Protein 3K6H (pdb70)

Organism: Agrobacterium fabrum (strain C58 / ATCC 33970) (NCBI:txid176299)

CATH classification: 3.40.109.10

Sequence (380 aa):
TSDIKLLDYLRVRRSTPALQLSEPGPSKGEIEEILRLAVRVPDHGKLAPWRFVVYRGEERVRLSEAALRIALEKNPDLDLQQQEAERTRFTRAPVVIAVISTAKPHFKIPEWEQVSAGAVCLNVIFAANASGFAANWLTEWLAFDPAFLAEIGVSAEEKVAGYIHIGSTTFPPVERPRPELADVVTWVGDSDIKLLDYLRVRRSTPALQLSEPGPSKGEIEEILRLAVRVPDHGKLAPWRFVVYRGEERVRLSEAALRIALEKNPDLDLQQQEAERTRFTRAPVVIAVISTAKPHFKIPEWEQVSAGAVCLNVIFAANASGFAANWLTEWLAFDPAFLAEIGVSAEEKVAGYIHIGSTTFPPVERPRPELADVVTWVGDV

Structure (mmCIF, N/CA/C/O backbone):
data_3K6H
#
_entry.id   3K6H
#
_cell.length_a   127.470
_cell.length_b   127.470
_cell.length_c   150.983
_cell.angle_alpha   90.00
_cell.angle_beta   90.00
_cell.angle_gamma   90.00
#
_symmetry.space_group_name_H-M   'I 4 2 2'
#
loop_
_entity.id
_entity.type
_entity.pdbx_description
1 polymer 'Nitroreductase family protein'
2 non-polymer 'SULFATE ION'
3 non-polymer 'FLAVIN MONONUCLEOTIDE'
#
loop_
_atom_site.group_PDB
_atom_site.id
_atom_site.type_symbol
_atom_site.label_atom_id
_atom_site.label_alt_id
_atom_site.label_comp_id
_atom_site.label_asym_id
_atom_site.label_entity_id
_atom_site.label_seq_id
_atom_site.pdbx_PDB_ins_code
_atom_site.Cartn_x
_atom_site.Cartn_y
_atom_site.Cartn_z
_atom_site.occupancy
_atom_site.B_iso_or_equiv
_atom_site.auth_seq_id
_atom_site.auth_comp_id
_atom_site.auth_asym_id
_atom_site.auth_atom_id
_atom_site.pdbx_PDB_model_num
ATOM 1 N N . THR A 1 6 ? 51.517 40.694 77.798 1.00 183.23 4 THR A N 1
ATOM 2 C CA . THR A 1 6 ? 52.081 41.920 78.353 1.00 185.49 4 THR A CA 1
ATOM 3 C C . THR A 1 6 ? 53.160 42.551 77.459 1.00 186.52 4 THR A C 1
ATOM 4 O O . THR A 1 6 ? 53.177 43.769 77.283 1.00 185.55 4 THR A O 1
ATOM 8 N N . SER A 1 7 ? 54.038 41.728 76.881 1.00 189.00 5 SER A N 1
ATOM 9 C CA . SER A 1 7 ? 55.225 42.224 76.160 1.00 187.90 5 SER A CA 1
ATOM 10 C C . SER A 1 7 ? 54.952 43.016 74.875 1.00 182.23 5 SER A C 1
ATOM 11 O O . SER A 1 7 ? 54.012 42.729 74.131 1.00 180.39 5 SER A O 1
ATOM 14 N N . ASP A 1 8 ? 55.813 43.996 74.614 1.00 175.93 6 ASP A N 1
ATOM 15 C CA . ASP A 1 8 ? 55.596 44.943 73.527 1.00 168.64 6 ASP A CA 1
ATOM 16 C C . ASP A 1 8 ? 56.628 44.828 72.421 1.00 153.08 6 ASP A C 1
ATOM 17 O O . ASP A 1 8 ? 57.814 44.630 72.677 1.00 155.14 6 ASP A O 1
ATOM 22 N N . ILE A 1 9 ? 56.147 44.961 71.188 1.00 134.31 7 ILE A N 1
ATOM 23 C CA . ILE A 1 9 ? 56.962 44.907 69.980 1.00 107.96 7 ILE A CA 1
ATOM 24 C C . ILE A 1 9 ? 56.235 45.789 68.979 1.00 101.22 7 ILE A C 1
ATOM 25 O O . ILE A 1 9 ? 55.043 45.598 68.756 1.00 108.52 7 ILE A O 1
ATOM 30 N N . LYS A 1 10 ? 56.912 46.773 68.399 1.00 94.88 8 LYS A N 1
ATOM 31 C CA . LYS A 1 10 ? 56.252 47.625 67.413 1.00 95.57 8 LYS A CA 1
ATOM 32 C C . LYS A 1 10 ? 55.764 46.714 66.291 1.00 93.79 8 LYS A C 1
ATOM 33 O O . LYS A 1 10 ? 56.382 45.685 66.027 1.00 88.82 8 LYS A O 1
ATOM 39 N N . LEU A 1 11 ? 54.665 47.077 65.633 1.00 91.81 9 LEU A N 1
ATOM 40 C CA . LEU A 1 11 ? 54.161 46.279 64.512 1.00 82.72 9 LEU A CA 1
ATOM 41 C C . LEU A 1 11 ? 55.157 46.229 63.351 1.00 79.51 9 LEU A C 1
ATOM 42 O O . LEU A 1 11 ? 55.396 45.176 62.779 1.00 73.91 9 LEU A O 1
ATOM 47 N N . LEU A 1 12 ? 55.744 47.374 63.025 1.00 78.91 10 LEU A N 1
ATOM 48 C CA . LEU A 1 12 ? 56.699 47.481 61.935 1.00 73.98 10 LEU A CA 1
ATOM 49 C C . LEU A 1 12 ? 57.991 46.667 62.160 1.00 75.85 10 LEU A C 1
ATOM 50 O O . LEU A 1 12 ? 58.525 46.078 61.226 1.00 81.56 10 LEU A O 1
ATOM 55 N N . ASP A 1 13 ? 58.497 46.614 63.383 1.00 76.24 11 ASP A N 1
ATOM 56 C CA . ASP A 1 13 ? 59.693 45.813 63.640 1.00 85.46 11 ASP A CA 1
ATOM 57 C C . ASP A 1 13 ? 59.356 44.335 63.506 1.00 84.95 11 ASP A C 1
ATOM 58 O O . ASP A 1 13 ? 60.220 43.503 63.220 1.00 83.51 11 ASP A O 1
ATOM 63 N N . TYR A 1 14 ? 58.088 44.016 63.735 1.00 78.24 12 TYR A N 1
ATOM 64 C CA . TYR A 1 14 ? 57.643 42.634 63.774 1.00 69.24 12 TYR A CA 1
ATOM 65 C C . TYR A 1 14 ? 57.501 42.038 62.382 1.00 73.46 12 TYR A C 1
ATOM 66 O O . TYR A 1 14 ? 57.863 40.884 62.145 1.00 76.72 12 TYR A O 1
ATOM 75 N N . LEU A 1 15 ? 56.952 42.830 61.470 1.00 65.15 13 LEU A N 1
ATOM 76 C CA . LEU A 1 15 ? 56.762 42.406 60.100 1.00 57.47 13 LEU A CA 1
ATOM 77 C C . LEU A 1 15 ? 58.120 42.165 59.444 1.00 67.49 13 LEU A C 1
ATOM 78 O O . LEU A 1 15 ? 58.245 41.291 58.571 1.00 68.16 13 LEU A O 1
ATOM 83 N N . ARG A 1 16 ? 59.126 42.930 59.894 1.00 67.88 14 ARG A N 1
ATOM 84 C CA . ARG A 1 16 ? 60.496 42.888 59.360 1.00 73.82 14 ARG A CA 1
ATOM 85 C C . ARG A 1 16 ? 61.331 41.730 59.866 1.00 87.66 14 ARG A C 1
ATOM 86 O O . ARG A 1 16 ? 62.474 41.557 59.456 1.00 96.78 14 ARG A O 1
ATOM 94 N N . VAL A 1 17 ? 60.762 40.934 60.756 1.00 93.36 15 VAL A N 1
ATOM 95 C CA . VAL A 1 17 ? 61.559 40.003 61.527 1.00 84.08 15 VAL A CA 1
ATOM 96 C C . VAL A 1 17 ? 60.815 38.707 61.815 1.00 85.70 15 VAL A C 1
ATOM 97 O O . VAL A 1 17 ? 61.429 37.692 62.137 1.00 89.77 15 VAL A O 1
ATOM 101 N N . ARG A 1 18 ? 59.493 38.738 61.676 1.00 79.94 16 ARG A N 1
ATOM 102 C CA . ARG A 1 18 ? 58.683 37.564 61.952 1.00 74.33 16 ARG A CA 1
ATOM 103 C C . ARG A 1 18 ? 59.259 36.343 61.237 1.00 78.52 16 ARG A C 1
ATOM 104 O O . ARG A 1 18 ? 59.497 36.370 60.033 1.00 77.89 16 ARG A O 1
ATOM 112 N N . ARG A 1 19 ? 59.495 35.279 61.992 1.00 83.19 17 ARG A N 1
ATOM 113 C CA . ARG A 1 19 ? 60.078 34.074 61.435 1.00 86.10 17 ARG A CA 1
ATOM 114 C C . ARG A 1 19 ? 59.550 32.860 62.186 1.00 93.73 17 ARG A C 1
ATOM 115 O O . ARG A 1 19 ? 59.639 32.801 63.411 1.00 97.83 17 ARG A O 1
ATOM 123 N N . SER A 1 20 ? 58.997 31.899 61.449 1.00 92.26 18 SER A N 1
ATOM 124 C CA . SER A 1 20 ? 58.504 30.654 62.035 1.00 92.38 18 SER A CA 1
ATOM 125 C C . SER A 1 20 ? 59.604 29.828 62.732 1.00 92.78 18 SER A C 1
ATOM 126 O O . SER A 1 20 ? 60.781 29.893 62.353 1.00 92.49 18 SER A O 1
ATOM 129 N N . THR A 1 21 ? 59.209 29.063 63.754 1.00 83.55 19 THR A N 1
ATOM 130 C CA . THR A 1 21 ? 60.105 28.103 64.404 1.00 85.50 19 THR A CA 1
ATOM 131 C C . THR A 1 21 ? 59.623 26.696 64.041 1.00 90.75 19 THR A C 1
ATOM 132 O O . THR A 1 21 ? 58.433 26.415 64.129 1.00 95.26 19 THR A O 1
ATOM 136 N N . PRO A 1 22 ? 60.536 25.818 63.592 1.00 92.06 20 PRO A N 1
ATOM 137 C CA . PRO A 1 22 ? 60.184 24.425 63.283 1.00 91.07 20 PRO A CA 1
ATOM 138 C C . PRO A 1 22 ? 59.701 23.646 64.509 1.00 97.23 20 PRO A C 1
ATOM 139 O O . PRO A 1 22 ? 60.181 23.881 65.624 1.00 93.40 20 PRO A O 1
ATOM 143 N N . ALA A 1 23 ? 58.777 22.713 64.297 1.00 100.43 21 ALA A N 1
ATOM 144 C CA . ALA A 1 23 ? 58.141 21.994 65.404 1.00 95.38 21 ALA A CA 1
ATOM 145 C C . ALA A 1 23 ? 59.102 21.324 66.397 1.00 97.82 21 ALA A C 1
ATOM 146 O O . ALA A 1 23 ? 58.822 21.321 67.594 1.00 101.82 21 ALA A O 1
ATOM 148 N N . LEU A 1 24 ? 60.213 20.760 65.916 1.00 90.11 22 LEU A N 1
ATOM 149 C CA . LEU A 1 24 ? 61.211 20.152 66.804 1.00 87.85 22 LEU A CA 1
ATOM 150 C C . LEU A 1 24 ? 61.780 21.204 67.747 1.00 102.49 22 LEU A C 1
ATOM 151 O O . LEU A 1 24 ? 61.843 20.992 68.962 1.00 105.92 22 LEU A O 1
ATOM 156 N N . GLN A 1 25 ? 62.206 22.336 67.181 1.00 111.13 23 GLN A N 1
ATOM 157 C CA . GLN A 1 25 ? 62.776 23.436 67.963 1.00 113.45 23 GLN A CA 1
ATOM 158 C C . GLN A 1 25 ? 61.762 24.001 68.972 1.00 109.45 23 GLN A C 1
ATOM 159 O O . GLN A 1 25 ? 62.090 24.897 69.748 1.00 110.28 23 GLN A O 1
ATOM 165 N N . LEU A 1 26 ? 60.542 23.465 68.972 1.00 105.91 24 LEU A N 1
ATOM 166 C CA . LEU A 1 26 ? 59.462 23.981 69.825 1.00 105.45 24 LEU A CA 1
ATOM 167 C C . LEU A 1 26 ? 59.384 23.324 71.210 1.00 104.90 24 LEU A C 1
ATOM 168 O O . LEU A 1 26 ? 59.008 22.163 71.353 1.00 107.69 24 LEU A O 1
ATOM 173 N N . SER A 1 27 ? 59.723 24.092 72.232 1.00 105.53 25 SER A N 1
ATOM 174 C CA . SER A 1 27 ? 59.892 23.551 73.570 1.00 110.54 25 SER A CA 1
ATOM 175 C C . SER A 1 27 ? 58.617 23.724 74.382 1.00 109.61 25 SER A C 1
ATOM 176 O O . SER A 1 27 ? 57.589 24.121 73.847 1.00 115.60 25 SER A O 1
ATOM 179 N N . GLU A 1 28 ? 58.691 23.411 75.672 1.00 104.09 26 GLU A N 1
ATOM 180 C CA . GLU A 1 28 ? 57.632 23.741 76.623 1.00 92.54 26 GLU A CA 1
ATOM 181 C C . GLU A 1 28 ? 58.111 24.976 77.388 1.00 93.85 26 GLU A C 1
ATOM 182 O O . GLU A 1 28 ? 59.318 25.184 77.529 1.00 97.88 26 GLU A O 1
ATOM 188 N N . PRO A 1 29 ? 57.187 25.799 77.912 1.00 87.26 27 PRO A N 1
ATOM 189 C CA . PRO A 1 29 ? 55.733 25.701 78.087 1.00 91.26 27 PRO A CA 1
ATOM 190 C C . PRO A 1 29 ? 54.862 26.121 76.894 1.00 98.22 27 PRO A C 1
ATOM 191 O O . PRO A 1 29 ? 55.248 26.988 76.112 1.00 104.19 27 PRO A O 1
ATOM 195 N N . GLY A 1 30 ? 53.685 25.505 76.781 1.00 94.85 28 GLY A N 1
ATOM 196 C CA . GLY A 1 30 ? 52.651 25.972 75.876 1.00 94.07 28 GLY A CA 1
ATOM 197 C C . GLY A 1 30 ? 51.901 27.115 76.531 1.00 86.87 28 GLY A C 1
ATOM 198 O O . GLY A 1 30 ? 52.425 27.722 77.446 1.00 87.89 28 GLY A O 1
ATOM 199 N N . PRO A 1 31 ? 50.684 27.432 76.055 1.00 84.25 29 PRO A N 1
ATOM 200 C CA . PRO A 1 31 ? 49.883 28.464 76.717 1.00 80.52 29 PRO A CA 1
ATOM 201 C C . PRO A 1 31 ? 48.706 27.898 77.526 1.00 83.39 29 PRO A C 1
ATOM 202 O O . PRO A 1 31 ? 48.197 26.798 77.245 1.00 77.81 29 PRO A O 1
ATOM 206 N N . SER A 1 32 ? 48.275 28.662 78.527 1.00 84.90 30 SER A N 1
ATOM 207 C CA . SER A 1 32 ? 47.106 28.290 79.309 1.00 92.26 30 SER A CA 1
ATOM 208 C C . SER A 1 32 ? 45.856 28.343 78.432 1.00 85.19 30 SER A C 1
ATOM 209 O O . SER A 1 32 ? 45.795 29.130 77.497 1.00 82.48 30 SER A O 1
ATOM 212 N N . LYS A 1 33 ? 44.860 27.516 78.730 1.00 76.46 31 LYS A N 1
ATOM 213 C CA . LYS A 1 33 ? 43.582 27.605 78.028 1.00 77.37 31 LYS A CA 1
ATOM 214 C C . LYS A 1 33 ? 43.105 29.059 77.916 1.00 80.80 31 LYS A C 1
ATOM 215 O O . LYS A 1 33 ? 42.372 29.421 77.003 1.00 84.28 31 LYS A O 1
ATOM 221 N N . GLY A 1 34 ? 43.540 29.903 78.837 1.00 77.53 32 GLY A N 1
ATOM 222 C CA . GLY A 1 34 ? 43.080 31.275 78.833 1.00 78.40 32 GLY A CA 1
ATOM 223 C C . GLY A 1 34 ? 43.858 32.112 77.855 1.00 80.68 32 GLY A C 1
ATOM 224 O O . GLY A 1 34 ? 43.301 32.965 77.167 1.00 76.00 32 GLY A O 1
ATOM 225 N N . GLU A 1 35 ? 45.164 31.873 77.825 1.00 86.48 33 GLU A N 1
ATOM 226 C CA . GLU A 1 35 ? 46.042 32.470 76.836 1.00 82.61 33 GLU A CA 1
ATOM 227 C C . GLU A 1 35 ? 45.611 32.035 75.442 1.00 83.27 33 GLU A C 1
ATOM 228 O O . GLU A 1 35 ? 45.570 32.841 74.517 1.00 81.46 33 GLU A O 1
ATOM 234 N N . ILE A 1 36 ? 45.278 30.756 75.308 1.00 83.67 34 ILE A N 1
ATOM 235 C CA . ILE A 1 36 ? 44.832 30.194 74.040 1.00 77.67 34 ILE A CA 1
ATOM 236 C C . ILE A 1 36 ? 43.490 30.772 73.589 1.00 76.02 34 ILE A C 1
ATOM 237 O O . ILE A 1 36 ? 43.273 30.979 72.400 1.00 76.06 34 ILE A O 1
ATOM 242 N N . GLU A 1 37 ? 42.584 31.029 74.526 1.00 75.69 35 GLU A N 1
ATOM 243 C CA . GLU A 1 37 ? 41.300 31.625 74.164 1.00 78.90 35 GLU A CA 1
ATOM 244 C C . GLU A 1 37 ? 41.522 33.046 73.679 1.00 71.47 35 GLU A C 1
ATOM 245 O O . GLU A 1 37 ? 40.733 33.580 72.905 1.00 61.56 35 GLU A O 1
ATOM 251 N N . GLU A 1 38 ? 42.599 33.651 74.169 1.00 71.36 36 GLU A N 1
ATOM 252 C CA . GLU A 1 38 ? 42.927 35.035 73.896 1.00 72.89 36 GLU A CA 1
ATOM 253 C C . GLU A 1 38 ? 43.528 35.120 72.501 1.00 82.62 36 GLU A C 1
ATOM 254 O O . GLU A 1 38 ? 43.281 36.065 71.755 1.00 89.98 36 GLU A O 1
ATOM 260 N N . ILE A 1 39 ? 44.313 34.110 72.153 1.00 86.34 37 ILE A N 1
ATOM 261 C CA . ILE A 1 39 ? 44.901 33.992 70.823 1.00 87.31 37 ILE A CA 1
ATOM 262 C C . ILE A 1 39 ? 43.858 33.838 69.710 1.00 88.57 37 ILE A C 1
ATOM 263 O O . ILE A 1 39 ? 43.952 34.494 68.673 1.00 89.79 37 ILE A O 1
ATOM 268 N N . LEU A 1 40 ? 42.871 32.977 69.930 1.00 82.64 38 LEU A N 1
ATOM 269 C CA . LEU A 1 40 ? 41.788 32.795 68.971 1.00 83.18 38 LEU A CA 1
ATOM 270 C C . LEU A 1 40 ? 40.804 33.963 68.960 1.00 86.41 38 LEU A C 1
ATOM 271 O O . LEU A 1 40 ? 40.265 34.315 67.916 1.00 86.98 38 LEU A O 1
ATOM 276 N N . ARG A 1 41 ? 40.548 34.554 70.120 1.00 86.48 39 ARG A N 1
ATOM 277 C CA . ARG A 1 41 ? 39.644 35.690 70.176 1.00 83.87 39 ARG A CA 1
ATOM 278 C C . ARG A 1 41 ? 40.218 36.778 69.278 1.00 80.52 39 ARG A C 1
ATOM 279 O O . ARG A 1 41 ? 39.489 37.625 68.746 1.00 82.91 39 ARG A O 1
ATOM 287 N N . LEU A 1 42 ? 41.533 36.724 69.102 1.00 66.99 40 LEU A N 1
ATOM 288 C CA . LEU A 1 42 ? 42.248 37.690 68.284 1.00 70.28 40 LEU A CA 1
ATOM 289 C C . LEU A 1 42 ? 42.364 37.257 66.808 1.00 79.26 40 LEU A C 1
ATOM 290 O O . LEU A 1 42 ? 42.268 38.089 65.901 1.00 71.26 40 LEU A O 1
ATOM 295 N N . ALA A 1 43 ? 42.573 35.959 66.577 1.00 84.08 41 ALA A N 1
ATOM 296 C CA . ALA A 1 43 ? 42.726 35.423 65.219 1.00 69.91 41 ALA A CA 1
ATOM 297 C C . ALA A 1 43 ? 41.444 35.505 64.391 1.00 71.12 41 ALA A C 1
ATOM 298 O O . ALA A 1 43 ? 41.508 35.761 63.190 1.00 73.61 41 ALA A O 1
ATOM 300 N N . VAL A 1 44 ? 40.290 35.288 65.024 1.00 65.86 42 VAL A N 1
ATOM 301 C CA . VAL A 1 44 ? 39.003 35.353 64.320 1.00 75.74 42 VAL A CA 1
ATOM 302 C C . VAL A 1 44 ? 38.590 36.786 63.941 1.00 82.98 42 VAL A C 1
ATOM 303 O O . VAL A 1 44 ? 37.465 37.039 63.478 1.00 79.89 42 VAL A O 1
ATOM 307 N N . ARG A 1 45 ? 39.516 37.722 64.126 1.00 81.77 43 ARG A N 1
ATOM 308 C CA . ARG A 1 45 ? 39.328 39.062 63.606 1.00 75.47 43 ARG A CA 1
ATOM 309 C C . ARG A 1 45 ? 40.021 39.202 62.249 1.00 75.10 43 ARG A C 1
ATOM 310 O O . ARG A 1 45 ? 40.968 39.970 62.112 1.00 70.17 43 ARG A O 1
ATOM 318 N N . VAL A 1 46 ? 39.541 38.435 61.261 1.00 79.77 44 VAL A N 1
ATOM 319 C CA . VAL A 1 46 ? 40.018 38.503 59.874 1.00 79.38 44 VAL A CA 1
ATOM 320 C C . VAL A 1 46 ? 38.953 39.002 58.943 1.00 82.48 44 VAL A C 1
ATOM 321 O O . VAL A 1 46 ? 37.761 38.874 59.242 1.00 82.97 44 VAL A O 1
ATOM 325 N N . PRO A 1 47 ? 39.386 39.522 57.777 1.00 77.24 45 PRO A N 1
ATOM 326 C CA . PRO A 1 47 ? 38.506 39.779 56.637 1.00 74.25 45 PRO A CA 1
ATOM 327 C C . PRO A 1 47 ? 37.749 38.504 56.275 1.00 67.06 45 PRO A C 1
ATOM 328 O O . PRO A 1 47 ? 38.325 37.425 56.204 1.00 57.19 45 PRO A O 1
ATOM 332 N N . ASP A 1 48 ? 36.453 38.648 56.049 1.00 65.06 46 ASP A N 1
ATOM 333 C CA . ASP A 1 48 ? 35.567 37.515 55.866 1.00 70.84 46 ASP A CA 1
ATOM 334 C C . ASP A 1 48 ? 34.396 38.082 55.093 1.00 78.25 46 ASP A C 1
ATOM 335 O O . ASP A 1 48 ? 33.552 38.773 55.671 1.00 77.68 46 ASP A O 1
ATOM 340 N N . HIS A 1 49 ? 34.366 37.845 53.777 1.00 76.34 47 HIS A N 1
ATOM 341 C CA . HIS A 1 49 ? 33.312 38.432 52.960 1.00 69.15 47 HIS A CA 1
ATOM 342 C C . HIS A 1 49 ? 32.023 37.690 53.242 1.00 71.42 47 HIS A C 1
ATOM 343 O O . HIS A 1 49 ? 31.967 36.465 53.145 1.00 69.50 47 HIS A O 1
ATOM 350 N N . GLY A 1 50 ? 31.005 38.439 53.649 1.00 75.20 48 GLY A N 1
ATOM 351 C CA . GLY A 1 50 ? 29.718 37.855 53.961 1.00 78.01 48 GLY A CA 1
ATOM 352 C C . GLY A 1 50 ? 29.512 37.586 55.434 1.00 80.07 48 GLY A C 1
ATOM 353 O O . GLY A 1 50 ? 28.414 37.192 55.833 1.00 82.02 48 GLY A O 1
ATOM 354 N N . LYS A 1 51 ? 30.564 37.800 56.231 1.00 77.37 49 LYS A N 1
ATOM 355 C CA . LYS A 1 51 ? 30.524 37.585 57.676 1.00 74.00 49 LYS A CA 1
ATOM 356 C C . LYS A 1 51 ? 30.031 36.171 57.980 1.00 82.25 49 LYS A C 1
ATOM 357 O O . LYS A 1 51 ? 29.013 35.995 58.652 1.00 82.63 49 LYS A O 1
ATOM 363 N N . LEU A 1 52 ? 30.763 35.171 57.488 1.00 83.75 50 LEU A N 1
ATOM 364 C CA . LEU A 1 52 ? 30.290 33.782 57.495 1.00 78.86 50 LEU A CA 1
ATOM 365 C C . LEU A 1 52 ? 31.051 32.889 58.468 1.00 76.12 50 LEU A C 1
ATOM 366 O O . LEU A 1 52 ? 30.559 31.813 58.865 1.00 72.33 50 LEU A O 1
ATOM 371 N N . ALA A 1 53 ? 32.257 33.326 58.824 1.00 66.13 51 ALA A N 1
ATOM 372 C CA . ALA A 1 53 ? 33.164 32.506 59.615 1.00 78.63 51 ALA A CA 1
ATOM 373 C C . ALA A 1 53 ? 33.249 31.082 59.061 1.00 88.14 51 ALA A C 1
ATOM 374 O O . ALA A 1 53 ? 32.827 30.133 59.722 1.00 92.63 51 ALA A O 1
ATOM 376 N N . PRO A 1 54 ? 33.785 30.929 57.837 1.00 89.20 52 PRO A N 1
ATOM 377 C CA . PRO A 1 54 ? 33.897 29.608 57.211 1.00 88.33 52 PRO A CA 1
ATOM 378 C C . PRO A 1 54 ? 35.095 28.820 57.741 1.00 85.47 52 PRO A C 1
ATOM 379 O O . PRO A 1 54 ? 35.796 28.172 56.968 1.00 92.18 52 PRO A O 1
ATOM 383 N N . TRP A 1 55 ? 35.335 28.893 59.044 1.00 74.54 53 TRP A N 1
ATOM 384 C CA . TRP A 1 55 ? 36.370 28.076 59.664 1.00 80.68 53 TRP A CA 1
ATOM 385 C C . TRP A 1 55 ? 36.011 27.703 61.110 1.00 85.39 53 TRP A C 1
ATOM 386 O O . TRP A 1 55 ? 35.071 28.237 61.700 1.00 87.04 53 TRP A O 1
ATOM 397 N N . ARG A 1 56 ? 36.755 26.757 61.662 1.00 79.49 54 ARG A N 1
ATOM 398 C CA . ARG A 1 56 ? 36.499 26.275 63.003 1.00 71.61 54 ARG A CA 1
ATOM 399 C C . ARG A 1 56 ? 37.823 25.748 63.531 1.00 69.97 54 ARG A C 1
ATOM 400 O O . ARG A 1 56 ? 38.665 25.320 62.750 1.00 71.38 54 ARG A O 1
ATOM 408 N N . PHE A 1 57 ? 38.029 25.803 64.843 1.00 66.93 55 PHE A N 1
ATOM 409 C CA . PHE A 1 57 ? 39.312 25.397 65.417 1.00 64.48 55 PHE A CA 1
ATOM 410 C C . PHE A 1 57 ? 39.166 24.195 66.316 1.00 72.28 55 PHE A C 1
ATOM 411 O O . PHE A 1 57 ? 38.126 23.984 66.949 1.00 80.10 55 PHE A O 1
ATOM 419 N N . VAL A 1 58 ? 40.210 23.388 66.359 1.00 73.44 56 VAL A N 1
ATOM 420 C CA . VAL A 1 58 ? 40.224 22.285 67.298 1.00 82.81 56 VAL A CA 1
ATOM 421 C C . VAL A 1 58 ? 41.551 22.267 68.025 1.00 89.81 56 VAL A C 1
ATOM 422 O O . VAL A 1 58 ? 42.598 21.994 67.438 1.00 89.72 56 VAL A O 1
ATOM 426 N N . VAL A 1 59 ? 41.484 22.590 69.311 1.00 92.07 57 VAL A N 1
ATOM 427 C CA . VAL A 1 59 ? 42.664 22.702 70.145 1.00 85.10 57 VAL A CA 1
ATOM 428 C C . VAL A 1 59 ? 43.022 21.377 70.780 1.00 85.30 57 VAL A C 1
ATOM 429 O O . VAL A 1 59 ? 42.231 20.792 71.517 1.00 82.31 57 VAL A O 1
ATOM 433 N N . TYR A 1 60 ? 44.228 20.916 70.478 1.00 89.42 58 TYR A N 1
ATOM 434 C CA . TYR A 1 60 ? 44.740 19.658 70.992 1.00 94.52 58 TYR A CA 1
ATOM 435 C C . TYR A 1 60 ? 45.866 19.922 71.974 1.00 98.42 58 TYR A C 1
ATOM 436 O O . TYR A 1 60 ? 46.893 20.485 71.608 1.00 101.29 58 TYR A O 1
ATOM 445 N N . ARG A 1 61 ? 45.678 19.519 73.222 1.00 101.58 59 ARG A N 1
ATOM 446 C CA . ARG A 1 61 ? 46.746 19.656 74.203 1.00 107.31 59 ARG A CA 1
ATOM 447 C C . ARG A 1 61 ? 46.685 18.572 75.270 1.00 108.22 59 ARG A C 1
ATOM 448 O O . ARG A 1 61 ? 45.674 17.890 75.422 1.00 110.32 59 ARG A O 1
ATOM 456 N N . GLY A 1 62 ? 47.785 18.404 75.989 1.00 109.15 60 GLY A N 1
ATOM 457 C CA . GLY A 1 62 ? 47.852 17.401 77.030 1.00 116.26 60 GLY A CA 1
ATOM 458 C C . GLY A 1 62 ? 48.098 16.013 76.477 1.00 116.95 60 GLY A C 1
ATOM 459 O O . GLY A 1 62 ? 48.721 15.847 75.427 1.00 111.01 60 GLY A O 1
ATOM 460 N N . GLU A 1 63 ? 47.593 15.013 77.191 1.00 119.19 61 GLU A N 1
ATOM 461 C CA . GLU A 1 63 ? 47.807 13.618 76.826 1.00 120.17 61 GLU A CA 1
ATOM 462 C C . GLU A 1 63 ? 47.149 13.222 75.493 1.00 116.68 61 GLU A C 1
ATOM 463 O O . GLU A 1 63 ? 47.589 12.272 74.844 1.00 110.24 61 GLU A O 1
ATOM 469 N N . GLU A 1 64 ? 46.113 13.949 75.076 1.00 118.17 62 GLU A N 1
ATOM 470 C CA . GLU A 1 64 ? 45.367 13.576 73.869 1.00 120.97 62 GLU A CA 1
ATOM 471 C C . GLU A 1 64 ? 46.199 13.704 72.592 1.00 122.09 62 GLU A C 1
ATOM 472 O O . GLU A 1 64 ? 45.890 13.073 71.580 1.00 117.58 62 GLU A O 1
ATOM 478 N N . ARG A 1 65 ? 47.248 14.523 72.647 1.00 122.71 63 ARG A N 1
AT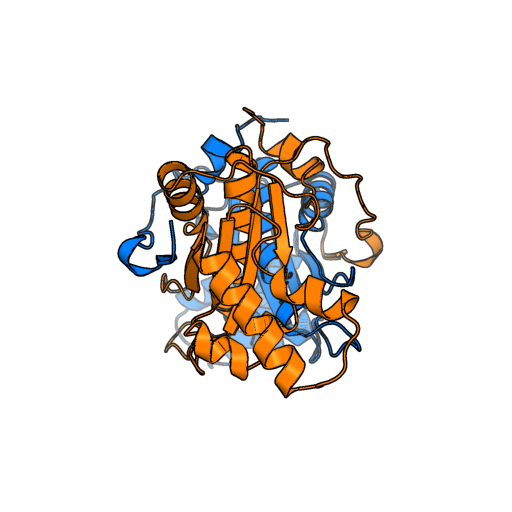OM 479 C CA . ARG A 1 65 ? 48.219 14.625 71.558 1.00 113.39 63 ARG A CA 1
ATOM 480 C C . ARG A 1 65 ? 48.941 13.299 71.394 1.00 112.39 63 ARG A C 1
ATOM 481 O O . ARG A 1 65 ? 49.097 12.795 70.281 1.00 114.10 63 ARG A O 1
ATOM 489 N N . VAL A 1 66 ? 49.396 12.755 72.520 1.00 109.16 64 VAL A N 1
ATOM 490 C CA . VAL A 1 66 ? 50.088 11.474 72.548 1.00 106.73 64 VAL A CA 1
ATOM 491 C C . VAL A 1 66 ? 49.204 10.373 71.965 1.00 108.64 64 VAL A C 1
ATOM 492 O O . VAL A 1 66 ? 49.683 9.495 71.258 1.00 106.37 64 VAL A O 1
ATOM 496 N N . ARG A 1 67 ? 47.908 10.442 72.254 1.00 109.75 65 ARG A N 1
ATOM 497 C CA . ARG A 1 67 ? 46.949 9.448 71.779 1.00 111.51 65 ARG A CA 1
ATOM 498 C C . ARG A 1 67 ? 46.710 9.561 70.277 1.00 108.84 65 ARG A C 1
ATOM 499 O O . ARG A 1 67 ? 46.568 8.552 69.588 1.00 103.52 65 ARG A O 1
ATOM 507 N N . LEU A 1 68 ? 46.665 10.790 69.769 1.00 113.91 66 LEU A N 1
ATOM 508 C CA . LEU A 1 68 ? 46.498 11.011 68.330 1.00 112.97 66 LEU A CA 1
ATOM 509 C C . LEU A 1 68 ? 47.725 10.551 67.556 1.00 104.44 66 LEU A C 1
ATOM 510 O O . LEU A 1 68 ? 47.614 9.738 66.649 1.00 101.16 66 LEU A O 1
ATOM 515 N N . SER A 1 69 ? 48.891 11.068 67.924 1.00 105.13 67 SER A N 1
ATOM 516 C CA . SER A 1 69 ? 50.152 10.604 67.351 1.00 117.85 67 SER A CA 1
ATOM 517 C C . SER A 1 69 ? 50.248 9.069 67.260 1.00 128.87 67 SER A C 1
ATOM 518 O O . SER A 1 69 ? 50.992 8.545 66.431 1.00 136.92 67 SER A O 1
ATOM 521 N N . GLU A 1 70 ? 49.511 8.352 68.111 1.00 123.88 68 GLU A N 1
ATOM 522 C CA . GLU A 1 70 ? 49.490 6.891 68.053 1.00 119.95 68 GLU A CA 1
ATOM 523 C C . GLU A 1 70 ? 48.496 6.429 67.004 1.00 121.29 68 GLU A C 1
ATOM 524 O O . GLU A 1 70 ? 48.752 5.473 66.275 1.00 130.30 68 GLU A O 1
ATOM 530 N N . ALA A 1 71 ? 47.354 7.105 66.934 1.00 116.90 69 ALA A N 1
ATOM 531 C CA . ALA A 1 71 ? 46.392 6.854 65.864 1.00 119.35 69 ALA A CA 1
ATOM 532 C C . ALA A 1 71 ? 47.048 7.091 64.505 1.00 119.90 69 ALA A C 1
ATOM 533 O O . ALA A 1 71 ? 46.690 6.462 63.513 1.00 117.08 69 ALA A O 1
ATOM 535 N N . ALA A 1 72 ? 48.017 8.003 64.480 1.00 121.72 70 ALA A N 1
ATOM 536 C CA . ALA A 1 72 ? 48.721 8.371 63.256 1.00 116.22 70 ALA A CA 1
ATOM 537 C C . ALA A 1 72 ? 49.819 7.368 62.940 1.00 123.67 70 ALA A C 1
ATOM 538 O O . ALA A 1 72 ? 50.134 7.134 61.773 1.00 129.43 70 ALA A O 1
ATOM 540 N N . LEU A 1 73 ? 50.401 6.789 63.989 1.00 122.08 71 LEU A N 1
ATOM 541 C CA . LEU A 1 73 ? 51.401 5.734 63.852 1.00 123.47 71 LEU A CA 1
ATOM 542 C C . LEU A 1 73 ? 50.712 4.468 63.345 1.00 126.74 71 LEU A C 1
ATOM 543 O O . LEU A 1 73 ? 51.194 3.809 62.417 1.00 125.64 71 LEU A O 1
ATOM 548 N N . ARG A 1 74 ? 49.573 4.144 63.948 1.00 127.11 72 ARG A N 1
ATOM 549 C CA . ARG A 1 74 ? 48.765 3.024 63.495 1.00 136.97 72 ARG A CA 1
ATOM 550 C C . ARG A 1 74 ? 48.495 3.149 61.998 1.00 146.05 72 ARG A C 1
ATOM 551 O O . ARG A 1 74 ? 49.006 2.359 61.208 1.00 152.31 72 ARG A O 1
ATOM 559 N N . ILE A 1 75 ? 47.706 4.149 61.611 1.00 149.36 73 ILE A N 1
ATOM 560 C CA . ILE A 1 75 ? 47.349 4.355 60.205 1.00 152.22 73 ILE A CA 1
ATOM 561 C C . ILE A 1 75 ? 48.561 4.267 59.283 1.00 153.02 73 ILE A C 1
ATOM 562 O O . ILE A 1 75 ? 48.478 3.709 58.189 1.00 154.86 73 ILE A O 1
ATOM 567 N N . ALA A 1 76 ? 49.683 4.821 59.735 1.00 149.92 74 ALA A N 1
ATOM 568 C CA . ALA A 1 76 ? 50.877 4.952 58.900 1.00 147.82 74 ALA A CA 1
ATOM 569 C C . ALA A 1 76 ? 51.487 3.609 58.529 1.00 151.49 74 ALA A C 1
ATOM 570 O O . ALA A 1 76 ? 51.954 3.425 57.402 1.00 148.88 74 ALA A O 1
ATOM 572 N N . LEU A 1 77 ? 51.493 2.683 59.485 1.00 155.28 75 LEU A N 1
ATOM 573 C CA . LEU A 1 77 ? 52.037 1.342 59.262 1.00 154.94 75 LEU A CA 1
ATOM 574 C C . LEU A 1 77 ? 51.075 0.445 58.477 1.00 161.68 75 LEU A C 1
ATOM 575 O O . LEU A 1 77 ? 51.479 -0.239 57.534 1.00 164.58 75 LEU A O 1
ATOM 580 N N . GLU A 1 78 ? 49.803 0.458 58.856 1.00 161.18 76 GLU A N 1
ATOM 581 C CA . GLU A 1 78 ? 48.787 -0.247 58.091 1.00 164.02 76 GLU A CA 1
ATOM 582 C C . GLU A 1 78 ? 48.808 0.254 56.656 1.00 161.45 76 GLU A C 1
ATOM 583 O O . GLU A 1 78 ? 48.400 -0.444 55.731 1.00 159.65 76 GLU A O 1
ATOM 589 N N . LYS A 1 79 ? 49.301 1.475 56.488 1.00 166.33 77 LYS A N 1
ATOM 590 C CA . LYS A 1 79 ? 49.508 2.065 55.173 1.00 172.23 77 LYS A CA 1
ATOM 591 C C . LYS A 1 79 ? 50.698 1.386 54.502 1.00 184.82 77 LYS A C 1
ATOM 592 O O . LYS A 1 79 ? 50.559 0.728 53.470 1.00 189.19 77 LYS A O 1
ATOM 598 N N . ASN A 1 80 ? 51.869 1.557 55.109 1.00 187.88 78 ASN A N 1
ATOM 599 C CA . ASN A 1 80 ? 53.106 0.935 54.651 1.00 190.50 78 ASN A CA 1
ATOM 600 C C . ASN A 1 80 ? 53.551 -0.134 55.646 1.00 189.50 78 ASN A C 1
ATOM 601 O O . ASN A 1 80 ? 54.083 0.191 56.709 1.00 184.35 78 ASN A O 1
ATOM 606 N N . PRO A 1 81 ? 53.352 -1.416 55.289 1.00 193.16 79 PRO A N 1
ATOM 607 C CA . PRO A 1 81 ? 53.527 -2.546 56.209 1.00 192.15 79 PRO A CA 1
ATOM 608 C C . PRO A 1 81 ? 54.501 -2.219 57.330 1.00 184.15 79 PRO A C 1
ATOM 609 O O . PRO A 1 81 ? 54.076 -1.956 58.452 1.00 174.72 79 PRO A O 1
ATOM 613 N N . ASP A 1 82 ? 55.791 -2.220 57.023 1.00 189.97 80 ASP A N 1
ATOM 614 C CA . ASP A 1 82 ? 56.796 -1.862 58.012 1.00 194.15 80 ASP A CA 1
ATOM 615 C C . ASP A 1 82 ? 58.115 -1.445 57.364 1.00 201.49 80 ASP A C 1
ATOM 616 O O . ASP A 1 82 ? 58.824 -2.267 56.772 1.00 201.06 80 ASP A O 1
ATOM 621 N N . LEU A 1 83 ? 58.422 -0.155 57.472 1.00 202.44 81 LEU A N 1
ATOM 622 C CA . LEU A 1 83 ? 59.718 0.372 57.059 1.00 200.57 81 LEU A CA 1
ATOM 623 C C . LEU A 1 83 ? 60.313 1.232 58.174 1.00 199.15 81 LEU A C 1
ATOM 624 O O . LEU A 1 83 ? 59.685 1.427 59.216 1.00 192.27 81 LEU A O 1
ATOM 629 N N . ASP A 1 84 ? 61.524 1.731 57.937 1.00 204.74 82 ASP A N 1
ATOM 630 C CA . ASP A 1 84 ? 62.343 2.415 58.943 1.00 205.33 82 ASP A CA 1
ATOM 631 C C . ASP A 1 84 ? 61.693 2.667 60.297 1.00 197.67 82 ASP A C 1
ATOM 632 O O . ASP A 1 84 ? 60.623 3.267 60.389 1.00 194.07 82 ASP A O 1
ATOM 637 N N . LEU A 1 85 ? 62.372 2.211 61.344 1.00 196.08 83 LEU A N 1
ATOM 638 C CA . LEU A 1 85 ? 61.968 2.465 62.720 1.00 196.20 83 LEU A CA 1
ATOM 639 C C . LEU A 1 85 ? 62.068 3.953 63.045 1.00 199.89 83 LEU A C 1
ATOM 640 O O . LEU A 1 85 ? 61.295 4.487 63.845 1.00 195.51 83 LEU A O 1
ATOM 645 N N . GLN A 1 86 ? 63.043 4.612 62.428 1.00 202.38 84 GLN A N 1
ATOM 646 C CA . GLN A 1 86 ? 63.267 6.035 62.629 1.00 192.62 84 GLN A CA 1
ATOM 647 C C . GLN A 1 86 ? 62.019 6.816 62.250 1.00 186.73 84 GLN A C 1
ATOM 648 O O . GLN A 1 86 ? 61.486 7.577 63.051 1.00 183.88 84 GLN A O 1
ATOM 654 N N . GLN A 1 87 ? 61.556 6.614 61.020 1.00 185.79 85 GLN A N 1
ATOM 655 C CA . GLN A 1 87 ? 60.357 7.275 60.525 1.00 182.19 85 GLN A CA 1
ATOM 656 C C . GLN A 1 87 ? 59.178 7.035 61.452 1.00 183.61 85 GLN A C 1
ATOM 657 O O . GLN A 1 87 ? 58.274 7.864 61.542 1.00 183.87 85 GLN A O 1
ATOM 663 N N . GLN A 1 88 ? 59.190 5.890 62.130 1.00 184.87 86 GLN A N 1
ATOM 664 C CA . GLN A 1 88 ? 58.106 5.499 63.029 1.00 184.11 86 GLN A CA 1
ATOM 665 C C . GLN A 1 88 ? 58.051 6.380 64.275 1.00 183.37 86 GLN A C 1
ATOM 666 O O . GLN A 1 88 ? 57.017 6.466 64.940 1.00 183.27 86 GLN A O 1
ATOM 672 N N . GLU A 1 89 ? 59.174 7.019 64.591 1.00 180.74 87 GLU A N 1
ATOM 673 C CA . GLU A 1 89 ? 59.226 7.989 65.679 1.00 171.34 87 GLU A CA 1
ATOM 674 C C . GLU A 1 89 ? 58.553 9.291 65.258 1.00 164.55 87 GLU A C 1
ATOM 675 O O . GLU A 1 89 ? 57.835 9.906 66.040 1.00 164.65 87 GLU A O 1
ATOM 681 N N . ALA A 1 90 ? 58.791 9.713 64.022 1.00 159.36 88 ALA A N 1
ATOM 682 C CA . ALA A 1 90 ? 58.109 10.883 63.489 1.00 151.95 88 ALA A CA 1
ATOM 683 C C . ALA A 1 90 ? 56.611 10.799 63.781 1.00 147.01 88 ALA A C 1
ATOM 684 O O . ALA A 1 90 ? 56.006 11.777 64.227 1.00 151.08 88 ALA A O 1
ATOM 686 N N . GLU A 1 91 ? 56.028 9.622 63.554 1.00 135.87 89 GLU A N 1
ATOM 687 C CA . GLU A 1 91 ? 54.592 9.414 63.731 1.00 132.88 89 GLU A CA 1
ATOM 688 C C . GLU A 1 91 ? 54.189 9.357 65.201 1.00 137.10 89 GLU A C 1
ATOM 689 O O . GLU A 1 91 ? 53.081 9.757 65.564 1.00 137.84 89 GLU A O 1
ATOM 695 N N . ARG A 1 92 ? 55.086 8.846 66.039 1.00 139.59 90 ARG A N 1
ATOM 696 C CA . ARG A 1 92 ? 54.870 8.813 67.486 1.00 137.85 90 ARG A CA 1
ATOM 697 C C . ARG A 1 92 ? 54.866 10.232 68.067 1.00 124.50 90 ARG A C 1
ATOM 698 O O . ARG A 1 92 ? 54.121 10.530 68.999 1.00 107.52 90 ARG A O 1
ATOM 706 N N . THR A 1 93 ? 55.700 11.100 67.497 1.00 132.80 91 THR A N 1
ATOM 707 C CA . THR A 1 93 ? 55.787 12.495 67.917 1.00 133.82 91 THR A CA 1
ATOM 708 C C . THR A 1 93 ? 55.194 13.460 66.903 1.00 131.53 91 THR A C 1
ATOM 709 O O . THR A 1 93 ? 55.585 14.620 66.868 1.00 139.51 91 THR A O 1
ATOM 713 N N . ARG A 1 94 ? 54.262 13.001 66.076 1.00 124.76 92 ARG A N 1
ATOM 714 C CA . ARG A 1 94 ? 53.642 13.896 65.100 1.00 120.23 92 ARG A CA 1
ATOM 715 C C . ARG A 1 94 ? 52.951 15.082 65.774 1.00 113.41 92 ARG A C 1
ATOM 716 O O . ARG A 1 94 ? 52.861 16.161 65.190 1.00 111.10 92 ARG A O 1
ATOM 724 N N . PHE A 1 95 ? 52.477 14.883 67.001 1.00 104.11 93 PHE A N 1
ATOM 725 C CA . PHE A 1 95 ? 51.674 15.899 67.675 1.00 104.43 93 PHE A CA 1
ATOM 726 C C . PHE A 1 95 ? 52.227 16.288 69.038 1.00 109.66 93 PHE A C 1
ATOM 727 O O . PHE A 1 95 ? 51.607 17.067 69.760 1.00 107.77 93 PHE A O 1
ATOM 735 N N . THR A 1 96 ? 53.384 15.742 69.399 1.00 115.57 94 THR A N 1
ATOM 736 C CA . THR A 1 96 ? 53.951 16.009 70.720 1.00 114.65 94 THR A CA 1
ATOM 737 C C . THR A 1 96 ? 55.242 16.812 70.675 1.00 113.24 94 THR A C 1
ATOM 738 O O . THR A 1 96 ? 55.871 17.021 71.717 1.00 115.85 94 THR A O 1
ATOM 742 N N . ARG A 1 97 ? 55.646 17.260 69.488 1.00 104.75 95 ARG A N 1
ATOM 743 C CA . ARG A 1 97 ? 56.871 18.048 69.396 1.00 103.89 95 ARG A CA 1
ATOM 744 C C . ARG A 1 97 ? 56.660 19.427 70.004 1.00 108.55 95 ARG A C 1
ATOM 745 O O . ARG A 1 97 ? 57.584 20.006 70.580 1.00 116.46 95 ARG A O 1
ATOM 753 N N . ALA A 1 98 ? 55.439 19.940 69.884 1.00 100.82 96 ALA A N 1
ATOM 754 C CA . ALA A 1 98 ? 55.060 21.174 70.566 1.00 96.91 96 ALA A CA 1
ATOM 755 C C . ALA A 1 98 ? 53.998 20.873 71.627 1.00 95.20 96 ALA A C 1
ATOM 756 O O . ALA A 1 98 ? 53.340 19.840 71.558 1.00 94.36 96 ALA A O 1
ATOM 758 N N . PRO A 1 99 ? 53.841 21.767 72.622 1.00 94.41 97 PRO A N 1
ATOM 759 C CA . PRO A 1 99 ? 52.880 21.613 73.727 1.00 90.40 97 PRO A CA 1
ATOM 760 C C . PRO A 1 99 ? 51.416 21.635 73.280 1.00 78.77 97 PRO A C 1
ATOM 761 O O . PRO A 1 99 ? 50.565 20.939 73.831 1.00 76.66 97 PRO A O 1
ATOM 765 N N . VAL A 1 100 ? 51.136 22.462 72.287 1.00 71.73 98 VAL A N 1
ATOM 766 C CA . VAL A 1 100 ? 49.790 22.649 71.776 1.00 75.94 98 VAL A CA 1
ATOM 767 C C . VAL A 1 100 ? 49.771 22.614 70.247 1.00 86.50 98 VAL A C 1
ATOM 768 O O . VAL A 1 100 ? 50.733 23.011 69.578 1.00 88.68 98 VAL A O 1
ATOM 772 N N . VAL A 1 101 ? 48.665 22.129 69.701 1.00 80.60 99 VAL A N 1
ATOM 773 C CA . VAL A 1 101 ? 48.469 22.125 68.274 1.00 72.90 99 VAL A CA 1
ATOM 774 C C . VAL A 1 101 ? 47.044 22.527 68.036 1.00 75.44 99 VAL A C 1
ATOM 775 O O . VAL A 1 101 ? 46.134 21.788 68.390 1.00 85.62 99 VAL A O 1
ATOM 779 N N . ILE A 1 102 ? 46.846 23.701 67.450 1.00 74.66 100 ILE A N 1
ATOM 780 C CA . ILE A 1 102 ? 45.523 24.102 66.996 1.00 78.37 100 ILE A CA 1
ATOM 781 C C . ILE A 1 102 ? 45.338 23.708 65.537 1.00 87.31 100 ILE A C 1
ATOM 782 O O . ILE A 1 102 ? 46.096 24.140 64.668 1.00 92.86 100 ILE A O 1
ATOM 787 N N . ALA A 1 103 ? 44.346 22.869 65.268 1.00 85.41 101 ALA A N 1
ATOM 788 C CA . ALA A 1 103 ? 44.007 22.552 63.892 1.00 85.63 101 ALA A CA 1
ATOM 789 C C . ALA A 1 103 ? 42.999 23.579 63.390 1.00 90.77 101 ALA A C 1
ATOM 790 O O . ALA A 1 103 ? 41.978 23.813 64.043 1.00 99.99 101 ALA A O 1
ATOM 792 N N . VAL A 1 104 ? 43.305 24.211 62.255 1.00 78.50 102 VAL A N 1
ATOM 793 C CA . VAL A 1 104 ? 42.408 25.188 61.633 1.00 69.25 102 VAL A CA 1
ATOM 794 C C . VAL A 1 104 ? 41.648 24.535 60.490 1.00 80.25 102 VAL A C 1
ATOM 795 O O . VAL A 1 104 ? 42.192 24.344 59.413 1.00 97.01 102 VAL A O 1
ATOM 799 N N . ILE A 1 105 ? 40.391 24.191 60.718 1.00 76.71 103 ILE A N 1
ATOM 800 C CA . ILE A 1 105 ? 39.573 23.565 59.685 1.00 74.79 103 ILE A CA 1
ATOM 801 C C . ILE A 1 105 ? 38.798 24.587 58.837 1.00 78.58 103 ILE A C 1
ATOM 802 O O . ILE A 1 105 ? 38.112 25.457 59.377 1.00 83.09 103 ILE A O 1
ATOM 807 N N . SER A 1 106 ? 38.905 24.486 57.512 1.00 67.92 104 SER A N 1
ATOM 808 C CA . SER A 1 106 ? 38.004 25.236 56.641 1.00 67.75 104 SER A CA 1
ATOM 809 C C . SER A 1 106 ? 36.653 24.526 56.579 1.00 71.84 104 SER A C 1
ATOM 810 O O . SER A 1 106 ? 36.583 23.295 56.523 1.00 80.18 104 SER A O 1
ATOM 813 N N . THR A 1 107 ? 35.583 25.313 56.626 1.00 72.14 105 THR A N 1
ATOM 814 C CA . THR A 1 107 ? 34.225 24.797 56.551 1.00 83.28 105 THR A CA 1
ATOM 815 C C . THR A 1 107 ? 33.493 25.567 55.471 1.00 89.87 105 THR A C 1
ATOM 816 O O . THR A 1 107 ? 32.319 25.926 55.626 1.00 94.63 105 THR A O 1
ATOM 820 N N . ALA A 1 108 ? 34.215 25.826 54.382 1.00 90.19 106 ALA A N 1
ATOM 821 C CA . ALA A 1 108 ? 33.702 26.583 53.250 1.00 83.39 106 ALA A CA 1
ATOM 822 C C . ALA A 1 108 ? 32.731 25.717 52.480 1.00 83.22 106 ALA A C 1
ATOM 823 O O . ALA A 1 108 ? 32.941 24.519 52.335 1.00 94.95 106 ALA A O 1
ATOM 825 N N . LYS A 1 109 ? 31.657 26.319 51.999 1.00 73.37 107 LYS A N 1
ATOM 826 C CA . LYS A 1 109 ? 30.684 25.575 51.227 1.00 81.29 107 LYS A CA 1
ATOM 827 C C . LYS A 1 109 ? 29.890 26.524 50.340 1.00 83.48 107 LYS A C 1
ATOM 828 O O . LYS A 1 109 ? 29.933 27.738 50.537 1.00 69.39 107 LYS A O 1
ATOM 834 N N . PRO A 1 110 ? 29.203 25.970 49.326 1.00 89.97 108 PRO A N 1
ATOM 835 C CA . PRO A 1 110 ? 28.336 26.752 48.451 1.00 88.71 108 PRO A CA 1
ATOM 836 C C . PRO A 1 110 ? 27.502 27.772 49.220 1.00 89.54 108 PRO A C 1
ATOM 837 O O . PRO A 1 110 ? 26.774 27.430 50.153 1.00 84.23 108 PRO A O 1
ATOM 841 N N . HIS A 1 111 ? 27.624 29.028 48.818 1.00 87.96 109 HIS A N 1
ATOM 842 C CA . HIS A 1 111 ? 26.814 30.085 49.383 1.00 83.49 109 HIS A CA 1
ATOM 843 C C . HIS A 1 111 ? 26.105 30.859 48.265 1.00 93.92 109 HIS A C 1
ATOM 844 O O . HIS A 1 111 ? 26.568 30.874 47.121 1.00 111.42 109 HIS A O 1
ATOM 851 N N . PHE A 1 112 ? 24.983 31.492 48.594 1.00 81.57 110 PHE A N 1
ATOM 852 C CA . PHE A 1 112 ? 24.167 32.179 47.603 1.00 79.88 110 PHE A CA 1
ATOM 853 C C . PHE A 1 112 ? 24.773 33.491 47.104 1.00 85.01 110 PHE A C 1
ATOM 854 O O . PHE A 1 112 ? 24.270 34.069 46.145 1.00 99.02 110 PHE A O 1
ATOM 862 N N . LYS A 1 113 ? 25.841 33.964 47.743 1.00 78.51 111 LYS A N 1
ATOM 863 C CA . LYS A 1 113 ? 26.473 35.232 47.364 1.00 80.73 111 LYS A CA 1
ATOM 864 C C . LYS A 1 113 ? 27.989 35.165 47.508 1.00 83.45 111 LYS A C 1
ATOM 865 O O . LYS A 1 113 ? 28.714 35.913 46.860 1.00 95.95 111 LYS A O 1
ATOM 871 N N . ILE A 1 114 ? 28.481 34.292 48.377 1.00 74.01 112 ILE A N 1
ATOM 872 C CA . ILE A 1 114 ? 29.919 34.198 48.559 1.00 73.72 112 ILE A CA 1
ATOM 873 C C . ILE A 1 114 ? 30.494 32.963 47.875 1.00 84.02 112 ILE A C 1
ATOM 874 O O . ILE A 1 114 ? 29.998 31.842 48.060 1.00 90.11 112 ILE A O 1
ATOM 879 N N . PRO A 1 115 ? 31.522 33.179 47.041 1.00 78.77 113 PRO A N 1
ATOM 880 C CA . PRO A 1 115 ? 32.298 32.125 46.371 1.00 77.50 113 PRO A CA 1
ATOM 881 C C . PRO A 1 115 ? 33.197 31.371 47.333 1.00 82.53 113 PRO A C 1
ATOM 882 O O . PRO A 1 115 ? 33.821 31.973 48.204 1.00 88.53 113 PRO A O 1
ATOM 886 N N . GLU A 1 116 ? 33.262 30.057 47.178 1.00 78.03 114 GLU A N 1
ATOM 887 C CA . GLU A 1 116 ? 34.071 29.250 48.068 1.00 72.91 114 GLU A CA 1
ATOM 888 C C . GLU A 1 116 ? 35.520 29.706 47.993 1.00 78.84 114 GLU A C 1
ATOM 889 O O . GLU A 1 116 ? 36.333 29.408 48.868 1.00 81.91 114 GLU A O 1
ATOM 895 N N . TRP A 1 117 ? 35.831 30.466 46.953 1.00 80.78 115 TRP A N 1
ATOM 896 C CA . TRP A 1 117 ? 37.172 30.996 46.791 1.00 78.23 115 TRP A CA 1
ATOM 897 C C . TRP A 1 117 ? 37.467 31.986 47.894 1.00 74.00 115 TRP A C 1
ATOM 898 O O . TRP A 1 117 ? 38.516 31.917 48.514 1.00 71.02 115 TRP A O 1
ATOM 909 N N . GLU A 1 118 ? 36.532 32.905 48.123 1.00 72.97 116 GLU A N 1
ATOM 910 C CA . GLU A 1 118 ? 36.687 33.960 49.120 1.00 72.09 116 GLU A CA 1
ATOM 911 C C . GLU A 1 118 ? 36.627 33.387 50.534 1.00 86.59 116 GLU A C 1
ATOM 912 O O . GLU A 1 118 ? 37.219 33.951 51.465 1.00 88.37 116 GLU A O 1
ATOM 918 N N . GLN A 1 119 ? 35.906 32.274 50.690 1.00 81.66 117 GLN A N 1
ATOM 919 C CA . GLN A 1 119 ? 35.766 31.620 51.986 1.00 74.13 117 GLN A CA 1
ATOM 920 C C . GLN A 1 119 ? 37.035 30.859 52.284 1.00 83.28 117 GLN A C 1
ATOM 921 O O . GLN A 1 119 ? 37.338 30.532 53.438 1.00 88.39 117 GLN A O 1
ATOM 927 N N . VAL A 1 120 ? 37.756 30.548 51.215 1.00 80.49 118 VAL A N 1
ATOM 928 C CA . VAL A 1 120 ? 39.030 29.857 51.313 1.00 79.88 118 VAL A CA 1
ATOM 929 C C . VAL A 1 120 ? 40.162 30.850 51.589 1.00 74.61 118 VAL A C 1
ATOM 930 O O . VAL A 1 120 ? 41.083 30.548 52.336 1.00 69.18 118 VAL A O 1
ATOM 942 N N . SER A 1 122 ? 39.936 33.344 53.257 1.00 83.44 120 SER A N 1
ATOM 943 C CA . SER A 1 122 ? 39.738 33.757 54.632 1.00 70.87 120 SER A CA 1
ATOM 944 C C . SER A 1 122 ? 40.433 32.790 55.565 1.00 76.63 120 SER A C 1
ATOM 945 O O . SER A 1 122 ? 41.125 33.207 56.480 1.00 89.67 120 SER A O 1
ATOM 948 N N . ALA A 1 123 ? 40.252 31.495 55.334 1.00 75.50 121 ALA A N 1
ATOM 949 C CA . ALA A 1 123 ? 40.919 30.482 56.149 1.00 70.99 121 ALA A CA 1
ATOM 950 C C . ALA A 1 123 ? 42.424 30.575 55.948 1.00 77.32 121 ALA A C 1
ATOM 951 O O . ALA A 1 123 ? 43.210 30.270 56.849 1.00 77.26 121 ALA A O 1
ATOM 953 N N . GLY A 1 124 ? 42.825 31.002 54.756 1.00 79.54 122 GLY A N 1
ATOM 954 C CA . GLY A 1 124 ? 44.230 31.226 54.482 1.00 80.59 122 GLY A CA 1
ATOM 955 C C . GLY A 1 124 ? 44.731 32.283 55.440 1.00 74.56 122 GLY A C 1
ATOM 956 O O . GLY A 1 124 ? 45.770 32.128 56.075 1.00 60.16 122 GLY A O 1
ATOM 957 N N . ALA A 1 125 ? 43.947 33.352 55.547 1.00 73.41 123 ALA A N 1
ATOM 958 C CA . ALA A 1 125 ? 44.294 34.532 56.317 1.00 68.29 123 ALA A CA 1
ATOM 959 C C . ALA A 1 125 ? 44.155 34.308 57.833 1.00 72.89 123 ALA A C 1
ATOM 960 O O . ALA A 1 125 ? 44.945 34.831 58.625 1.00 64.77 123 ALA A O 1
ATOM 962 N N . VAL A 1 126 ? 43.161 33.518 58.227 1.00 78.40 124 VAL A N 1
ATOM 963 C CA . VAL A 1 126 ? 42.934 33.223 59.636 1.00 80.08 124 VAL A CA 1
ATOM 964 C C . VAL A 1 126 ? 44.066 32.377 60.197 1.00 81.75 124 VAL A C 1
ATOM 965 O O . VAL A 1 126 ? 44.323 32.402 61.393 1.00 87.03 124 VAL A O 1
ATOM 969 N N . CYS A 1 127 ? 44.744 31.633 59.330 1.00 78.77 125 CYS A N 1
ATOM 970 C CA . CYS A 1 127 ? 45.874 30.813 59.754 1.00 79.74 125 CYS A CA 1
ATOM 971 C C . CYS A 1 127 ? 47.072 31.673 60.100 1.00 76.58 125 CYS A C 1
ATOM 972 O O . CYS A 1 127 ? 47.820 31.355 61.005 1.00 87.96 125 CYS A O 1
ATOM 975 N N . LEU A 1 128 ? 47.254 32.765 59.374 1.00 71.17 126 LEU A N 1
ATOM 976 C CA . LEU A 1 128 ? 48.340 33.690 59.663 1.00 72.25 126 LEU A CA 1
ATOM 977 C C . LEU A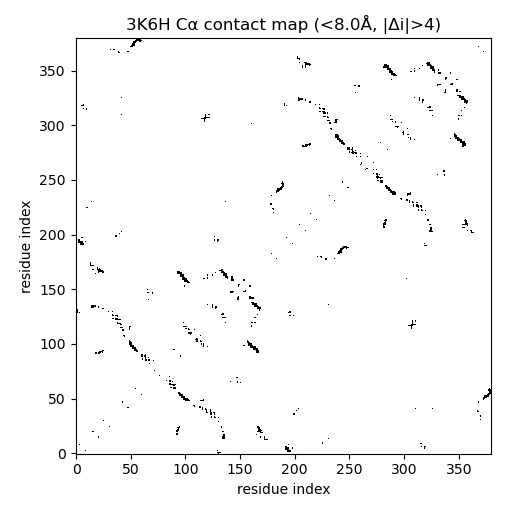 1 128 ? 48.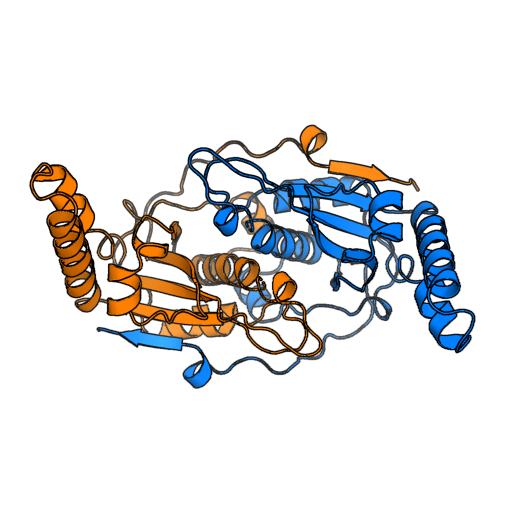013 34.537 60.910 1.00 74.85 126 LEU A C 1
ATOM 978 O O . LEU A 1 128 ? 48.889 34.846 61.714 1.00 80.68 126 LEU A O 1
ATOM 983 N N . ASN A 1 129 ? 46.743 34.894 61.060 1.00 68.13 127 ASN A N 1
ATOM 984 C CA . ASN A 1 129 ? 46.255 35.645 62.211 1.00 74.27 127 ASN A CA 1
ATOM 985 C C . ASN A 1 129 ? 46.460 34.903 63.542 1.00 81.85 127 ASN A C 1
ATOM 986 O O . ASN A 1 129 ? 46.532 35.519 64.615 1.00 76.63 127 ASN A O 1
ATOM 991 N N . VAL A 1 130 ? 46.516 33.576 63.462 1.00 76.66 128 VAL A N 1
ATOM 992 C CA . VAL A 1 130 ? 46.795 32.740 64.616 1.00 72.45 128 VAL A CA 1
ATOM 993 C C . VAL A 1 130 ? 48.279 32.825 64.946 1.00 85.30 128 VAL A C 1
ATOM 994 O O . VAL A 1 130 ? 48.654 32.948 66.109 1.00 86.49 128 VAL A O 1
ATOM 998 N N . ILE A 1 131 ? 49.122 32.756 63.914 1.00 92.70 129 ILE A N 1
ATOM 999 C CA . ILE A 1 131 ? 50.573 32.881 64.080 1.00 82.02 129 ILE A CA 1
ATOM 1000 C C . ILE A 1 131 ? 50.890 34.263 64.606 1.00 78.47 129 ILE A C 1
ATOM 1001 O O . ILE A 1 131 ? 51.691 34.415 65.521 1.00 79.65 129 ILE A O 1
ATOM 1006 N N . PHE A 1 132 ? 50.227 35.265 64.038 1.00 79.31 130 PHE A N 1
ATOM 1007 C CA . PHE A 1 132 ? 50.311 36.642 64.522 1.00 78.47 130 PHE A CA 1
ATOM 1008 C C . PHE A 1 132 ? 49.912 36.811 65.996 1.00 73.30 130 PHE A C 1
ATOM 1009 O O . PHE A 1 132 ? 50.602 37.499 66.744 1.00 71.54 130 PHE A O 1
ATOM 1017 N N . ALA A 1 133 ? 48.808 36.192 66.411 1.00 70.62 131 ALA A N 1
ATOM 1018 C CA . ALA A 1 133 ? 48.382 36.275 67.815 1.00 73.41 131 ALA A CA 1
ATOM 1019 C C . ALA A 1 133 ? 49.290 35.475 68.754 1.00 80.86 131 ALA A C 1
ATOM 1020 O O . ALA A 1 133 ? 49.499 35.867 69.897 1.00 85.78 131 ALA A O 1
ATOM 1022 N N . ALA A 1 134 ? 49.831 34.364 68.265 1.00 75.77 132 ALA A N 1
ATOM 1023 C CA . ALA A 1 134 ? 50.733 33.540 69.054 1.00 75.80 132 ALA A CA 1
ATOM 1024 C C . ALA A 1 134 ? 52.080 34.235 69.321 1.00 84.56 132 ALA A C 1
ATOM 1025 O O . ALA A 1 134 ? 52.578 34.265 70.450 1.00 84.60 132 ALA A O 1
ATOM 1027 N N . ASN A 1 135 ? 52.683 34.782 68.278 1.00 87.67 133 ASN A N 1
ATOM 1028 C CA . ASN A 1 135 ? 53.920 35.524 68.452 1.00 83.17 133 ASN A CA 1
ATOM 1029 C C . ASN A 1 135 ? 53.676 36.742 69.354 1.00 80.60 133 ASN A C 1
ATOM 1030 O O . ASN A 1 135 ? 54.455 37.037 70.251 1.00 75.38 133 ASN A O 1
ATOM 1035 N N . ALA A 1 136 ? 52.568 37.431 69.132 1.00 77.16 134 ALA A N 1
ATOM 1036 C CA . ALA A 1 136 ? 52.243 38.603 69.925 1.00 75.65 134 ALA A CA 1
ATOM 1037 C C . ALA A 1 136 ? 51.961 38.240 71.398 1.00 81.77 134 ALA A C 1
ATOM 1038 O O . ALA A 1 136 ? 52.002 39.092 72.292 1.00 74.10 134 ALA A O 1
ATOM 1040 N N . SER A 1 137 ? 51.681 36.966 71.643 1.00 83.58 135 SER A N 1
ATOM 1041 C CA . SER A 1 137 ? 51.333 36.505 72.982 1.00 79.73 135 SER A CA 1
ATOM 1042 C C . SER A 1 137 ? 52.500 35.832 73.685 1.00 76.56 135 SER A C 1
ATOM 1043 O O . SER A 1 137 ? 52.353 35.314 74.790 1.00 78.77 135 SER A O 1
ATOM 1046 N N . GLY A 1 138 ? 53.654 35.825 73.034 1.00 68.93 136 GLY A N 1
ATOM 1047 C CA . GLY A 1 138 ? 54.857 35.307 73.648 1.00 66.49 136 GLY A CA 1
ATOM 1048 C C . GLY A 1 138 ? 55.251 33.921 73.185 1.00 70.48 136 GLY A C 1
ATOM 1049 O O . GLY A 1 138 ? 56.234 33.365 73.663 1.00 81.41 136 GLY A O 1
ATOM 1050 N N . PHE A 1 139 ? 54.506 33.343 72.256 1.00 63.78 137 PHE A N 1
ATOM 1051 C CA . PHE A 1 139 ? 54.864 32.003 71.821 1.00 73.06 137 PHE A CA 1
ATOM 1052 C C . PHE A 1 139 ? 55.327 31.953 70.371 1.00 78.81 137 PHE A C 1
ATOM 1053 O O . PHE A 1 139 ? 55.033 32.861 69.586 1.00 76.39 137 PHE A O 1
ATOM 1061 N N . ALA A 1 140 ? 56.078 30.897 70.047 1.00 78.09 138 ALA A N 1
ATOM 1062 C CA . ALA A 1 140 ? 56.552 30.632 68.689 1.00 85.05 138 ALA A CA 1
ATOM 1063 C C . ALA A 1 140 ? 55.621 29.634 67.991 1.00 92.45 138 ALA A C 1
ATOM 1064 O O . ALA A 1 140 ? 55.000 28.795 68.654 1.00 100.80 138 ALA A O 1
ATOM 1066 N N . ALA A 1 141 ? 55.509 29.715 66.666 1.00 80.42 139 ALA A N 1
ATOM 1067 C CA . ALA A 1 141 ? 54.574 28.828 65.959 1.00 81.66 139 ALA A CA 1
ATOM 1068 C C . ALA A 1 141 ? 55.077 28.252 64.636 1.00 86.59 139 ALA A C 1
ATOM 1069 O O . ALA A 1 141 ? 55.845 28.885 63.908 1.00 94.11 139 ALA A O 1
ATOM 1071 N N . ASN A 1 142 ? 54.628 27.039 64.339 1.00 79.82 140 ASN A N 1
ATOM 1072 C CA . ASN A 1 142 ? 54.903 26.409 63.059 1.00 84.54 140 ASN A CA 1
ATOM 1073 C C . ASN A 1 142 ? 53.572 26.008 62.437 1.00 89.28 140 ASN A C 1
ATOM 1074 O O . ASN A 1 142 ? 52.696 25.465 63.111 1.00 92.61 140 ASN A O 1
ATOM 1079 N N . TRP A 1 143 ? 53.418 26.301 61.153 1.00 85.92 141 TRP A N 1
ATOM 1080 C CA . TRP A 1 143 ? 52.197 25.996 60.427 1.00 77.39 141 TRP A CA 1
ATOM 1081 C C . TRP A 1 143 ? 52.487 24.820 59.517 1.00 81.35 141 TRP A C 1
ATOM 1082 O O . TRP A 1 143 ? 53.125 24.977 58.485 1.00 80.66 141 TRP A O 1
ATOM 1093 N N . LEU A 1 144 ? 52.049 23.632 59.911 1.00 86.56 142 LEU A N 1
ATOM 1094 C CA . LEU A 1 144 ? 52.254 22.452 59.075 1.00 90.43 142 LEU A CA 1
ATOM 1095 C C . LEU A 1 144 ? 50.948 21.957 58.476 1.00 86.40 142 LEU A C 1
ATOM 1096 O O . LEU A 1 144 ? 49.865 22.410 58.849 1.00 79.59 142 LEU A O 1
ATOM 1101 N N . THR A 1 145 ? 51.075 21.040 57.525 1.00 80.66 143 THR A N 1
ATOM 1102 C CA . THR A 1 145 ? 49.998 20.140 57.161 1.00 86.24 143 THR A CA 1
ATOM 1103 C C . THR A 1 145 ? 50.708 18.963 56.583 1.00 97.83 143 THR A C 1
ATOM 1104 O O . THR A 1 145 ? 51.016 18.950 55.402 1.00 116.18 143 THR A O 1
ATOM 1108 N N . GLU A 1 146 ? 51.031 17.979 57.396 1.00 95.74 144 GLU A N 1
ATOM 1109 C CA . GLU A 1 146 ? 51.670 16.831 56.803 1.00 105.33 144 GLU A CA 1
ATOM 1110 C C . GLU A 1 146 ? 50.558 16.010 56.194 1.00 108.19 144 GLU A C 1
ATOM 1111 O O . GLU A 1 146 ? 49.426 16.481 56.100 1.00 111.59 144 GLU A O 1
ATOM 1117 N N . TRP A 1 147 ? 50.870 14.792 55.776 1.00 105.97 145 TRP A N 1
ATOM 1118 C CA . TRP A 1 147 ? 49.861 13.941 55.168 1.00 112.81 145 TRP A CA 1
ATOM 1119 C C . TRP A 1 147 ? 48.604 13.818 56.038 1.00 115.51 145 TRP A C 1
ATOM 1120 O O . TRP A 1 147 ? 47.499 13.614 55.524 1.00 112.96 145 TRP A O 1
ATOM 1131 N N . LEU A 1 148 ? 48.784 13.958 57.350 1.00 116.84 146 LEU A N 1
ATOM 1132 C CA . LEU A 1 148 ? 47.683 13.925 58.310 1.00 115.47 146 LEU A CA 1
ATOM 1133 C C . LEU A 1 148 ? 46.561 14.893 57.935 1.00 111.89 146 LEU A C 1
ATOM 1134 O O . LEU A 1 148 ? 45.434 14.749 58.397 1.00 118.73 146 LEU A O 1
ATOM 1139 N N . ALA A 1 149 ? 46.865 15.890 57.114 1.00 101.04 147 ALA A N 1
ATOM 1140 C CA . ALA A 1 149 ? 45.851 16.861 56.722 1.00 93.88 147 ALA A CA 1
ATOM 1141 C C . ALA A 1 149 ? 44.917 16.288 55.648 1.00 91.28 147 ALA A C 1
ATOM 1142 O O . ALA A 1 149 ? 43.771 16.747 55.491 1.00 88.35 147 ALA A O 1
ATOM 1144 N N . PHE A 1 150 ? 45.400 15.271 54.928 1.00 87.79 148 PHE A N 1
ATOM 1145 C CA . PHE A 1 150 ? 44.706 14.784 53.739 1.00 86.90 148 PHE A CA 1
ATOM 1146 C C . PHE A 1 150 ? 44.309 13.324 53.837 1.00 93.67 148 PHE A C 1
ATOM 1147 O O . PHE A 1 150 ? 43.286 12.935 53.275 1.00 94.89 148 PHE A O 1
ATOM 1155 N N . ASP A 1 151 ? 45.111 12.531 54.552 1.00 97.12 149 ASP A N 1
ATOM 1156 C CA . ASP A 1 151 ? 44.839 11.105 54.758 1.00 107.61 149 ASP A CA 1
ATOM 1157 C C . ASP A 1 151 ? 43.500 10.866 55.458 1.00 109.69 149 ASP A C 1
ATOM 1158 O O . ASP A 1 151 ? 43.351 11.149 56.645 1.00 109.41 149 ASP A O 1
ATOM 1163 N N . PRO A 1 152 ? 42.527 10.319 54.717 1.00 114.98 150 PRO A N 1
ATOM 1164 C CA . PRO A 1 152 ? 41.117 10.203 55.115 1.00 117.50 150 PRO A CA 1
ATOM 1165 C C . PRO A 1 152 ? 40.873 9.297 56.315 1.00 117.13 150 PRO A C 1
ATOM 1166 O O . PRO A 1 152 ? 39.851 9.441 56.989 1.00 115.32 150 PRO A O 1
ATOM 1170 N N . ALA A 1 153 ? 41.796 8.375 56.568 1.00 118.83 151 ALA A N 1
ATOM 1171 C CA . ALA A 1 153 ? 41.698 7.490 57.722 1.00 119.11 151 ALA A CA 1
ATOM 1172 C C . ALA A 1 153 ? 42.025 8.243 59.027 1.00 117.43 151 ALA A C 1
ATOM 1173 O O . ALA A 1 153 ? 41.575 7.866 60.114 1.00 112.80 151 ALA A O 1
ATOM 1175 N N . PHE A 1 154 ? 42.793 9.322 58.910 1.00 113.68 152 PHE A N 1
ATOM 1176 C CA . PHE A 1 154 ? 43.128 10.144 60.067 1.00 109.94 152 PHE A CA 1
ATOM 1177 C C . PHE A 1 154 ? 42.112 11.257 60.269 1.00 114.32 152 PHE A C 1
ATOM 1178 O O . PHE A 1 154 ? 41.775 11.603 61.402 1.00 115.16 152 PHE A O 1
ATOM 1186 N N . LEU A 1 155 ? 41.641 11.823 59.162 1.00 115.33 153 LEU A N 1
ATOM 1187 C CA . LEU A 1 155 ? 40.674 12.913 59.196 1.00 115.46 153 LEU A CA 1
ATOM 1188 C C . LEU A 1 155 ? 39.373 12.502 59.868 1.00 118.89 153 LEU A C 1
ATOM 1189 O O . LEU A 1 155 ? 38.698 13.321 60.496 1.00 110.58 153 LEU A O 1
ATOM 1194 N N . ALA A 1 156 ? 39.029 11.226 59.715 1.00 125.25 154 ALA A N 1
ATOM 1195 C CA . ALA A 1 156 ? 37.837 10.660 60.329 1.00 124.55 154 ALA A CA 1
ATOM 1196 C C . ALA A 1 156 ? 38.024 10.533 61.834 1.00 124.43 154 ALA A C 1
ATOM 1197 O O . ALA A 1 156 ? 37.078 10.704 62.604 1.00 120.77 154 ALA A O 1
ATOM 1199 N N . GLU A 1 157 ? 39.254 10.236 62.244 1.00 127.68 155 GLU A N 1
ATOM 1200 C CA . GLU A 1 157 ? 39.581 10.042 63.653 1.00 127.22 155 GLU A CA 1
ATOM 1201 C C . GLU A 1 157 ? 39.585 11.346 64.428 1.00 114.31 155 GLU A C 1
ATOM 1202 O O . GLU A 1 157 ? 39.603 11.328 65.653 1.00 113.27 155 GLU A O 1
ATOM 1208 N N . ILE A 1 158 ? 39.578 12.478 63.729 1.00 107.67 156 ILE A N 1
ATOM 1209 C CA . ILE A 1 158 ? 39.599 13.763 64.428 1.00 103.17 156 ILE A CA 1
ATOM 1210 C C . ILE A 1 158 ? 38.378 14.645 64.155 1.00 100.09 156 ILE A C 1
ATOM 1211 O O . ILE A 1 158 ? 38.255 15.745 64.701 1.00 95.18 156 ILE A O 1
ATOM 1216 N N . GLY A 1 159 ? 37.472 14.151 63.321 1.00 100.53 157 GLY A N 1
ATOM 1217 C CA . GLY A 1 159 ? 36.150 14.738 63.224 1.00 97.52 157 GLY A CA 1
ATOM 1218 C C . GLY A 1 159 ? 35.914 15.748 62.124 1.00 90.54 157 GLY A C 1
ATOM 1219 O O . GLY A 1 159 ? 34.848 16.364 62.080 1.00 84.96 157 GLY A O 1
ATOM 1220 N N . VAL A 1 160 ? 36.893 15.927 61.241 1.00 93.13 158 VAL A N 1
ATOM 1221 C CA . VAL A 1 160 ? 36.697 16.771 60.061 1.00 92.16 158 VAL A CA 1
ATOM 1222 C C . VAL A 1 160 ? 36.087 15.933 58.953 1.00 89.69 158 VAL A C 1
ATOM 1223 O O . VAL A 1 160 ? 36.641 14.896 58.579 1.00 87.10 158 VAL A O 1
ATOM 1227 N N . SER A 1 161 ? 34.939 16.384 58.445 1.00 94.78 159 SER A N 1
ATOM 1228 C CA . SER A 1 161 ? 34.123 15.597 57.507 1.00 99.14 159 SER A CA 1
ATOM 1229 C C . SER A 1 161 ? 34.625 15.551 56.054 1.00 97.14 159 SER A C 1
ATOM 1230 O O . SER A 1 161 ? 35.798 15.800 55.756 1.00 84.21 159 SER A O 1
ATOM 1233 N N . ALA A 1 162 ? 33.721 15.196 55.150 1.00 101.68 160 ALA A N 1
ATOM 1234 C CA . ALA A 1 162 ? 34.017 15.246 53.723 1.00 95.01 160 ALA A CA 1
ATOM 1235 C C . ALA A 1 162 ? 33.852 16.693 53.253 1.00 97.21 160 ALA A C 1
ATOM 1236 O O . ALA A 1 162 ? 34.559 17.162 52.359 1.00 90.24 160 ALA A O 1
ATOM 1238 N N . GLU A 1 163 ? 32.930 17.394 53.907 1.00 95.05 161 GLU A N 1
ATOM 1239 C CA . GLU A 1 163 ? 32.561 18.752 53.561 1.00 95.20 161 GLU A CA 1
ATOM 1240 C C . GLU A 1 163 ? 33.586 19.780 54.072 1.00 96.62 161 GLU A C 1
ATOM 1241 O O . GLU A 1 163 ? 33.455 20.992 53.845 1.00 91.12 161 GLU A O 1
ATOM 1247 N N . GLU A 1 164 ? 34.619 19.298 54.754 1.00 98.89 162 GLU A N 1
ATOM 1248 C CA . GLU A 1 164 ? 35.623 20.201 55.307 1.00 96.98 162 GLU A CA 1
ATOM 1249 C C . GLU A 1 164 ? 37.026 19.829 54.878 1.00 89.91 162 GLU A C 1
ATOM 1250 O O . GLU A 1 164 ? 37.307 18.672 54.575 1.00 105.51 162 GLU A O 1
ATOM 1256 N N . LYS A 1 165 ? 37.902 20.821 54.844 1.00 70.75 163 LYS A N 1
ATOM 1257 C CA . LYS A 1 165 ? 39.312 20.578 54.603 1.00 80.36 163 LYS A CA 1
ATOM 1258 C C . LYS A 1 165 ? 40.096 21.202 55.736 1.00 85.22 163 LYS A C 1
ATOM 1259 O O . LYS A 1 165 ? 39.804 22.324 56.145 1.00 84.15 163 LYS A O 1
ATOM 1265 N N . VAL A 1 166 ? 41.093 20.493 56.252 1.00 89.33 164 VAL A N 1
ATOM 1266 C CA . VAL A 1 166 ? 41.971 21.129 57.222 1.00 92.05 164 VAL A CA 1
ATOM 1267 C C . VAL A 1 166 ? 42.904 22.075 56.482 1.00 87.18 164 VAL A C 1
ATOM 1268 O O . VAL A 1 166 ? 43.481 21.722 55.453 1.00 86.17 164 VAL A O 1
ATOM 1272 N N . ALA A 1 167 ? 43.007 23.291 57.004 1.00 83.15 165 ALA A N 1
ATOM 1273 C CA . ALA A 1 167 ? 43.846 24.329 56.427 1.00 86.85 165 ALA A CA 1
ATOM 1274 C C . ALA A 1 167 ? 45.287 24.236 56.945 1.00 91.85 165 ALA A C 1
ATOM 1275 O O . ALA A 1 167 ? 46.246 24.537 56.219 1.00 89.29 165 ALA A O 1
ATOM 1277 N N . GLY A 1 168 ? 45.430 23.817 58.201 1.00 83.99 166 GLY A N 1
ATOM 1278 C CA . GLY A 1 168 ? 46.736 23.686 58.815 1.00 79.94 166 GLY A CA 1
ATOM 1279 C C . GLY A 1 168 ? 46.691 23.201 60.252 1.00 86.24 166 GLY A C 1
ATOM 1280 O O . GLY A 1 168 ? 45.700 23.399 60.961 1.00 81.80 166 GLY A O 1
ATOM 1281 N N . TYR A 1 169 ? 47.772 22.543 60.669 1.00 90.30 167 TYR A N 1
ATOM 1282 C CA . TYR A 1 169 ? 48.020 22.253 62.077 1.00 87.64 167 TYR A CA 1
ATOM 1283 C C . TYR A 1 169 ? 49.044 23.261 62.560 1.00 87.82 167 TYR A C 1
ATOM 1284 O O . TYR A 1 169 ? 50.159 23.332 62.033 1.00 88.28 167 TYR A O 1
ATOM 1293 N N . ILE A 1 170 ? 48.646 24.064 63.542 1.00 80.24 168 ILE A N 1
ATOM 1294 C CA . ILE A 1 170 ? 49.490 25.134 64.042 1.00 75.28 168 ILE A CA 1
ATOM 1295 C C . ILE A 1 170 ? 50.057 24.726 65.386 1.00 79.00 168 ILE A C 1
ATOM 1296 O O . ILE A 1 170 ? 49.358 24.764 66.391 1.00 89.38 168 ILE A O 1
ATOM 1301 N N . HIS A 1 171 ? 51.319 24.313 65.392 1.00 71.86 169 HIS A N 1
ATOM 1302 C CA . HIS A 1 171 ? 51.995 23.940 66.621 1.00 74.86 169 HIS A CA 1
ATOM 1303 C C . HIS A 1 171 ? 52.503 25.178 67.358 1.00 81.98 169 HIS A C 1
ATOM 1304 O O . HIS A 1 171 ? 53.241 25.996 66.801 1.00 83.90 169 HIS A O 1
ATOM 1311 N N . ILE A 1 172 ? 52.091 25.312 68.613 1.00 82.40 170 ILE A N 1
ATOM 1312 C CA . ILE A 1 172 ? 52.419 26.484 69.407 1.00 81.84 170 ILE A CA 1
ATOM 1313 C C . ILE A 1 172 ? 53.276 26.052 70.579 1.00 88.14 170 ILE A C 1
ATOM 1314 O O . ILE A 1 172 ? 52.981 25.057 71.234 1.00 93.97 170 ILE A O 1
ATOM 1319 N N . GLY A 1 173 ? 54.338 26.798 70.850 1.00 88.44 171 GLY A N 1
ATOM 1320 C CA . GLY A 1 173 ? 55.147 26.530 72.022 1.00 88.34 171 GLY A CA 1
ATOM 1321 C C . GLY A 1 173 ? 56.085 27.668 72.337 1.00 87.71 171 GLY A C 1
ATOM 1322 O O . GLY A 1 173 ? 55.926 28.772 71.823 1.00 94.07 171 GLY A O 1
ATOM 1323 N N . SER A 1 174 ? 57.054 27.407 73.201 1.00 84.55 172 SER A N 1
ATOM 1324 C CA . SER A 1 174 ? 58.127 28.356 73.423 1.00 81.85 172 SER A CA 1
ATOM 1325 C C . SER A 1 174 ? 59.301 27.830 72.632 1.00 81.40 172 SER A C 1
ATOM 1326 O O . SER A 1 174 ? 59.190 26.781 71.997 1.00 80.14 172 SER A O 1
ATOM 1329 N N . THR A 1 175 ? 60.418 28.547 72.642 1.00 82.59 173 THR A N 1
ATOM 1330 C CA . THR A 1 175 ? 61.635 27.994 72.050 1.00 88.80 173 THR A CA 1
ATOM 1331 C C . THR A 1 175 ? 62.891 28.719 72.508 1.00 91.57 173 THR A C 1
ATOM 1332 O O . THR A 1 175 ? 62.850 29.910 72.812 1.00 94.36 173 THR A O 1
ATOM 1336 N N . THR A 1 176 ? 64.000 27.984 72.569 1.00 97.83 174 THR A N 1
ATOM 1337 C CA . THR A 1 176 ? 65.285 28.543 72.982 1.00 95.07 174 THR A CA 1
ATOM 1338 C C . THR A 1 176 ? 66.206 28.659 71.791 1.00 96.15 174 THR A C 1
ATOM 1339 O O . THR A 1 176 ? 67.426 28.763 71.950 1.00 89.41 174 THR A O 1
ATOM 1343 N N . PHE A 1 177 ? 65.616 28.639 70.599 1.00 101.35 175 PHE A N 1
ATOM 1344 C CA . PHE A 1 177 ? 66.393 28.616 69.373 1.00 111.81 175 PHE A CA 1
ATOM 1345 C C . PHE A 1 177 ? 66.319 29.898 68.562 1.00 121.81 175 PHE A C 1
ATOM 1346 O O . PHE A 1 177 ? 65.235 30.425 68.309 1.00 123.72 175 PHE A O 1
ATOM 1354 N N . PRO A 1 178 ? 67.497 30.396 68.151 1.00 125.86 176 PRO A N 1
ATOM 1355 C CA . PRO A 1 178 ? 67.673 31.646 67.411 1.00 119.06 176 PRO A CA 1
ATOM 1356 C C . PRO A 1 178 ? 67.077 31.504 66.027 1.00 110.40 176 PRO A C 1
ATOM 1357 O O . PRO A 1 178 ? 67.303 30.479 65.377 1.00 108.79 176 PRO A O 1
ATOM 1361 N N . PRO A 1 179 ? 66.330 32.521 65.575 1.00 102.63 177 PRO A N 1
ATOM 1362 C CA . PRO A 1 179 ? 65.662 32.416 64.279 1.00 100.29 177 PRO A CA 1
ATOM 1363 C C . PRO A 1 179 ? 66.704 32.608 63.203 1.00 89.84 177 PRO A C 1
ATOM 1364 O O . PRO A 1 179 ? 67.487 33.546 63.322 1.00 100.30 177 PRO A O 1
ATOM 1368 N N . VAL A 1 180 ? 66.745 31.743 62.198 1.00 72.07 178 VAL A N 1
ATOM 1369 C CA . VAL A 1 180 ? 67.613 32.000 61.052 1.00 83.52 178 VAL A CA 1
ATOM 1370 C C . VAL A 1 180 ? 66.771 32.258 59.802 1.00 94.93 178 VAL A C 1
ATOM 1371 O O . VAL A 1 180 ? 65.742 31.613 59.603 1.00 98.27 178 VAL A O 1
ATOM 1375 N N . GLU A 1 181 ? 67.186 33.212 58.970 1.00 101.58 179 GLU A N 1
ATOM 1376 C CA . GLU A 1 181 ? 66.372 33.588 57.809 1.00 107.48 179 GLU A CA 1
ATOM 1377 C C . GLU A 1 181 ? 66.469 32.613 56.637 1.00 104.99 179 GLU A C 1
ATOM 1378 O O . GLU A 1 181 ? 67.519 32.022 56.389 1.00 100.57 179 GLU A O 1
ATOM 1384 N N . ARG A 1 182 ? 65.353 32.454 55.929 1.00 109.25 180 ARG A N 1
ATOM 1385 C CA . ARG A 1 182 ? 65.311 31.667 54.703 1.00 117.35 180 ARG A CA 1
ATOM 1386 C C . ARG A 1 182 ? 65.149 32.606 53.511 1.00 117.58 180 ARG A C 1
ATOM 1387 O O . ARG A 1 182 ? 64.799 33.770 53.684 1.00 120.78 180 ARG A O 1
ATOM 1395 N N . PRO A 1 183 ? 65.405 32.107 52.293 1.00 112.61 181 PRO A N 1
ATOM 1396 C CA . PRO A 1 183 ? 65.389 32.979 51.114 1.00 105.74 181 PRO A CA 1
ATOM 1397 C C . PRO A 1 183 ? 63.997 33.539 50.867 1.00 102.93 181 PRO A C 1
ATOM 1398 O O . PRO A 1 183 ? 63.036 32.773 50.975 1.00 102.91 181 PRO A O 1
ATOM 1402 N N . ARG A 1 184 ? 63.893 34.832 50.546 1.00 100.00 182 ARG A N 1
ATOM 1403 C CA . ARG A 1 184 ? 62.606 35.458 50.198 1.00 91.20 182 ARG A CA 1
ATOM 1404 C C . ARG A 1 184 ? 62.544 35.806 48.715 1.00 96.02 182 ARG A C 1
ATOM 1405 O O . ARG A 1 184 ? 63.587 35.961 48.079 1.00 96.75 182 ARG A O 1
ATOM 1413 N N . PRO A 1 185 ? 61.318 35.920 48.161 1.00 96.07 183 PRO A N 1
ATOM 1414 C CA . PRO A 1 185 ? 61.028 36.354 46.778 1.00 90.06 183 PRO A CA 1
ATOM 1415 C C . PRO A 1 185 ? 61.499 37.780 46.474 1.00 88.14 183 PRO A C 1
ATOM 1416 O O . PRO A 1 185 ? 61.416 38.641 47.352 1.00 89.14 183 PRO A O 1
ATOM 1420 N N . GLU A 1 186 ? 62.002 38.016 45.262 1.00 95.93 184 GLU A N 1
ATOM 1421 C CA . GLU A 1 186 ? 62.491 39.339 44.864 1.00 105.23 184 GLU A CA 1
ATOM 1422 C C . GLU A 1 186 ? 61.378 40.094 44.156 1.00 100.46 184 GLU A C 1
ATOM 1423 O O . GLU A 1 186 ? 60.616 39.520 43.384 1.00 104.45 184 GLU A O 1
ATOM 1429 N N . LEU A 1 187 ? 61.281 41.388 44.396 1.00 88.88 185 LEU A N 1
ATOM 1430 C CA . LEU A 1 187 ? 60.169 42.127 43.822 1.00 85.41 185 LEU A CA 1
ATOM 1431 C C . LEU A 1 187 ? 60.239 42.327 42.304 1.00 87.85 185 LEU A C 1
ATOM 1432 O O . LEU A 1 187 ? 59.225 42.622 41.688 1.00 95.06 185 LEU A O 1
ATOM 1437 N N . ALA A 1 188 ? 61.409 42.186 41.690 1.00 82.41 186 ALA A N 1
ATOM 1438 C CA . ALA A 1 188 ? 61.439 42.174 40.225 1.00 87.89 186 ALA A CA 1
ATOM 1439 C C . ALA A 1 188 ? 60.794 40.891 39.713 1.00 91.92 186 ALA A C 1
ATOM 1440 O O . ALA A 1 188 ? 60.298 40.834 38.587 1.00 89.95 186 ALA A O 1
ATOM 1442 N N . ASP A 1 189 ? 60.795 39.866 40.558 1.00 91.68 187 ASP A N 1
ATOM 1443 C CA . ASP A 1 189 ? 60.264 38.568 40.180 1.00 93.99 187 ASP A CA 1
ATOM 1444 C C . ASP A 1 189 ? 58.767 38.444 40.410 1.00 85.31 187 ASP A C 1
ATOM 1445 O O . ASP A 1 189 ? 58.096 37.696 39.705 1.00 83.44 187 ASP A O 1
ATOM 1450 N N . VAL A 1 190 ? 58.230 39.159 41.391 1.00 79.56 188 VAL A N 1
ATOM 1451 C CA . VAL A 1 190 ? 56.809 38.992 41.683 1.00 81.69 188 VAL A CA 1
ATOM 1452 C C . VAL A 1 190 ? 55.924 40.221 41.515 1.00 77.36 188 VAL A C 1
ATOM 1453 O O . VAL A 1 190 ? 54.744 40.087 41.252 1.00 87.79 188 VAL A O 1
ATOM 1457 N N . VAL A 1 191 ? 56.461 41.416 41.651 1.00 72.20 189 VAL A N 1
ATOM 1458 C CA . VAL A 1 191 ? 55.585 42.575 41.484 1.00 75.42 189 VAL A CA 1
ATOM 1459 C C . VAL A 1 191 ? 55.752 43.260 40.127 1.00 82.06 189 VAL A C 1
ATOM 1460 O O . VAL A 1 191 ? 56.822 43.218 39.511 1.00 85.92 189 VAL A O 1
ATOM 1464 N N . THR A 1 192 ? 54.659 43.841 39.649 1.00 82.60 190 THR A N 1
ATOM 1465 C CA . THR A 1 192 ? 54.621 44.455 38.329 1.00 88.92 190 THR A CA 1
ATOM 1466 C C . THR A 1 192 ? 53.788 45.734 38.417 1.00 84.82 190 THR A C 1
ATOM 1467 O O . THR A 1 192 ? 52.731 45.751 39.041 1.00 83.26 190 THR A O 1
ATOM 1471 N N . TRP A 1 193 ? 54.290 46.807 37.819 1.00 84.96 191 TRP A N 1
ATOM 1472 C CA . TRP A 1 193 ? 53.709 48.136 38.005 1.00 90.83 191 TRP A CA 1
ATOM 1473 C C . TRP A 1 193 ? 52.906 48.581 36.792 1.00 99.13 191 TRP A C 1
ATOM 1474 O O . TRP A 1 193 ? 53.134 48.098 35.689 1.00 102.10 191 TRP A O 1
ATOM 1485 N N . VAL A 1 194 ? 51.936 49.468 37.008 1.00 99.52 192 VAL A N 1
ATOM 1486 C CA . VAL A 1 194 ? 51.203 50.096 35.903 1.00 99.14 192 VAL A CA 1
ATOM 1487 C C . VAL A 1 194 ? 50.667 51.482 36.268 1.00 96.96 192 VAL A C 1
ATOM 1488 O O . VAL A 1 194 ? 49.983 51.649 37.276 1.00 98.86 192 VAL A O 1
ATOM 1492 N N . GLY A 1 195 ? 51.000 52.472 35.441 1.00 94.74 193 GLY A N 1
ATOM 1493 C CA . GLY A 1 195 ? 50.615 53.854 35.675 1.00 91.85 193 GLY A CA 1
ATOM 1494 C C . GLY A 1 195 ? 51.483 54.536 36.712 1.00 93.16 193 GLY A C 1
ATOM 1495 O O . GLY A 1 195 ? 52.061 53.868 37.573 1.00 86.33 193 GLY A O 1
ATOM 1496 N N . ASP A 1 196 ? 51.583 55.864 36.630 1.00 108.24 194 ASP A N 1
ATOM 1497 C CA . ASP A 1 196 ? 52.236 56.655 37.685 1.00 118.34 194 ASP A CA 1
ATOM 1498 C C . ASP A 1 196 ? 51.707 58.078 37.829 1.00 114.13 194 ASP A C 1
ATOM 1499 O O . ASP A 1 196 ? 51.995 58.750 38.820 1.00 112.68 194 ASP A O 1
ATOM 1504 N N . SER B 1 7 ? 51.993 56.898 64.773 1.00 113.43 5 SER B N 1
ATOM 1505 C CA . SER B 1 7 ? 52.111 55.872 63.722 1.00 129.65 5 SER B CA 1
ATOM 1506 C C . SER B 1 7 ? 53.030 54.717 64.147 1.00 128.39 5 SER B C 1
ATOM 1507 O O . SER B 1 7 ? 53.146 53.696 63.448 1.00 115.32 5 SER B O 1
ATOM 1510 N N . ASP B 1 8 ? 53.669 54.895 65.304 1.00 131.32 6 ASP B N 1
ATOM 1511 C CA . ASP B 1 8 ? 54.479 53.851 65.926 1.00 124.96 6 ASP B CA 1
ATOM 1512 C C . ASP B 1 8 ? 53.662 52.971 66.874 1.00 112.08 6 ASP B C 1
ATOM 1513 O O . ASP B 1 8 ? 53.759 53.097 68.090 1.00 99.52 6 ASP B O 1
ATOM 1518 N N . ILE B 1 9 ? 52.884 52.066 66.287 1.00 112.60 7 ILE B N 1
ATOM 1519 C CA . ILE B 1 9 ? 51.957 51.188 66.995 1.00 104.11 7 ILE B CA 1
ATOM 1520 C C . ILE B 1 9 ? 52.600 49.857 67.396 1.00 103.40 7 ILE B C 1
ATOM 1521 O O . ILE B 1 9 ? 53.548 49.403 66.756 1.00 107.98 7 ILE B O 1
ATOM 1526 N N . LYS B 1 10 ? 52.082 49.237 68.455 1.00 99.39 8 LYS B N 1
ATOM 1527 C CA . LYS B 1 10 ? 52.616 47.972 68.953 1.00 96.63 8 LYS B CA 1
ATOM 1528 C C . LYS B 1 10 ? 51.730 46.792 68.541 1.00 88.58 8 LYS B C 1
ATOM 1529 O O . LYS B 1 10 ? 50.511 46.934 68.425 1.00 90.26 8 LYS B O 1
ATOM 1535 N N . LEU B 1 11 ? 52.348 45.629 68.334 1.00 77.29 9 LEU B N 1
ATOM 1536 C CA . LEU B 1 11 ? 51.683 44.469 67.727 1.00 73.63 9 LEU B CA 1
ATOM 1537 C C . LEU B 1 11 ? 50.480 43.913 68.490 1.00 82.18 9 LEU B C 1
ATOM 1538 O O . LEU B 1 11 ? 49.431 43.637 67.898 1.00 75.17 9 LEU B O 1
ATOM 1543 N N . LEU B 1 12 ? 50.631 43.734 69.799 1.00 86.54 10 LEU B N 1
ATOM 1544 C CA . LEU B 1 12 ? 49.534 43.214 70.601 1.00 73.43 10 LEU B CA 1
ATOM 1545 C C . LEU B 1 12 ? 48.332 44.156 70.641 1.00 81.55 10 LEU B C 1
ATOM 1546 O O . LEU B 1 12 ? 47.204 43.699 70.506 1.00 91.93 10 LEU B O 1
ATOM 1551 N N . ASP B 1 13 ? 48.545 45.459 70.818 1.00 86.37 11 ASP B N 1
ATOM 1552 C CA . ASP B 1 13 ? 47.398 46.383 70.827 1.00 87.29 11 ASP B CA 1
ATOM 1553 C C . ASP B 1 13 ? 46.768 46.341 69.447 1.00 82.46 11 ASP B C 1
ATOM 1554 O O . ASP B 1 13 ? 45.540 46.277 69.319 1.00 73.76 11 ASP B O 1
ATOM 1559 N N . TYR B 1 14 ? 47.629 46.334 68.423 1.00 75.91 12 TYR B N 1
ATOM 1560 C CA . TYR B 1 14 ? 47.199 46.343 67.029 1.00 58.36 12 TYR B CA 1
ATOM 1561 C C . TYR B 1 14 ? 46.244 45.209 66.691 1.00 64.53 12 TYR B C 1
ATOM 1562 O O . TYR B 1 14 ? 45.174 45.447 66.118 1.00 74.08 12 TYR B O 1
ATOM 1571 N N . LEU B 1 15 ? 46.614 43.981 67.048 1.00 59.17 13 LEU B N 1
ATOM 1572 C CA . LEU B 1 15 ? 45.731 42.837 66.809 1.00 61.95 13 LEU B CA 1
ATOM 1573 C C . LEU B 1 15 ? 44.326 43.001 67.409 1.00 63.21 13 LEU B C 1
ATOM 1574 O O . LEU B 1 15 ? 43.395 42.338 66.962 1.00 68.13 13 LEU B O 1
ATOM 1579 N N . ARG B 1 16 ? 44.177 43.894 68.392 1.00 56.34 14 ARG B N 1
ATOM 1580 C CA . ARG B 1 16 ? 42.909 44.103 69.095 1.00 63.08 14 ARG B CA 1
ATOM 1581 C C . ARG B 1 16 ? 41.972 45.107 68.429 1.00 79.04 14 ARG B C 1
ATOM 1582 O O . ARG B 1 16 ? 40.764 45.111 68.676 1.00 77.38 14 ARG B O 1
ATOM 1590 N N . VAL B 1 17 ? 42.531 45.979 67.602 1.00 89.12 15 VAL B N 1
ATOM 1591 C CA . VAL B 1 17 ? 41.768 47.100 67.069 1.00 84.48 15 VAL B CA 1
ATOM 1592 C C . VAL B 1 17 ? 41.681 47.050 65.547 1.00 81.77 15 VAL B C 1
ATOM 1593 O O . VAL B 1 17 ? 40.801 47.680 64.953 1.00 91.78 15 VAL B O 1
ATOM 1597 N N . ARG B 1 18 ? 42.590 46.291 64.934 1.00 67.40 16 ARG B N 1
ATOM 1598 C CA . ARG B 1 18 ? 42.695 46.186 63.477 1.00 67.22 16 ARG B CA 1
ATOM 1599 C C . ARG B 1 18 ? 41.321 46.160 62.792 1.00 69.97 16 ARG B C 1
ATOM 1600 O O . ARG B 1 18 ? 40.532 45.244 63.015 1.00 65.72 16 ARG B O 1
ATOM 1608 N N . ARG B 1 19 ? 41.022 47.175 61.981 1.00 72.79 17 ARG B N 1
ATOM 1609 C CA . ARG B 1 19 ? 39.755 47.204 61.242 1.00 77.22 17 ARG B CA 1
ATOM 1610 C C . ARG B 1 19 ? 39.918 47.695 59.821 1.00 91.02 17 ARG B C 1
ATOM 1611 O O . ARG B 1 19 ? 40.553 48.728 59.589 1.00 102.68 17 ARG B O 1
ATOM 1619 N N . SER B 1 20 ? 39.332 46.958 58.878 1.00 83.93 18 SER B N 1
ATOM 1620 C CA . SER B 1 20 ? 39.289 47.390 57.491 1.00 84.50 18 SER B CA 1
ATOM 1621 C C . SER B 1 20 ? 38.435 48.641 57.414 1.00 83.12 18 SER B C 1
ATOM 1622 O O . SER B 1 20 ? 37.408 48.743 58.080 1.00 89.79 18 SER B O 1
ATOM 1625 N N . THR B 1 21 ? 38.878 49.616 56.637 1.00 79.17 19 THR B N 1
ATOM 1626 C CA . THR B 1 21 ? 38.017 50.735 56.309 1.00 85.38 19 THR B CA 1
ATOM 1627 C C . THR B 1 21 ? 37.738 50.563 54.826 1.00 95.41 19 THR B C 1
ATOM 1628 O O . THR B 1 21 ? 38.625 50.116 54.085 1.00 90.71 19 THR B O 1
ATOM 1632 N N . PRO B 1 22 ? 36.489 50.846 54.401 1.00 97.98 20 PRO B N 1
ATOM 1633 C CA . PRO B 1 22 ? 36.052 50.532 53.031 1.00 97.34 20 PRO B CA 1
ATOM 1634 C C . PRO B 1 22 ? 36.756 51.373 51.981 1.00 102.79 20 PRO B C 1
ATOM 1635 O O . PRO B 1 22 ? 37.169 52.496 52.272 1.00 107.77 20 PRO B O 1
ATOM 1639 N N . ALA B 1 23 ? 36.903 50.829 50.778 1.00 99.27 21 ALA B N 1
ATOM 1640 C CA . ALA B 1 23 ? 37.590 51.550 49.716 1.00 94.72 21 ALA B CA 1
ATOM 1641 C C . ALA B 1 23 ? 36.954 52.914 49.541 1.00 93.87 21 ALA B C 1
ATOM 1642 O O . ALA B 1 23 ? 37.629 53.935 49.605 1.00 95.61 21 ALA B O 1
ATOM 1644 N N . LEU B 1 24 ? 35.643 52.925 49.349 1.00 90.79 22 LEU B N 1
ATOM 1645 C CA . LEU B 1 24 ? 34.896 54.173 49.215 1.00 88.20 22 LEU B CA 1
ATOM 1646 C C . LEU B 1 24 ? 35.362 55.331 50.116 1.00 75.34 22 LEU B C 1
ATOM 1647 O O . LEU B 1 24 ? 35.433 56.463 49.662 1.00 63.57 22 LEU B O 1
ATOM 1652 N N . GLN B 1 25 ? 35.653 55.069 51.388 1.00 80.41 23 GLN B N 1
ATOM 1653 C CA . GLN B 1 25 ? 36.168 56.140 52.246 1.00 91.17 23 GLN B CA 1
ATOM 1654 C C . GLN B 1 25 ? 37.690 56.103 52.459 1.00 90.99 23 GLN B C 1
ATOM 1655 O O . GLN B 1 25 ? 38.192 56.532 53.491 1.00 88.28 23 GLN B O 1
ATOM 1661 N N . LEU B 1 26 ? 38.408 55.601 51.456 1.00 92.65 24 LEU B N 1
ATOM 1662 C CA . LEU B 1 26 ? 39.868 55.701 51.380 1.00 90.63 24 LEU B CA 1
ATOM 1663 C C . LEU B 1 26 ? 40.264 56.955 50.597 1.00 90.62 24 LEU B C 1
ATOM 1664 O O . LEU B 1 26 ? 39.613 57.310 49.609 1.00 95.70 24 LEU B O 1
ATOM 1669 N N . SER B 1 27 ? 41.340 57.611 51.019 1.00 81.61 25 SER B N 1
ATOM 1670 C CA . SER B 1 27 ? 41.668 58.919 50.471 1.00 85.69 25 SER B CA 1
ATOM 1671 C C . SER B 1 27 ? 43.125 59.149 50.106 1.00 97.78 25 SER B C 1
ATOM 1672 O O . SER B 1 27 ? 44.019 58.407 50.507 1.00 100.69 25 SER B O 1
ATOM 1675 N N . GLU B 1 28 ? 43.328 60.196 49.316 1.00 103.44 26 GLU B N 1
ATOM 1676 C CA . GLU B 1 28 ? 44.643 60.680 48.945 1.00 102.12 26 GLU B CA 1
ATOM 1677 C C . GLU B 1 28 ? 45.316 61.190 50.245 1.00 78.43 26 GLU B C 1
ATOM 1678 O O . GLU B 1 28 ? 44.637 61.725 51.126 1.00 77.28 26 GLU B O 1
ATOM 1684 N N . PRO B 1 29 ? 46.640 60.996 50.403 1.00 77.30 27 PRO B N 1
ATOM 1685 C CA . PRO B 1 29 ? 47.653 60.428 49.515 1.00 78.15 27 PRO B CA 1
ATOM 1686 C C . PRO B 1 29 ? 47.805 58.930 49.711 1.00 78.89 27 PRO B C 1
ATOM 1687 O O . PRO B 1 29 ? 47.480 58.409 50.775 1.00 82.75 27 PRO B O 1
ATOM 1691 N N . GLY B 1 30 ? 48.317 58.244 48.700 1.00 75.28 28 GLY B N 1
ATOM 1692 C CA . GLY B 1 30 ? 48.641 56.844 48.863 1.00 72.28 28 GLY B CA 1
ATOM 1693 C C . GLY B 1 30 ? 50.117 56.732 49.146 1.00 76.51 28 GLY B C 1
ATOM 1694 O O . GLY B 1 30 ? 50.796 57.748 49.299 1.00 84.00 28 GLY B O 1
ATOM 1695 N N . PRO B 1 31 ? 50.628 55.498 49.208 1.00 75.78 29 PRO B N 1
ATOM 1696 C CA . PRO B 1 31 ? 52.064 55.255 49.384 1.00 78.16 29 PRO B CA 1
ATOM 1697 C C . PRO B 1 31 ? 52.875 55.652 48.138 1.00 86.31 29 PRO B C 1
ATOM 1698 O O . PRO B 1 31 ? 52.426 55.437 47.006 1.00 88.44 29 PRO B O 1
ATOM 1702 N N . SER B 1 32 ? 54.054 56.231 48.335 1.00 84.56 30 SER B N 1
ATOM 1703 C CA . SER B 1 32 ? 54.929 56.499 47.210 1.00 89.24 30 SER B CA 1
ATOM 1704 C C . SER B 1 32 ? 55.452 55.165 46.721 1.00 87.76 30 SER B C 1
ATOM 1705 O O . SER B 1 32 ? 55.346 54.167 47.434 1.00 70.62 30 SER B O 1
ATOM 1708 N N . LYS B 1 33 ? 56.008 55.137 45.511 1.00 94.53 31 LYS B N 1
ATOM 1709 C CA . LYS B 1 33 ? 56.558 53.896 44.977 1.00 86.07 31 LYS B CA 1
ATOM 1710 C C . LYS B 1 33 ? 57.497 53.337 46.015 1.00 80.46 31 LYS B C 1
ATOM 1711 O O . LYS B 1 33 ? 57.530 52.132 46.242 1.00 73.00 31 LYS B O 1
ATOM 1717 N N . GLY B 1 34 ? 58.253 54.233 46.645 1.00 78.43 32 GLY B N 1
ATOM 1718 C CA . GLY B 1 34 ? 59.120 53.865 47.744 1.00 78.40 32 GLY B CA 1
ATOM 1719 C C . GLY B 1 34 ? 58.372 53.087 48.806 1.00 82.19 32 GLY B C 1
ATOM 1720 O O . GLY B 1 34 ? 58.663 51.910 49.018 1.00 81.05 32 GLY B O 1
ATOM 1721 N N . GLU B 1 35 ? 57.410 53.749 49.459 1.00 82.86 33 GLU B N 1
ATOM 1722 C CA . GLU B 1 35 ? 56.564 53.149 50.498 1.00 70.02 33 GLU B CA 1
ATOM 1723 C C . GLU B 1 35 ? 55.852 51.879 50.037 1.00 73.93 33 GLU B C 1
ATOM 1724 O O . GLU B 1 35 ? 55.737 50.930 50.805 1.00 84.80 33 GLU B O 1
ATOM 1730 N N . ILE B 1 36 ? 55.362 51.855 48.800 1.00 63.25 34 ILE B N 1
ATOM 1731 C CA . ILE B 1 36 ? 54.723 50.644 48.287 1.00 70.30 34 ILE B CA 1
ATOM 1732 C C . ILE B 1 36 ? 55.711 49.482 48.172 1.00 77.66 34 ILE B C 1
ATOM 1733 O O . ILE B 1 36 ? 55.382 48.350 48.518 1.00 78.47 34 ILE B O 1
ATOM 1738 N N . GLU B 1 37 ? 56.916 49.756 47.683 1.00 81.06 35 GLU B N 1
ATOM 1739 C CA . GLU B 1 37 ? 57.931 48.709 47.542 1.00 82.52 35 GLU B CA 1
ATOM 1740 C C . GLU B 1 37 ? 58.197 48.010 48.873 1.00 85.17 35 GLU B C 1
ATOM 1741 O O . GLU B 1 37 ? 58.335 46.787 48.913 1.00 81.98 35 GLU B O 1
ATOM 1747 N N . GLU B 1 38 ? 58.273 48.789 49.954 1.00 84.23 36 GLU B N 1
ATOM 1748 C CA . GLU B 1 38 ? 58.527 48.240 51.287 1.00 81.81 36 GLU B CA 1
ATOM 1749 C C . GLU B 1 38 ? 57.324 47.452 51.808 1.00 72.86 36 GLU B C 1
ATOM 1750 O O . GLU B 1 38 ? 57.479 46.379 52.384 1.00 75.39 36 GLU B O 1
ATOM 1756 N N . ILE B 1 39 ? 56.125 47.983 51.606 1.00 69.32 37 ILE B N 1
ATOM 1757 C CA . ILE B 1 39 ? 54.908 47.265 51.976 1.00 75.23 37 ILE B CA 1
ATOM 1758 C C . ILE B 1 39 ? 54.901 45.837 51.441 1.00 82.42 37 ILE B C 1
ATOM 1759 O O .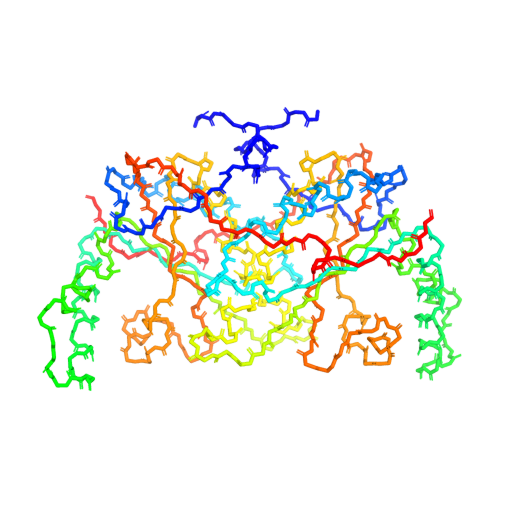 ILE B 1 39 ? 54.496 44.909 52.140 1.00 79.90 37 ILE B O 1
ATOM 1764 N N . LEU B 1 40 ? 55.348 45.681 50.194 1.00 88.17 38 LEU B N 1
ATOM 1765 C CA . LEU B 1 40 ? 55.427 44.376 49.527 1.00 90.42 38 LEU B CA 1
ATOM 1766 C C . LEU B 1 40 ? 56.689 43.559 49.879 1.00 89.26 38 LEU B C 1
ATOM 1767 O O . LEU B 1 40 ? 56.650 42.325 49.912 1.00 86.04 38 LEU B O 1
ATOM 1772 N N . ARG B 1 41 ? 57.806 44.246 50.114 1.00 84.35 39 ARG B N 1
ATOM 1773 C CA . ARG B 1 41 ? 59.040 43.585 50.507 1.00 80.26 39 ARG B CA 1
ATOM 1774 C C . ARG B 1 41 ? 58.762 42.886 51.829 1.00 76.55 39 ARG B C 1
ATOM 1775 O O . ARG B 1 41 ? 59.374 41.873 52.163 1.00 80.95 39 ARG B O 1
ATOM 1783 N N . LEU B 1 42 ? 57.795 43.442 52.549 1.00 71.16 40 LEU B N 1
ATOM 1784 C CA . LEU B 1 42 ? 57.389 43.011 53.874 1.00 73.68 40 LEU B CA 1
ATOM 1785 C C . LEU B 1 42 ? 56.280 41.953 53.804 1.00 89.91 40 LEU B C 1
ATOM 1786 O O . LEU B 1 42 ? 56.174 41.086 54.676 1.00 95.40 40 LEU B O 1
ATOM 1791 N N . ALA B 1 43 ? 55.457 42.043 52.756 1.00 86.47 41 ALA B N 1
ATOM 1792 C CA . ALA B 1 43 ? 54.283 41.186 52.580 1.00 71.54 41 ALA B CA 1
ATOM 1793 C C . ALA B 1 43 ? 54.607 39.822 51.993 1.00 77.75 41 ALA B C 1
ATOM 1794 O O . ALA B 1 43 ? 53.820 38.887 52.143 1.00 82.21 41 ALA B O 1
ATOM 1796 N N . VAL B 1 44 ? 55.749 39.709 51.312 1.00 74.04 42 VAL B N 1
ATOM 1797 C CA . VAL B 1 44 ? 56.151 38.445 50.681 1.00 70.41 42 VAL B CA 1
ATOM 1798 C C . VAL B 1 44 ? 56.902 37.503 51.613 1.00 79.78 42 VAL B C 1
ATOM 1799 O O . VAL B 1 44 ? 57.350 36.429 51.206 1.00 82.01 42 VAL B O 1
ATOM 1803 N N . ARG B 1 45 ? 57.030 37.901 52.871 1.00 83.15 43 ARG B N 1
ATOM 1804 C CA . ARG B 1 45 ? 57.544 36.996 53.876 1.00 77.58 43 ARG B CA 1
ATOM 1805 C C . ARG B 1 45 ? 56.369 36.273 54.529 1.00 80.25 43 ARG B C 1
ATOM 1806 O O . ARG B 1 45 ? 55.948 36.646 55.608 1.00 71.73 43 ARG B O 1
ATOM 1814 N N . VAL B 1 46 ? 55.824 35.259 53.852 1.00 89.99 44 VAL B N 1
ATOM 1815 C CA . VAL B 1 46 ? 54.689 34.479 54.370 1.00 90.85 44 VAL B CA 1
ATOM 1816 C C . VAL B 1 46 ? 55.036 33.007 54.380 1.00 91.85 44 VAL B C 1
ATOM 1817 O O . VAL B 1 46 ? 55.888 32.566 53.606 1.00 98.70 44 VAL B O 1
ATOM 1821 N N . PRO B 1 47 ? 54.380 32.236 55.256 1.00 85.31 45 PRO B N 1
ATOM 1822 C CA . PRO B 1 47 ? 54.532 30.782 55.161 1.00 91.27 45 PRO B CA 1
ATOM 1823 C C . PRO B 1 47 ? 54.268 30.337 53.721 1.00 91.98 45 PRO B C 1
ATOM 1824 O O . PRO B 1 47 ? 53.490 30.996 53.026 1.00 83.64 45 PRO B O 1
ATOM 1828 N N . ASP B 1 48 ? 54.895 29.244 53.286 1.00 94.24 46 ASP B N 1
ATOM 1829 C CA . ASP B 1 48 ? 55.021 28.957 51.857 1.00 80.30 46 ASP B CA 1
ATOM 1830 C C . ASP B 1 48 ? 55.740 27.610 51.644 1.00 83.87 46 ASP B C 1
ATOM 1831 O O . ASP B 1 48 ? 56.932 27.570 51.351 1.00 85.38 46 ASP B O 1
ATOM 1836 N N . HIS B 1 49 ? 55.011 26.506 51.817 1.00 83.69 47 HIS B N 1
ATOM 1837 C CA . HIS B 1 49 ? 55.577 25.163 51.648 1.00 80.89 47 HIS B CA 1
ATOM 1838 C C . HIS B 1 49 ? 56.259 25.056 50.273 1.00 90.28 47 HIS B C 1
ATOM 1839 O O . HIS B 1 49 ? 55.678 25.445 49.257 1.00 95.37 47 HIS B O 1
ATOM 1846 N N . GLY B 1 50 ? 57.493 24.551 50.250 1.00 89.74 48 GLY B N 1
ATOM 1847 C CA . GLY B 1 50 ? 58.252 24.392 49.023 1.00 90.97 48 GLY B CA 1
ATOM 1848 C C . GLY B 1 50 ? 58.877 25.693 48.535 1.00 99.83 48 GLY B C 1
ATOM 1849 O O . GLY B 1 50 ? 59.375 25.775 47.397 1.00 101.03 48 GLY B O 1
ATOM 1850 N N . LYS B 1 51 ? 58.851 26.708 49.398 1.00 96.24 49 LYS B N 1
ATOM 1851 C CA . LYS B 1 51 ? 59.368 28.036 49.071 1.00 95.65 49 LYS B CA 1
ATOM 1852 C C . LYS B 1 51 ? 59.216 28.380 47.588 1.00 93.71 49 LYS B C 1
ATOM 1853 O O . LYS B 1 51 ? 60.186 28.760 46.919 1.00 93.95 49 LYS B O 1
ATOM 1859 N N . LEU B 1 52 ? 57.991 28.264 47.082 1.00 87.46 50 LEU B N 1
ATOM 1860 C CA . LEU B 1 52 ? 57.759 28.439 45.651 1.00 86.15 50 LEU B CA 1
ATOM 1861 C C . LEU B 1 52 ? 56.859 29.631 45.295 1.00 77.78 50 LEU B C 1
ATOM 1862 O O . LEU B 1 52 ? 56.376 29.740 44.171 1.00 72.83 50 LEU B O 1
ATOM 1867 N N . ALA B 1 53 ? 56.657 30.526 46.254 1.00 71.76 51 ALA B N 1
ATOM 1868 C CA . ALA B 1 53 ? 55.982 31.797 45.992 1.00 71.19 51 ALA B CA 1
ATOM 1869 C C . ALA B 1 53 ? 54.854 31.747 44.944 1.00 80.16 51 ALA B C 1
ATOM 1870 O O . ALA B 1 53 ? 54.992 32.316 43.865 1.00 89.65 51 ALA B O 1
ATOM 1872 N N . PRO B 1 54 ? 53.727 31.095 45.276 1.00 79.64 52 PRO B N 1
ATOM 1873 C CA . PRO B 1 54 ? 52.591 30.901 44.371 1.00 78.40 52 PRO B CA 1
ATOM 1874 C C . PRO B 1 54 ? 51.717 32.131 44.261 1.00 77.99 52 PRO B C 1
ATOM 1875 O O . PRO B 1 54 ? 50.487 31.968 44.319 1.00 84.92 52 PRO B O 1
ATOM 1879 N N . TRP B 1 55 ? 52.320 33.315 44.137 1.00 60.29 53 TRP B N 1
ATOM 1880 C CA . TRP B 1 55 ? 51.557 34.555 43.993 1.00 65.95 53 TRP B CA 1
ATOM 1881 C C . TRP B 1 55 ? 52.344 35.642 43.267 1.00 81.34 53 TRP B C 1
ATOM 1882 O O . TRP B 1 55 ? 53.568 35.571 43.169 1.00 94.55 53 TRP B O 1
ATOM 1893 N N . ARG B 1 56 ? 51.633 36.638 42.742 1.00 76.82 54 ARG B N 1
ATOM 1894 C CA . ARG B 1 56 ? 52.265 37.807 42.138 1.00 67.75 54 ARG B CA 1
ATOM 1895 C C . ARG B 1 56 ? 51.363 39.034 42.284 1.00 66.14 54 ARG B C 1
ATOM 1896 O O . ARG B 1 56 ? 50.171 38.887 42.467 1.00 72.28 54 ARG B O 1
ATOM 1904 N N . PHE B 1 57 ? 51.945 40.234 42.230 1.00 64.67 55 PHE B N 1
ATOM 1905 C CA . PHE B 1 57 ? 51.253 41.492 42.555 1.00 61.00 55 PHE B CA 1
ATOM 1906 C C . PHE B 1 57 ? 51.292 42.489 41.399 1.00 77.13 55 PHE B C 1
ATOM 1907 O O . PHE B 1 57 ? 52.280 42.584 40.675 1.00 96.49 55 PHE B O 1
ATOM 1915 N N . VAL B 1 58 ? 50.216 43.244 41.232 1.00 68.92 56 VAL B N 1
ATOM 1916 C CA . VAL B 1 58 ? 50.148 44.213 40.157 1.00 70.40 56 VAL B CA 1
ATOM 1917 C C . VAL B 1 58 ? 49.689 45.485 40.837 1.00 73.34 56 VAL B C 1
ATOM 1918 O O . VAL B 1 58 ? 48.690 45.482 41.550 1.00 69.12 56 VAL B O 1
ATOM 1922 N N . VAL B 1 59 ? 50.438 46.563 40.637 1.00 77.68 57 VAL B N 1
ATOM 1923 C CA . VAL B 1 59 ? 50.220 47.798 41.376 1.00 76.64 57 VAL B CA 1
ATOM 1924 C C . VAL B 1 59 ? 49.655 48.904 40.494 1.00 79.35 57 VAL B C 1
ATOM 1925 O O . VAL B 1 59 ? 50.370 49.489 39.677 1.00 80.25 57 VAL B O 1
ATOM 1929 N N . TYR B 1 60 ? 48.369 49.189 40.673 1.00 76.12 58 TYR B N 1
ATOM 1930 C CA . TYR B 1 60 ? 47.666 50.143 39.823 1.00 73.45 58 TYR B CA 1
ATOM 1931 C C . TYR B 1 60 ? 47.679 51.517 40.436 1.00 73.46 58 TYR B C 1
ATOM 1932 O O . TYR B 1 60 ? 47.209 51.704 41.549 1.00 80.45 58 TYR B O 1
ATOM 1941 N N . ARG B 1 61 ? 48.231 52.475 39.702 1.00 73.95 59 ARG B N 1
ATOM 1942 C CA . ARG B 1 61 ? 48.438 53.812 40.226 1.00 77.91 59 ARG B CA 1
ATOM 1943 C C . ARG B 1 61 ? 47.938 54.891 39.291 1.00 77.45 59 ARG B C 1
ATOM 1944 O O . ARG B 1 61 ? 47.789 54.673 38.099 1.00 84.66 59 ARG B O 1
ATOM 1952 N N . GLY B 1 62 ? 47.660 56.057 39.849 1.00 84.99 60 GLY B N 1
ATOM 1953 C CA . GLY B 1 62 ? 47.292 57.206 39.046 1.00 99.41 60 GLY B CA 1
ATOM 1954 C C . GLY B 1 62 ? 46.341 56.977 37.883 1.00 96.69 60 GLY B C 1
ATOM 1955 O O . GLY B 1 62 ? 45.167 56.665 38.068 1.00 95.53 60 GLY B O 1
ATOM 1956 N N . GLU B 1 63 ? 46.842 57.141 36.667 1.00 93.28 61 GLU B N 1
ATOM 1957 C CA . GLU B 1 63 ? 45.943 57.212 35.528 1.00 99.84 61 GLU B CA 1
ATOM 1958 C C . GLU B 1 63 ? 45.423 55.848 35.084 1.00 93.83 61 GLU B C 1
ATOM 1959 O O . GLU B 1 63 ? 44.240 55.705 34.755 1.00 86.67 61 GLU B O 1
ATOM 1965 N N . GLU B 1 64 ? 46.290 54.841 35.089 1.00 92.40 62 GLU B N 1
ATOM 1966 C CA . GLU B 1 64 ? 45.880 53.518 34.625 1.00 93.20 62 GLU B CA 1
ATOM 1967 C C . GLU B 1 64 ? 44.747 52.930 35.463 1.00 90.30 62 GLU B C 1
ATOM 1968 O O . GLU B 1 64 ? 44.161 51.909 35.110 1.00 82.20 62 GLU B O 1
ATOM 1974 N N . ARG B 1 65 ? 44.437 53.597 36.570 1.00 96.48 63 ARG B N 1
ATOM 1975 C CA . ARG B 1 65 ? 43.291 53.235 37.390 1.00 88.45 63 ARG B CA 1
ATOM 1976 C C . ARG B 1 65 ? 42.019 53.642 36.652 1.00 87.80 63 ARG B C 1
ATOM 1977 O O . ARG B 1 65 ? 41.059 52.874 36.580 1.00 82.94 63 ARG B O 1
ATOM 1985 N N . VAL B 1 66 ? 42.025 54.843 36.080 1.00 87.60 64 VAL B N 1
ATOM 1986 C CA . VAL B 1 66 ? 40.884 55.320 35.308 1.00 80.34 64 VAL B CA 1
ATOM 1987 C C . VAL B 1 66 ? 40.735 54.556 33.999 1.00 82.09 64 VAL B C 1
ATOM 1988 O O . VAL B 1 66 ? 39.625 54.221 33.588 1.00 81.96 64 VAL B O 1
ATOM 1992 N N . ARG B 1 67 ? 41.853 54.288 33.334 1.00 83.48 65 ARG B N 1
ATOM 199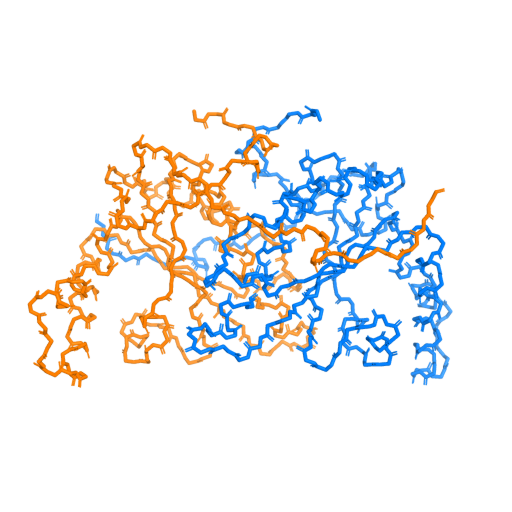3 C CA . ARG B 1 67 ? 41.818 53.477 32.127 1.00 93.21 65 ARG B CA 1
ATOM 1994 C C . ARG B 1 67 ? 41.091 52.143 32.405 1.00 101.47 65 ARG B C 1
ATOM 1995 O O . ARG B 1 67 ? 40.256 51.704 31.614 1.00 102.94 65 ARG B O 1
ATOM 2003 N N . LEU B 1 68 ? 41.404 51.516 33.542 1.00 103.41 66 LEU B N 1
ATOM 2004 C CA . LEU B 1 68 ? 40.825 50.224 33.929 1.00 91.94 66 LEU B CA 1
ATOM 2005 C C . LEU B 1 68 ? 39.369 50.304 34.349 1.00 89.26 66 LEU B C 1
ATOM 2006 O O . LEU B 1 68 ? 38.566 49.461 33.964 1.00 93.26 66 LEU B O 1
ATOM 2011 N N . SER B 1 69 ? 39.037 51.285 35.181 1.00 87.48 67 SER B N 1
ATOM 2012 C CA . SER B 1 69 ? 37.652 51.478 35.590 1.00 90.82 67 SER B CA 1
ATOM 2013 C C . SER B 1 69 ? 36.838 51.739 34.340 1.00 94.70 67 SER B C 1
ATOM 2014 O O . SER B 1 69 ? 35.752 51.197 34.163 1.00 97.01 67 SER B O 1
ATOM 2017 N N . GLU B 1 70 ? 37.394 52.566 33.462 1.00 95.40 68 GLU B N 1
ATOM 2018 C CA . GLU B 1 70 ? 36.750 52.903 32.205 1.00 95.43 68 GLU B CA 1
ATOM 2019 C C . GLU B 1 70 ? 36.421 51.627 31.440 1.00 87.09 68 GLU B C 1
ATOM 2020 O O . GLU B 1 70 ? 35.339 51.508 30.872 1.00 86.58 68 GLU B O 1
ATOM 2026 N N . ALA B 1 71 ? 37.364 50.683 31.445 1.00 83.36 69 ALA B N 1
ATOM 2027 C CA . ALA B 1 71 ? 37.223 49.373 30.796 1.00 78.66 69 ALA B CA 1
ATOM 2028 C C . ALA B 1 71 ? 36.132 48.516 31.439 1.00 84.06 69 ALA B C 1
ATOM 2029 O O . ALA B 1 71 ? 35.393 47.808 30.745 1.00 79.93 69 ALA B O 1
ATOM 2031 N N . ALA B 1 72 ? 36.061 48.566 32.769 1.00 82.05 70 ALA B N 1
ATOM 2032 C CA . ALA B 1 72 ? 35.052 47.835 33.515 1.00 76.73 70 ALA B CA 1
ATOM 2033 C C . ALA B 1 72 ? 33.692 48.251 32.988 1.00 83.83 70 ALA B C 1
ATOM 2034 O O . ALA B 1 72 ? 32.898 47.428 32.536 1.00 82.50 70 ALA B O 1
ATOM 2036 N N . LEU B 1 73 ? 33.444 49.551 33.043 1.00 89.21 71 LEU B N 1
ATOM 2037 C CA . LEU B 1 73 ? 32.223 50.147 32.523 1.00 89.14 71 LEU B CA 1
ATOM 2038 C C . LEU B 1 73 ? 31.911 49.739 31.078 1.00 84.51 71 LEU B C 1
ATOM 2039 O O . LEU B 1 73 ? 30.753 49.536 30.730 1.00 82.35 71 LEU B O 1
ATOM 2044 N N . ARG B 1 74 ? 32.936 49.631 30.236 1.00 83.31 72 ARG B N 1
ATOM 2045 C CA . ARG B 1 74 ? 32.727 49.230 28.850 1.00 87.34 72 ARG B CA 1
ATOM 2046 C C . ARG B 1 74 ? 32.155 47.834 28.792 1.00 95.06 72 ARG B C 1
ATOM 2047 O O . ARG B 1 74 ? 31.187 47.587 28.070 1.00 103.54 72 ARG B O 1
ATOM 2055 N N . ILE B 1 75 ? 32.762 46.928 29.559 1.00 90.87 73 ILE B N 1
ATOM 2056 C CA . ILE B 1 75 ? 32.326 45.535 29.626 1.00 84.02 73 ILE B CA 1
ATOM 2057 C C . ILE B 1 75 ? 31.007 45.392 30.374 1.00 85.88 73 ILE B C 1
ATOM 2058 O O . ILE B 1 75 ? 30.249 44.462 30.123 1.00 89.40 73 ILE B O 1
ATOM 2063 N N . ALA B 1 76 ? 30.733 46.319 31.288 1.00 85.34 74 ALA B N 1
ATOM 2064 C CA . ALA B 1 76 ? 29.488 46.296 32.049 1.00 81.47 74 ALA B CA 1
ATOM 2065 C C . ALA B 1 76 ? 28.326 46.868 31.237 1.00 88.73 74 ALA B C 1
ATOM 2066 O O . ALA B 1 76 ? 27.172 46.765 31.630 1.00 101.98 74 ALA B O 1
ATOM 2068 N N . LEU B 1 77 ? 28.643 47.479 30.106 1.00 85.54 75 LEU B N 1
ATOM 2069 C CA . LEU B 1 77 ? 27.626 47.943 29.182 1.00 87.76 75 LEU B CA 1
ATOM 2070 C C . LEU B 1 77 ? 27.447 46.919 28.068 1.00 99.57 75 LEU B C 1
ATOM 2071 O O . LEU B 1 77 ? 26.333 46.686 27.608 1.00 104.87 75 LEU B O 1
ATOM 2076 N N . GLU B 1 78 ? 28.543 46.307 27.629 1.00 102.90 76 GLU B N 1
ATOM 2077 C CA . GLU B 1 78 ? 28.449 45.192 26.690 1.00 102.74 76 GLU B CA 1
ATOM 2078 C C . GLU B 1 78 ? 27.521 44.133 27.266 1.00 108.82 76 GLU B C 1
ATOM 2079 O O . GLU B 1 78 ? 26.690 43.568 26.548 1.00 108.15 76 GLU B O 1
ATOM 2085 N N . LYS B 1 79 ? 27.672 43.873 28.565 1.00 106.37 77 LYS B N 1
ATOM 2086 C CA . LYS B 1 79 ? 26.837 42.902 29.252 1.00 104.59 77 LYS B CA 1
ATOM 2087 C C . LYS B 1 79 ? 25.389 43.358 29.217 1.00 110.62 77 LYS B C 1
ATOM 2088 O O . LYS B 1 79 ? 24.532 42.684 28.643 1.00 118.63 77 LYS B O 1
ATOM 2094 N N . ASN B 1 80 ? 25.131 44.517 29.818 1.00 107.23 78 ASN B N 1
ATOM 2095 C CA . ASN B 1 80 ? 23.775 45.042 29.992 1.00 103.54 78 ASN B CA 1
ATOM 2096 C C . ASN B 1 80 ? 23.666 46.501 29.533 1.00 100.23 78 ASN B C 1
ATOM 2097 O O . ASN B 1 80 ? 23.970 47.415 30.299 1.00 99.26 78 ASN B O 1
ATOM 2102 N N . PRO B 1 81 ? 23.224 46.728 28.281 1.00 98.10 79 PRO B N 1
ATOM 2103 C CA . PRO B 1 81 ? 23.463 48.046 27.667 1.00 104.23 79 PRO B CA 1
ATOM 2104 C C . PRO B 1 81 ? 22.634 49.199 28.250 1.00 104.50 79 PRO B C 1
ATOM 2105 O O . PRO B 1 81 ? 22.783 50.348 27.820 1.00 96.58 79 PRO B O 1
ATOM 2109 N N . ASP B 1 82 ? 21.791 48.905 29.233 1.00 111.47 80 ASP B N 1
ATOM 2110 C CA . ASP B 1 82 ? 20.996 49.953 29.868 1.00 121.03 80 ASP B CA 1
ATOM 2111 C C . ASP B 1 82 ? 20.979 49.894 31.400 1.00 113.99 80 ASP B C 1
ATOM 2112 O O . ASP B 1 82 ? 19.973 49.527 32.011 1.00 113.63 80 ASP B O 1
ATOM 2117 N N . LEU B 1 83 ? 22.100 50.262 32.012 1.00 106.17 81 LEU B N 1
ATOM 2118 C CA . LEU B 1 83 ? 22.137 50.451 33.452 1.00 104.53 81 LEU B CA 1
ATOM 2119 C C . LEU B 1 83 ? 22.136 51.941 33.771 1.00 99.41 81 LEU B C 1
ATOM 2120 O O . LEU B 1 83 ? 22.661 52.736 33.000 1.00 95.56 81 LEU B O 1
ATOM 2125 N N . ASP B 1 84 ? 21.545 52.316 34.903 1.00 103.54 82 ASP B N 1
ATOM 2126 C CA . ASP B 1 84 ? 21.400 53.731 35.244 1.00 111.93 82 ASP B CA 1
ATOM 2127 C C . ASP B 1 84 ? 22.735 54.450 35.221 1.00 112.66 82 ASP B C 1
ATOM 2128 O O . ASP B 1 84 ? 23.774 53.851 35.481 1.00 107.82 82 ASP B O 1
ATOM 2133 N N . LEU B 1 85 ? 22.692 55.738 34.889 1.00 122.24 83 LEU B N 1
ATOM 2134 C CA . LEU B 1 85 ? 23.865 56.610 34.930 1.00 124.62 83 LEU B CA 1
ATOM 2135 C C . LEU B 1 85 ? 24.535 56.533 36.305 1.00 120.80 83 LEU B C 1
ATOM 2136 O O . LEU B 1 85 ? 25.670 56.975 36.492 1.00 113.38 83 LEU B O 1
ATOM 2141 N N . GLN B 1 86 ? 23.807 55.965 37.261 1.00 120.15 84 GLN B N 1
ATOM 2142 C CA . GLN B 1 86 ? 24.320 55.705 38.593 1.00 122.56 84 GLN B CA 1
ATOM 2143 C C . GLN B 1 86 ? 25.219 54.464 38.602 1.00 120.91 84 GLN B C 1
ATOM 2144 O O . GLN B 1 86 ? 26.389 54.537 38.968 1.00 119.00 84 GLN B O 1
ATOM 2150 N N . GLN B 1 87 ? 24.663 53.329 38.184 1.00 123.06 85 GLN B N 1
ATOM 2151 C CA . GLN B 1 87 ? 25.398 52.065 38.117 1.00 121.93 85 GLN B CA 1
ATOM 2152 C C . GLN B 1 87 ? 26.626 52.145 37.218 1.00 115.04 85 GLN B C 1
ATOM 2153 O O . GLN B 1 87 ? 27.599 51.426 37.424 1.00 114.29 85 GLN B O 1
ATOM 2159 N N . GLN B 1 88 ? 26.562 53.005 36.208 1.00 110.93 86 GLN B N 1
ATOM 2160 C CA . GLN B 1 88 ? 27.692 53.238 35.320 1.00 110.20 86 GLN B CA 1
ATOM 2161 C C . GLN B 1 88 ? 28.793 53.975 36.064 1.00 114.45 86 GLN B C 1
ATOM 2162 O O . GLN B 1 88 ? 29.977 53.720 35.849 1.00 117.18 86 GLN B O 1
ATOM 2168 N N . GLU B 1 89 ? 28.395 54.904 36.928 1.00 112.79 87 GLU B N 1
ATOM 2169 C CA . GLU B 1 89 ? 29.348 55.669 37.718 1.00 110.91 87 GLU B CA 1
ATOM 2170 C C . GLU B 1 89 ? 30.217 54.726 38.539 1.00 116.67 87 GLU B C 1
ATOM 2171 O O . GLU B 1 89 ? 31.445 54.734 38.426 1.00 126.62 87 GLU B O 1
ATOM 2177 N N . ALA B 1 90 ? 29.569 53.916 39.369 1.00 103.85 88 ALA B N 1
ATOM 2178 C CA . ALA B 1 90 ? 30.254 52.895 40.144 1.00 94.98 88 ALA B CA 1
ATOM 2179 C C . ALA B 1 90 ? 31.370 52.191 39.372 1.00 96.06 88 ALA B C 1
ATOM 2180 O O . ALA B 1 90 ? 32.457 52.004 39.907 1.00 115.61 88 ALA B O 1
ATOM 2182 N N . GLU B 1 91 ? 31.108 51.793 38.129 1.00 77.37 89 GLU B N 1
ATOM 2183 C CA . GLU B 1 91 ? 32.078 51.010 37.362 1.00 72.20 89 GLU B CA 1
ATOM 2184 C C . GLU B 1 91 ? 33.245 51.853 36.899 1.00 82.05 89 GLU B C 1
ATOM 2185 O O . GLU B 1 91 ? 34.387 51.407 36.952 1.00 92.29 89 GLU B O 1
ATOM 2191 N N . ARG B 1 92 ? 32.974 53.065 36.427 1.00 84.99 90 ARG B N 1
ATOM 2192 C CA . ARG B 1 92 ? 34.064 53.943 36.013 1.00 91.60 90 ARG B CA 1
ATOM 2193 C C . ARG B 1 92 ? 34.764 54.479 37.248 1.00 86.39 90 ARG B C 1
ATOM 2194 O O . ARG B 1 92 ? 35.479 55.464 37.193 1.00 88.84 90 ARG B O 1
ATOM 2202 N N . THR B 1 93 ? 34.556 53.793 38.363 1.00 89.31 91 THR B N 1
ATOM 2203 C CA . THR B 1 93 ? 35.053 54.221 39.664 1.00 83.74 91 THR B CA 1
ATOM 2204 C C . THR B 1 93 ? 35.722 53.077 40.436 1.00 83.79 91 THR B C 1
ATOM 2205 O O . THR B 1 93 ? 36.476 53.310 41.377 1.00 80.67 91 THR B O 1
ATOM 2209 N N . ARG B 1 94 ? 35.465 51.848 39.996 1.00 86.03 92 ARG B N 1
ATOM 2210 C CA . ARG B 1 94 ? 36.033 50.650 40.602 1.00 86.01 92 ARG B CA 1
ATOM 2211 C C . ARG B 1 94 ? 37.453 50.824 41.134 1.00 86.41 92 ARG B C 1
ATOM 2212 O O . ARG B 1 94 ? 37.707 50.561 42.313 1.00 87.80 92 ARG B O 1
ATOM 2220 N N . PHE B 1 95 ? 38.377 51.255 40.278 1.00 73.46 93 PHE B N 1
ATOM 2221 C CA . PHE B 1 95 ? 39.775 51.340 40.692 1.00 77.68 93 PHE B CA 1
ATOM 2222 C C . PHE B 1 95 ? 40.249 52.731 41.131 1.00 81.48 93 PHE B C 1
ATOM 2223 O O . PHE B 1 95 ? 41.378 52.890 41.604 1.00 81.45 93 PHE B O 1
ATOM 2231 N N . THR B 1 96 ? 39.374 53.722 41.001 1.00 73.55 94 THR B N 1
ATOM 2232 C CA . THR B 1 96 ? 39.700 55.082 41.396 1.00 73.23 94 THR B CA 1
ATOM 2233 C C . THR B 1 96 ? 39.040 55.473 42.729 1.00 81.95 94 THR B C 1
ATOM 2234 O O . THR B 1 96 ? 38.720 56.640 42.961 1.00 89.05 94 THR B O 1
ATOM 2238 N N . ARG B 1 97 ? 38.841 54.495 43.608 1.00 82.42 95 ARG B N 1
ATOM 2239 C CA . ARG B 1 97 ? 38.295 54.763 44.933 1.00 73.06 95 ARG B CA 1
ATOM 2240 C C . ARG B 1 97 ? 39.421 55.089 45.897 1.00 77.48 95 ARG B C 1
ATOM 2241 O O . ARG B 1 97 ? 39.271 55.940 46.776 1.00 72.52 95 ARG B O 1
ATOM 2249 N N . ALA B 1 98 ? 40.552 54.412 45.719 1.00 86.80 96 ALA B N 1
ATOM 2250 C CA . ALA B 1 98 ? 41.729 54.645 46.554 1.00 91.95 96 ALA B CA 1
ATOM 2251 C C . ALA B 1 98 ? 42.977 54.936 45.724 1.00 93.21 96 ALA B C 1
ATOM 2252 O O . ALA B 1 98 ? 43.141 54.384 44.644 1.00 104.89 96 ALA B O 1
ATOM 2254 N N . PRO B 1 99 ? 43.865 55.800 46.237 1.00 86.39 97 PRO B N 1
ATOM 2255 C CA . PRO B 1 99 ? 45.130 56.158 45.593 1.00 85.71 97 PRO B CA 1
ATOM 2256 C C . PRO B 1 99 ? 45.769 54.991 44.858 1.00 87.66 97 PRO B C 1
ATOM 2257 O O . PRO B 1 99 ? 46.011 55.069 43.659 1.00 97.24 97 PRO B O 1
ATOM 2261 N N . VAL B 1 100 ? 46.032 53.917 45.587 1.00 80.42 98 VAL B N 1
ATOM 2262 C CA . VAL B 1 100 ? 46.674 52.729 45.041 1.00 74.50 98 VAL B CA 1
ATOM 2263 C C . VAL B 1 100 ? 45.718 51.534 45.065 1.00 76.61 98 VAL B C 1
ATOM 2264 O O . VAL B 1 100 ? 44.838 51.442 45.928 1.00 79.45 98 VAL B O 1
ATOM 2268 N N . VAL B 1 101 ? 45.886 50.618 44.118 1.00 65.58 99 VAL B N 1
ATOM 2269 C CA . VAL B 1 101 ? 45.212 49.329 44.193 1.00 63.34 99 VAL B CA 1
ATOM 2270 C C . VAL B 1 101 ? 46.187 48.224 43.843 1.00 67.75 99 VAL B C 1
ATOM 2271 O O . VAL B 1 101 ? 46.721 48.199 42.742 1.00 76.24 99 VAL B O 1
ATOM 2275 N N . ILE B 1 102 ? 46.421 47.304 44.769 1.00 68.67 100 ILE B N 1
ATOM 2276 C CA . ILE B 1 102 ? 47.337 46.199 44.492 1.00 73.69 100 ILE B CA 1
ATOM 2277 C C . ILE B 1 102 ? 46.598 44.889 44.267 1.00 76.41 100 ILE B C 1
ATOM 2278 O O . ILE B 1 102 ? 45.931 44.383 45.158 1.00 83.18 100 ILE B O 1
ATOM 2283 N N . ALA B 1 103 ? 46.720 44.337 43.067 1.00 78.68 101 ALA B N 1
ATOM 2284 C CA . ALA B 1 103 ? 46.092 43.056 42.783 1.00 78.32 101 ALA B CA 1
ATOM 2285 C C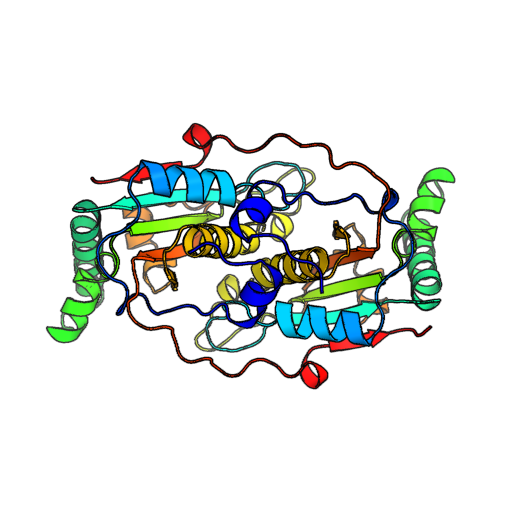 . ALA B 1 103 ? 47.006 41.922 43.215 1.00 80.26 101 ALA B C 1
ATOM 2286 O O . ALA B 1 103 ? 48.142 41.839 42.768 1.00 73.87 101 ALA B O 1
ATOM 2288 N N . VAL B 1 104 ? 46.518 41.080 44.122 1.00 83.57 102 VAL B N 1
ATOM 2289 C CA . VAL B 1 104 ? 47.218 39.857 44.486 1.00 80.69 102 VAL B CA 1
ATOM 2290 C C . VAL B 1 104 ? 46.665 38.707 43.665 1.00 81.60 102 VAL B C 1
ATOM 2291 O O . VAL B 1 104 ? 45.476 38.421 43.711 1.00 92.52 102 VAL B O 1
ATOM 2295 N N . ILE B 1 105 ? 47.543 38.055 42.919 1.00 68.07 103 ILE B N 1
ATOM 2296 C CA . ILE B 1 105 ? 47.173 36.995 42.002 1.00 55.82 103 ILE B CA 1
ATOM 2297 C C . ILE B 1 105 ? 47.707 35.680 42.540 1.00 65.82 103 ILE B C 1
ATOM 2298 O O . ILE B 1 105 ? 48.896 35.565 42.845 1.00 69.30 103 ILE B O 1
ATOM 2303 N N . SER B 1 106 ? 46.848 34.678 42.659 1.00 69.89 104 SER B N 1
ATOM 2304 C CA . SER B 1 106 ? 47.344 33.352 42.972 1.00 69.75 104 SER B CA 1
ATOM 2305 C C . SER B 1 106 ? 47.872 32.705 41.691 1.00 75.85 104 SER B C 1
ATOM 2306 O O . SER B 1 106 ? 47.219 32.733 40.657 1.00 81.14 104 SER B O 1
ATOM 2309 N N . THR B 1 107 ? 49.072 32.146 41.757 1.00 74.89 105 THR B N 1
ATOM 2310 C CA . THR B 1 107 ? 49.654 31.475 40.609 1.00 81.04 105 THR B CA 1
ATOM 2311 C C . THR B 1 107 ? 49.902 29.994 40.918 1.00 88.78 105 THR B C 1
ATOM 2312 O O . THR B 1 107 ? 50.979 29.465 40.654 1.00 94.86 105 THR B O 1
ATOM 2316 N N . ALA B 1 108 ? 48.890 29.329 41.475 1.00 92.19 106 ALA B N 1
ATOM 2317 C CA . ALA B 1 108 ? 49.039 27.943 41.922 1.00 90.21 106 ALA B CA 1
ATOM 2318 C C . ALA B 1 108 ? 48.755 26.930 40.820 1.00 98.80 106 ALA B C 1
ATOM 2319 O O . ALA B 1 108 ? 47.703 26.950 40.185 1.00 98.43 106 ALA B O 1
ATOM 2321 N N . LYS B 1 109 ? 49.723 26.048 40.607 1.00 103.87 107 LYS B N 1
ATOM 2322 C CA . LYS B 1 109 ? 49.649 25.012 39.598 1.00 104.28 107 LYS B CA 1
ATOM 2323 C C . LYS B 1 109 ? 50.138 23.727 40.249 1.00 104.02 107 LYS B C 1
ATOM 2324 O O . LYS B 1 109 ? 50.692 23.782 41.349 1.00 94.99 107 LYS B O 1
ATOM 2330 N N . PRO B 1 110 ? 49.934 22.564 39.589 1.00 106.57 108 PRO B N 1
ATOM 2331 C CA . PRO B 1 110 ? 50.362 21.338 40.264 1.00 101.28 108 PRO B CA 1
ATOM 2332 C C . PRO B 1 110 ? 51.875 21.315 40.421 1.00 101.07 108 PRO B C 1
ATOM 2333 O O . PRO B 1 110 ? 52.601 21.522 39.452 1.00 93.35 108 PRO B O 1
ATOM 2337 N N . HIS B 1 111 ? 52.332 21.118 41.651 1.00 107.62 109 HIS B N 1
ATOM 2338 C CA . HIS B 1 111 ? 53.742 20.925 41.928 1.00 115.04 109 HIS B CA 1
ATOM 2339 C C . HIS B 1 111 ? 53.917 19.431 42.151 1.00 125.24 109 HIS B C 1
ATOM 2340 O O . HIS B 1 111 ? 52.935 18.682 42.163 1.00 125.32 109 HIS B O 1
ATOM 2347 N N . PHE B 1 112 ? 55.159 18.991 42.318 1.00 129.87 110 PHE B N 1
ATOM 2348 C CA . PHE B 1 112 ? 55.432 17.567 42.432 1.00 129.26 110 PHE B CA 1
ATOM 2349 C C . PHE B 1 112 ? 55.421 17.104 43.894 1.00 123.05 110 PHE B C 1
ATOM 2350 O O . PHE B 1 112 ? 55.428 15.900 44.175 1.00 125.96 110 PHE B O 1
ATOM 2358 N N . LYS B 1 113 ? 55.372 18.064 44.817 1.00 110.76 111 LYS B N 1
ATOM 2359 C CA . LYS B 1 113 ? 55.399 17.761 46.245 1.00 108.49 111 LYS B CA 1
ATOM 2360 C C . LYS B 1 113 ? 54.400 18.614 47.022 1.00 107.77 111 LYS B C 1
ATOM 2361 O O . LYS B 1 113 ? 53.826 18.165 48.010 1.00 106.48 111 LYS B O 1
ATOM 2367 N N . ILE B 1 114 ? 54.198 19.849 46.578 1.00 104.75 112 ILE B N 1
ATOM 2368 C CA . ILE B 1 114 ? 53.331 20.766 47.305 1.00 97.90 112 ILE B CA 1
ATOM 2369 C C . ILE B 1 114 ? 51.936 20.768 46.697 1.00 94.13 112 ILE B C 1
ATOM 2370 O O . ILE B 1 114 ? 51.762 21.127 45.531 1.00 92.28 112 ILE B O 1
ATOM 2375 N N . PRO B 1 115 ? 50.935 20.339 47.478 1.00 88.17 113 PRO B N 1
ATOM 2376 C CA . PRO B 1 115 ? 49.548 20.350 47.001 1.00 87.94 113 PRO B CA 1
ATOM 2377 C C . PRO B 1 115 ? 49.146 21.741 46.574 1.00 93.46 113 PRO B C 1
ATOM 2378 O O . PRO B 1 115 ? 49.687 22.708 47.098 1.00 91.64 113 PRO B O 1
ATOM 2382 N N . GLU B 1 116 ? 48.223 21.841 45.627 1.00 102.75 114 GLU B N 1
ATOM 2383 C CA . GLU B 1 116 ? 47.769 23.141 45.166 1.00 102.10 114 GLU B CA 1
ATOM 2384 C C . GLU B 1 116 ? 47.027 23.837 46.291 1.00 99.81 114 GLU B C 1
ATOM 2385 O O . GLU B 1 116 ? 47.034 25.064 46.393 1.00 94.71 114 GLU B O 1
ATOM 2391 N N . TRP B 1 117 ? 46.388 23.039 47.136 1.00 101.25 115 TRP B N 1
ATOM 2392 C CA . TRP B 1 117 ? 45.645 23.566 48.274 1.00 100.15 115 TRP B CA 1
ATOM 2393 C C . TRP B 1 117 ? 46.532 24.363 49.215 1.00 98.65 115 TRP B C 1
ATOM 2394 O O . TRP B 1 117 ? 46.097 25.364 49.771 1.00 97.17 115 TRP B O 1
ATOM 2405 N N . GLU B 1 118 ? 47.773 23.919 49.387 1.00 92.47 116 GLU B N 1
ATOM 2406 C CA . GLU B 1 118 ? 48.694 24.568 50.309 1.00 84.45 116 GLU B CA 1
ATOM 2407 C C . GLU B 1 118 ? 49.295 25.858 49.730 1.00 88.72 116 GLU B C 1
ATOM 2408 O O . GLU B 1 118 ? 49.804 26.707 50.480 1.00 86.17 116 GLU B O 1
ATOM 2414 N N . GLN B 1 119 ? 49.241 25.998 48.402 1.00 85.81 117 GLN B N 1
ATOM 2415 C CA . GLN B 1 119 ? 49.759 27.185 47.715 1.00 76.68 117 GLN B CA 1
ATOM 2416 C C . GLN B 1 119 ? 48.659 28.223 47.586 1.00 79.04 117 GLN B C 1
ATOM 2417 O O . GLN B 1 119 ? 48.900 29.385 47.251 1.00 78.66 117 GLN B O 1
ATOM 2423 N N . VAL B 1 120 ? 47.438 27.771 47.833 1.00 83.05 118 VAL B N 1
ATOM 2424 C CA . VAL B 1 120 ? 46.283 28.646 47.888 1.00 84.85 118 VAL B CA 1
ATOM 2425 C C . VAL B 1 120 ? 46.139 29.230 49.279 1.00 86.49 118 VAL B C 1
ATOM 2426 O O . VAL B 1 120 ? 45.687 30.366 49.438 1.00 79.73 118 VAL B O 1
ATOM 2438 N N . SER B 1 122 ? 48.586 29.843 51.102 1.00 77.62 120 SER B N 1
ATOM 2439 C CA . SER B 1 122 ? 49.617 30.870 51.086 1.00 77.53 120 SER B CA 1
ATOM 2440 C C . SER B 1 122 ? 49.178 32.197 50.439 1.00 77.34 120 SER B C 1
ATOM 2441 O O . SER B 1 122 ? 49.697 33.254 50.782 1.00 69.28 120 SER B O 1
ATOM 2444 N N . ALA B 1 123 ? 48.226 32.140 49.509 1.00 78.75 121 ALA B N 1
ATOM 2445 C CA . ALA B 1 123 ? 47.726 33.348 48.851 1.00 72.13 121 ALA B CA 1
ATOM 2446 C C . ALA B 1 123 ? 46.812 34.150 49.775 1.00 79.78 121 ALA B C 1
ATOM 2447 O O . ALA B 1 123 ? 46.834 35.390 49.770 1.00 74.67 121 ALA B O 1
ATOM 2449 N N . GLY B 1 124 ? 46.000 33.430 50.555 1.00 81.73 122 GLY B N 1
ATOM 2450 C CA . GLY B 1 124 ? 45.110 34.041 51.527 1.00 72.91 122 GLY B CA 1
ATOM 2451 C C . GLY B 1 124 ? 45.981 34.735 52.542 1.00 75.19 122 GLY B C 1
ATOM 2452 O O . GLY B 1 124 ? 45.758 35.889 52.902 1.00 71.37 122 GLY B O 1
ATOM 2453 N N . ALA B 1 125 ? 47.002 34.008 52.979 1.00 75.46 123 ALA B N 1
ATOM 2454 C CA . ALA B 1 125 ? 48.000 34.512 53.900 1.00 74.14 123 ALA B CA 1
ATOM 2455 C C . ALA B 1 125 ? 48.575 35.834 53.418 1.00 77.93 123 ALA B C 1
ATOM 2456 O O . ALA B 1 125 ? 48.606 36.811 54.152 1.00 85.06 123 ALA B O 1
ATOM 2458 N N . VAL B 1 126 ? 49.028 35.851 52.173 1.00 78.14 124 VAL B N 1
ATOM 2459 C CA . VAL B 1 126 ? 49.676 37.015 51.590 1.00 83.08 124 VAL B CA 1
ATOM 2460 C C . VAL B 1 126 ? 48.789 38.276 51.561 1.00 87.93 124 VAL B C 1
ATOM 2461 O O . VAL B 1 126 ? 49.292 39.397 51.694 1.00 92.35 124 VAL B O 1
ATOM 2465 N N . CYS B 1 127 ? 47.479 38.107 51.403 1.00 78.56 125 CYS B N 1
ATOM 2466 C CA . CYS B 1 127 ? 46.595 39.267 51.314 1.00 71.56 125 CYS B CA 1
ATOM 2467 C C . CYS B 1 127 ? 46.458 39.961 52.644 1.00 65.27 125 CYS B C 1
ATOM 2468 O O . CYS B 1 127 ? 46.449 41.173 52.708 1.00 75.96 125 CYS B O 1
ATOM 2471 N N . LEU B 1 128 ? 46.329 39.190 53.711 1.00 68.84 126 LEU B N 1
ATOM 2472 C CA . LEU B 1 128 ? 46.277 39.758 55.050 1.00 69.44 126 LEU B CA 1
ATOM 2473 C C . LEU B 1 128 ? 47.609 40.440 55.318 1.00 77.56 126 LEU B C 1
ATOM 2474 O O . LEU B 1 128 ? 47.673 41.610 55.698 1.00 78.20 126 LEU B O 1
ATOM 2479 N N . ASN B 1 129 ? 48.676 39.690 55.094 1.00 74.64 127 ASN B N 1
ATOM 2480 C CA . ASN B 1 129 ? 50.027 40.190 55.251 1.00 71.35 127 ASN B CA 1
ATOM 2481 C C . ASN B 1 129 ? 50.263 41.543 54.573 1.00 67.64 127 ASN B C 1
ATOM 2482 O O . ASN B 1 129 ? 50.965 42.391 55.113 1.00 74.93 127 ASN B O 1
ATOM 2487 N N . VAL B 1 130 ? 49.685 41.746 53.393 1.00 62.81 128 VAL B N 1
ATOM 2488 C CA . VAL B 1 130 ? 49.705 43.077 52.760 1.00 73.75 128 VAL B CA 1
ATOM 2489 C C . VAL B 1 130 ? 48.936 44.149 53.554 1.00 72.02 128 VAL B C 1
ATOM 2490 O O . VAL B 1 130 ? 49.456 45.240 53.790 1.00 61.49 128 VAL B O 1
ATOM 2494 N N . ILE B 1 131 ? 47.701 43.837 53.950 1.00 71.16 129 ILE B N 1
ATOM 2495 C CA . ILE B 1 131 ? 46.961 44.672 54.892 1.00 72.04 129 ILE B CA 1
ATOM 2496 C C . ILE B 1 131 ? 47.793 45.046 56.117 1.00 73.76 129 ILE B C 1
ATOM 2497 O O . ILE B 1 131 ? 47.803 46.209 56.528 1.00 67.20 129 ILE B O 1
ATOM 2502 N N . PHE B 1 132 ? 48.486 44.064 56.695 1.00 73.21 130 PHE B N 1
ATOM 2503 C CA . PHE B 1 132 ? 49.362 44.309 57.840 1.00 76.77 130 PHE B CA 1
ATOM 2504 C C . PHE B 1 132 ? 50.478 45.278 57.491 1.00 78.18 130 PHE B C 1
ATOM 2505 O O . PHE B 1 132 ? 50.747 46.226 58.226 1.00 66.95 130 PHE B O 1
ATOM 2513 N N . ALA B 1 133 ? 51.121 45.036 56.354 1.00 78.52 131 ALA B N 1
ATOM 2514 C CA . ALA B 1 133 ? 52.182 45.906 55.873 1.00 73.19 131 ALA B CA 1
ATOM 2515 C C . ALA B 1 133 ? 51.686 47.334 55.585 1.00 76.68 131 ALA B C 1
ATOM 2516 O O . ALA B 1 133 ? 52.353 48.308 55.929 1.00 74.08 131 ALA B O 1
ATOM 2518 N N . ALA B 1 134 ? 50.518 47.448 54.957 1.00 72.73 132 ALA B N 1
ATOM 2519 C CA . ALA B 1 134 ? 49.896 48.745 54.675 1.00 67.98 132 ALA B CA 1
ATOM 2520 C C . ALA B 1 134 ? 49.481 49.469 55.947 1.00 70.70 132 ALA B C 1
ATOM 2521 O O . ALA B 1 134 ? 49.716 50.673 56.096 1.00 66.80 132 ALA B O 1
ATOM 2523 N N . ASN B 1 135 ? 48.821 48.749 56.850 1.00 68.16 133 ASN B N 1
ATOM 2524 C CA . ASN B 1 135 ? 48.449 49.355 58.115 1.00 66.12 133 ASN B CA 1
ATOM 2525 C C . ASN B 1 135 ? 49.735 49.796 58.816 1.00 72.37 133 ASN B C 1
ATOM 2526 O O . ASN B 1 135 ? 49.840 50.923 59.284 1.00 53.05 133 ASN B O 1
ATOM 2531 N N . ALA B 1 136 ? 50.739 48.923 58.827 1.00 84.44 134 ALA B N 1
ATOM 2532 C CA . ALA B 1 136 ? 51.966 49.192 59.573 1.00 86.37 134 ALA B CA 1
ATOM 2533 C C . ALA B 1 136 ? 52.720 50.400 59.041 1.00 85.02 134 ALA B C 1
ATOM 2534 O O . ALA B 1 136 ? 53.625 50.902 59.692 1.00 89.30 134 ALA B O 1
ATOM 2536 N N . SER B 1 137 ? 52.339 50.866 57.859 1.00 79.14 135 SER B N 1
ATOM 2537 C CA . SER B 1 137 ? 53.050 51.946 57.192 1.00 68.18 135 SER B CA 1
ATOM 2538 C C . SER B 1 137 ? 52.244 53.233 57.234 1.00 73.15 135 SER B C 1
ATOM 2539 O O . SER B 1 137 ? 52.630 54.233 56.638 1.00 82.61 135 SER B O 1
ATOM 2542 N N . GLY B 1 138 ? 51.115 53.200 57.927 1.00 72.85 136 GLY B N 1
ATOM 2543 C CA . GLY B 1 138 ? 50.298 54.387 58.106 1.00 75.32 136 GLY B CA 1
ATOM 2544 C C . GLY B 1 138 ? 49.169 54.528 57.099 1.00 69.57 136 GLY B C 1
ATOM 2545 O O . GLY B 1 138 ? 48.654 55.637 56.905 1.00 73.21 136 GLY B O 1
ATOM 2546 N N . PHE B 1 139 ? 48.786 53.413 56.469 1.00 58.70 137 PHE B N 1
ATOM 2547 C CA . PHE B 1 139 ? 47.712 53.409 55.466 1.00 66.80 137 PHE B CA 1
ATOM 2548 C C . PHE B 1 139 ? 46.615 52.387 55.737 1.00 64.10 137 PHE B C 1
ATOM 2549 O O . PHE B 1 139 ? 46.887 51.237 56.066 1.00 69.64 137 PHE B O 1
ATOM 2557 N N . ALA B 1 140 ? 45.370 52.814 55.586 1.00 56.30 138 ALA B N 1
ATOM 2558 C CA . ALA B 1 140 ? 44.242 51.907 55.696 1.00 68.59 138 ALA B CA 1
ATOM 2559 C C . ALA B 1 140 ? 44.214 51.038 54.461 1.00 80.55 138 ALA B C 1
ATOM 2560 O O . ALA B 1 140 ? 44.949 51.278 53.504 1.00 85.61 138 ALA B O 1
ATOM 2562 N N . ALA B 1 141 ? 43.350 50.035 54.469 1.00 81.47 139 ALA B N 1
ATOM 2563 C CA . ALA B 1 141 ? 43.318 49.074 53.378 1.00 74.12 139 ALA B CA 1
ATOM 2564 C C . ALA B 1 141 ? 42.057 48.227 53.431 1.00 82.04 139 ALA B C 1
ATOM 2565 O O . ALA B 1 141 ? 41.649 47.762 54.499 1.00 91.64 139 ALA B O 1
ATOM 2567 N N . ASN B 1 142 ? 41.451 48.034 52.263 1.00 75.32 140 ASN B N 1
ATOM 2568 C CA . ASN B 1 142 ? 40.257 47.219 52.125 1.00 79.89 140 ASN B CA 1
ATOM 2569 C C . ASN B 1 142 ? 40.503 46.110 51.108 1.00 80.51 140 ASN B C 1
ATOM 2570 O O . ASN B 1 142 ? 41.018 46.352 50.019 1.00 76.93 140 ASN B O 1
ATOM 2575 N N . TRP B 1 143 ? 40.138 44.891 51.486 1.00 79.27 141 TRP B N 1
ATOM 2576 C CA . TRP B 1 143 ? 40.323 43.725 50.645 1.00 74.07 141 TRP B CA 1
ATOM 2577 C C . TRP B 1 143 ? 39.042 43.428 49.854 1.00 72.22 141 TRP B C 1
ATOM 2578 O O . TRP B 1 143 ? 38.116 42.797 50.360 1.00 74.51 141 TRP B O 1
ATOM 2589 N N . LEU B 1 144 ? 38.981 43.896 48.615 1.00 68.89 142 LEU B N 1
ATOM 2590 C CA . LEU B 1 144 ? 37.819 43.632 47.768 1.00 72.31 142 LEU B CA 1
ATOM 2591 C C . LEU B 1 144 ? 38.120 42.605 46.702 1.00 73.49 142 LEU B C 1
ATOM 2592 O O . LEU B 1 144 ? 39.276 42.341 46.392 1.00 77.83 142 LEU B O 1
ATOM 2597 N N . THR B 1 145 ? 37.058 42.014 46.167 1.00 77.80 143 THR B N 1
ATOM 2598 C CA . THR B 1 145 ? 37.098 41.185 44.960 1.00 81.85 143 THR B CA 1
ATOM 2599 C C . THR B 1 145 ? 35.673 41.163 44.452 1.00 85.26 143 THR B C 1
ATOM 2600 O O . THR B 1 145 ? 34.810 40.491 45.021 1.00 96.07 143 THR B O 1
ATOM 2604 N N . GLU B 1 146 ? 35.395 41.919 43.406 1.00 71.98 144 GLU B N 1
ATOM 2605 C CA . GLU B 1 146 ? 34.010 42.053 43.003 1.00 65.49 144 GLU B CA 1
ATOM 2606 C C . GLU B 1 146 ? 33.794 41.275 41.702 1.00 77.96 144 GLU B C 1
ATOM 2607 O O . GLU B 1 146 ? 34.431 40.235 41.514 1.00 79.30 144 GLU B O 1
ATOM 2613 N N . TRP B 1 147 ? 32.914 41.712 40.807 1.00 81.15 145 TRP B N 1
ATOM 2614 C CA . TRP B 1 147 ? 32.754 40.933 39.577 1.00 78.34 145 TRP B CA 1
ATOM 2615 C C . TRP B 1 147 ? 34.073 40.890 38.836 1.00 81.44 145 TRP B C 1
ATOM 2616 O O . TRP B 1 147 ? 34.386 39.916 38.133 1.00 80.15 145 TRP B O 1
ATOM 2627 N N . LEU B 1 148 ? 34.841 41.958 39.043 1.00 73.76 146 LEU B N 1
ATOM 2628 C CA . LEU B 1 148 ? 36.105 42.201 38.366 1.00 68.80 146 LEU B CA 1
ATOM 2629 C C . LEU B 1 148 ? 37.227 41.205 38.719 1.00 80.29 146 LEU B C 1
ATOM 2630 O O . LEU B 1 148 ? 38.283 41.203 38.088 1.00 88.20 146 LEU B O 1
ATOM 2635 N N . ALA B 1 149 ? 36.990 40.349 39.707 1.00 75.42 147 ALA B N 1
ATOM 2636 C CA . ALA B 1 149 ? 37.980 39.359 40.113 1.00 66.84 147 ALA B C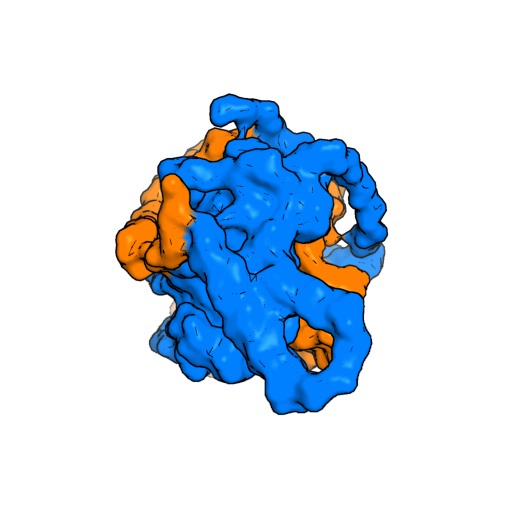A 1
ATOM 2637 C C . ALA B 1 149 ? 37.751 38.028 39.402 1.00 68.79 147 ALA B C 1
ATOM 2638 O O . ALA B 1 149 ? 38.631 37.157 39.367 1.00 58.66 147 ALA B O 1
ATOM 2640 N N . PHE B 1 150 ? 36.555 37.871 38.842 1.00 74.17 148 PHE B N 1
ATOM 2641 C CA . PHE B 1 150 ? 36.140 36.583 38.296 1.00 74.02 148 PHE B CA 1
ATOM 2642 C C . PHE B 1 150 ? 35.721 36.668 36.826 1.00 81.57 148 PHE B C 1
ATOM 2643 O O . PHE B 1 150 ? 35.822 35.677 36.082 1.00 75.47 148 PHE B O 1
ATOM 2651 N N . ASP B 1 151 ? 35.257 37.851 36.423 1.00 81.83 149 ASP B N 1
ATOM 2652 C CA . ASP B 1 151 ? 34.831 38.096 35.049 1.00 85.19 149 ASP B CA 1
ATOM 2653 C C . ASP B 1 151 ? 35.999 37.908 34.074 1.00 78.67 149 ASP B C 1
ATOM 2654 O O . ASP B 1 151 ? 36.993 38.624 34.169 1.00 70.47 149 ASP B O 1
ATOM 2659 N N . PRO B 1 152 ? 35.875 36.953 33.122 1.00 86.20 150 PRO B N 1
ATOM 2660 C CA . PRO B 1 152 ? 37.009 36.530 32.284 1.00 91.29 150 PRO B CA 1
ATOM 2661 C C . PRO B 1 152 ? 37.343 37.573 31.237 1.00 85.55 150 PRO B C 1
ATOM 2662 O O . PRO B 1 152 ? 38.473 37.655 30.764 1.00 76.91 150 PRO B O 1
ATOM 2666 N N . ALA B 1 153 ? 36.334 38.357 30.885 1.00 89.74 151 ALA B N 1
ATOM 2667 C CA . ALA B 1 153 ? 36.488 39.459 29.956 1.00 92.02 151 ALA B CA 1
ATOM 2668 C C . ALA B 1 153 ? 37.526 40.438 30.468 1.00 81.59 151 ALA B C 1
ATOM 2669 O O . ALA B 1 153 ? 38.460 40.801 29.750 1.00 70.26 151 ALA B O 1
ATOM 2671 N N . PHE B 1 154 ? 37.341 40.848 31.722 1.00 83.92 152 PHE B N 1
ATOM 2672 C CA . PHE B 1 154 ? 38.191 41.830 32.395 1.00 87.07 152 PHE B CA 1
ATOM 2673 C C . PHE B 1 154 ? 39.551 41.262 32.796 1.00 79.67 152 PHE B C 1
ATOM 2674 O O . PHE B 1 154 ? 40.575 41.923 32.641 1.00 77.14 152 PHE B O 1
ATOM 2682 N N . LEU B 1 155 ? 39.548 40.041 33.319 1.00 71.57 153 LEU B N 1
ATOM 2683 C CA . LEU B 1 155 ? 40.778 39.353 33.686 1.00 76.63 153 LEU B CA 1
ATOM 2684 C C . LEU B 1 155 ? 41.778 39.330 32.544 1.00 81.30 153 LEU B C 1
ATOM 2685 O O . LEU B 1 155 ? 42.986 39.385 32.757 1.00 80.55 153 LEU B O 1
ATOM 2690 N N . ALA B 1 156 ? 41.253 39.233 31.328 1.00 87.12 154 ALA B N 1
ATOM 2691 C CA . ALA B 1 156 ? 42.064 39.141 30.122 1.00 78.01 154 ALA B CA 1
ATOM 2692 C C . ALA B 1 156 ? 42.658 40.494 29.753 1.00 79.16 154 ALA B C 1
ATOM 2693 O O . ALA B 1 156 ? 43.755 40.567 29.209 1.00 72.45 154 ALA B O 1
ATOM 2695 N N . GLU B 1 157 ? 41.931 41.564 30.056 1.00 88.69 155 GLU B N 1
ATOM 2696 C CA . GLU B 1 157 ? 42.452 42.911 29.856 1.00 96.38 155 GLU B CA 1
ATOM 2697 C C . GLU B 1 157 ? 43.487 43.306 30.912 1.00 91.24 155 GLU B C 1
ATOM 2698 O O . GLU B 1 157 ? 44.286 44.202 30.677 1.00 91.03 155 GLU B O 1
ATOM 2704 N N . ILE B 1 158 ? 43.481 42.661 32.074 1.00 89.15 156 ILE B N 1
ATOM 2705 C CA . ILE B 1 158 ? 44.495 42.993 33.077 1.00 90.20 156 ILE B CA 1
ATOM 2706 C C . ILE B 1 158 ? 45.624 41.986 33.066 1.00 88.00 156 ILE B C 1
ATOM 2707 O O . ILE B 1 158 ? 46.607 42.129 33.787 1.00 92.12 156 ILE B O 1
ATOM 2712 N N . GLY B 1 159 ? 45.474 40.964 32.242 1.00 86.74 157 GLY B N 1
ATOM 2713 C CA . GLY B 1 159 ? 46.551 40.023 32.017 1.00 88.37 157 GLY B CA 1
ATOM 2714 C C . GLY B 1 159 ? 46.650 38.888 33.009 1.00 82.25 157 GLY B C 1
ATOM 2715 O O . GLY B 1 159 ? 47.739 38.356 33.224 1.00 79.23 157 GLY B O 1
ATOM 2716 N N . VAL B 1 160 ? 45.519 38.510 33.600 1.00 79.99 158 VAL B N 1
ATOM 2717 C CA . VAL B 1 160 ? 45.474 37.378 34.522 1.00 79.72 158 VAL B CA 1
ATOM 2718 C C . VAL B 1 160 ? 45.133 36.099 33.775 1.00 81.21 158 VAL B C 1
ATOM 2719 O O . VAL B 1 160 ? 43.967 35.873 33.412 1.00 83.50 158 VAL B O 1
ATOM 2723 N N . SER B 1 161 ? 46.152 35.261 33.575 1.00 74.12 159 SER B N 1
ATOM 2724 C CA . SER B 1 161 ? 46.034 34.068 32.734 1.00 76.90 159 SER B CA 1
ATOM 2725 C C . SER B 1 161 ? 44.895 33.121 33.137 1.00 83.08 159 SER B C 1
ATOM 2726 O O . SER B 1 161 ? 44.053 33.452 33.976 1.00 86.49 159 SER B O 1
ATOM 2729 N N . ALA B 1 162 ? 44.845 31.955 32.505 1.00 80.73 160 ALA B N 1
ATOM 2730 C CA . ALA B 1 162 ? 43.819 30.983 32.836 1.00 75.46 160 ALA B CA 1
ATOM 2731 C C . ALA B 1 162 ? 44.267 30.091 33.993 1.00 89.65 160 ALA B C 1
ATOM 2732 O O . ALA B 1 162 ? 43.466 29.732 34.852 1.00 91.56 160 ALA B O 1
ATOM 2734 N N . GLU B 1 163 ? 45.550 29.747 34.014 1.00 98.53 161 GLU B N 1
ATOM 2735 C CA . GLU B 1 163 ? 46.136 29.008 35.129 1.00 101.75 161 GLU B CA 1
ATOM 2736 C C . GLU B 1 163 ? 46.174 29.849 36.427 1.00 95.74 161 GLU B C 1
ATOM 2737 O O . GLU B 1 163 ? 46.648 29.381 37.467 1.00 86.50 161 GLU B O 1
ATOM 2743 N N . GLU B 1 164 ? 45.661 31.079 36.369 1.00 92.09 162 GLU B N 1
ATOM 2744 C CA . GLU B 1 164 ? 45.696 31.987 37.520 1.00 83.80 162 GLU B CA 1
ATOM 2745 C C . GLU B 1 164 ? 44.320 32.444 37.992 1.00 78.29 162 GLU B C 1
ATOM 2746 O O . GLU B 1 164 ? 43.356 32.403 37.229 1.00 91.63 162 GLU B O 1
ATOM 2752 N N . LYS B 1 165 ? 44.246 32.861 39.260 1.00 68.30 163 LYS B N 1
ATOM 2753 C CA . LYS B 1 165 ? 43.039 33.446 39.881 1.00 68.28 163 LYS B CA 1
ATOM 2754 C C . LYS B 1 165 ? 43.442 34.673 40.686 1.00 64.12 163 LYS B C 1
ATOM 2755 O O . LYS B 1 165 ? 44.550 34.745 41.208 1.00 60.75 163 LYS B O 1
ATOM 2761 N N . VAL B 1 166 ? 42.540 35.637 40.806 1.00 65.25 164 VAL B N 1
ATOM 2762 C CA . VAL B 1 166 ? 42.834 36.819 41.619 1.00 68.20 164 VAL B CA 1
ATOM 2763 C C . VAL B 1 166 ? 42.492 36.628 43.105 1.00 69.66 164 VAL B C 1
ATOM 2764 O O . VAL B 1 166 ? 41.338 36.451 43.485 1.00 65.37 164 VAL B O 1
ATOM 2768 N N . ALA B 1 167 ? 43.530 36.651 43.934 1.00 80.81 165 ALA B N 1
ATOM 2769 C CA . ALA B 1 167 ? 43.398 36.524 45.379 1.00 81.03 165 ALA B CA 1
ATOM 2770 C C . ALA B 1 167 ? 42.572 37.668 45.950 1.00 78.98 165 ALA B C 1
ATOM 2771 O O . ALA B 1 167 ? 41.753 37.470 46.841 1.00 81.81 165 ALA B O 1
ATOM 2773 N N . GLY B 1 168 ? 42.784 38.870 45.431 1.00 75.59 166 GLY B N 1
ATOM 2774 C CA . GLY B 1 168 ? 41.981 40.000 45.843 1.00 77.82 166 GLY B CA 1
ATOM 2775 C C . GLY B 1 168 ? 42.534 41.302 45.323 1.00 77.55 166 GLY B C 1
ATOM 2776 O O . GLY B 1 168 ? 43.682 41.363 44.892 1.00 77.15 166 GLY B O 1
ATOM 2777 N N . TYR B 1 169 ? 41.705 42.338 45.354 1.00 71.22 167 TYR B N 1
ATOM 2778 C CA . TYR B 1 169 ? 42.143 43.685 45.030 1.00 67.81 167 TYR B CA 1
ATOM 2779 C C . TYR B 1 169 ? 42.262 44.456 46.305 1.00 65.88 167 TYR B C 1
ATOM 2780 O O . TYR B 1 169 ? 41.278 44.775 46.958 1.00 77.00 167 TYR B O 1
ATOM 2789 N N . ILE B 1 170 ? 43.480 44.774 46.664 1.00 63.60 168 ILE B N 1
ATOM 2790 C CA . ILE B 1 170 ? 43.691 45.464 47.905 1.00 66.11 168 ILE B CA 1
ATOM 2791 C C . ILE B 1 170 ? 43.802 46.963 47.665 1.00 71.78 168 ILE B C 1
ATOM 2792 O O . ILE B 1 170 ? 44.832 47.446 47.194 1.00 75.16 168 ILE B O 1
ATOM 2797 N N . HIS B 1 171 ? 42.706 47.673 47.952 1.00 67.22 169 HIS B N 1
ATOM 2798 C CA . HIS B 1 171 ? 42.651 49.134 47.879 1.00 71.73 169 HIS B CA 1
ATOM 2799 C C . HIS B 1 171 ? 43.299 49.757 49.112 1.00 77.61 169 HIS B C 1
ATOM 2800 O O . HIS B 1 171 ? 42.971 49.409 50.234 1.00 81.74 169 HIS B O 1
ATOM 2807 N N . ILE B 1 172 ? 44.222 50.683 48.894 1.00 78.52 170 ILE B N 1
ATOM 2808 C CA . ILE B 1 172 ? 45.030 51.239 49.968 1.00 74.22 170 ILE B CA 1
ATOM 2809 C C . ILE B 1 172 ? 45.047 52.759 49.872 1.00 75.99 170 ILE B C 1
ATOM 2810 O O . ILE B 1 172 ? 45.228 53.321 48.802 1.00 84.81 170 ILE B O 1
ATOM 2815 N N . GLY B 1 173 ? 44.841 53.432 50.989 1.00 75.22 171 GLY B N 1
ATOM 2816 C CA . GLY B 1 173 ? 44.833 54.881 50.987 1.00 74.35 171 GLY B CA 1
ATOM 2817 C C . GLY B 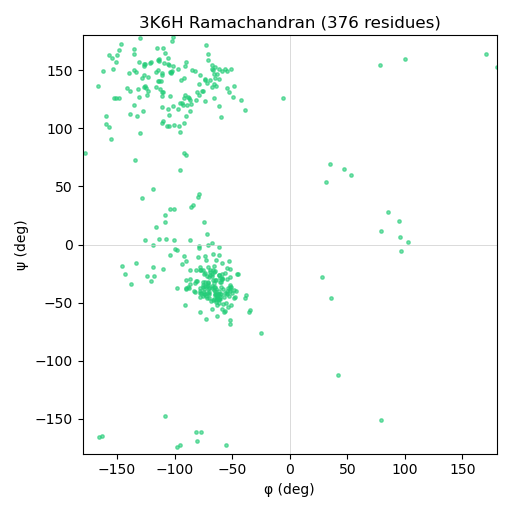1 173 ? 44.996 55.422 52.386 1.00 77.13 171 GLY B C 1
ATOM 2818 O O . GLY B 1 173 ? 45.383 54.710 53.306 1.00 81.60 171 GLY B O 1
ATOM 2819 N N . SER B 1 174 ? 44.702 56.697 52.554 1.00 81.14 172 SER B N 1
ATOM 2820 C CA . SER B 1 174 ? 44.789 57.308 53.864 1.00 82.94 172 SER B CA 1
ATOM 2821 C C . SER B 1 174 ? 43.391 57.449 54.428 1.00 97.33 172 SER B C 1
ATOM 2822 O O . SER B 1 174 ? 42.432 57.629 53.684 1.00 105.82 172 SER B O 1
ATOM 2825 N N . THR B 1 175 ? 43.268 57.337 55.743 1.00 104.77 173 THR B N 1
ATOM 2826 C CA . THR B 1 175 ? 41.959 57.422 56.369 1.00 111.06 173 THR B CA 1
ATOM 2827 C C . THR B 1 175 ? 42.006 58.452 57.490 1.00 117.77 173 THR B C 1
ATOM 2828 O O . THR B 1 175 ? 43.024 58.601 58.175 1.00 112.84 173 THR B O 1
ATOM 2832 N N . THR B 1 176 ? 40.904 59.181 57.642 1.00 117.28 174 THR B N 1
ATOM 2833 C CA . THR B 1 176 ? 40.821 60.307 58.569 1.00 119.58 174 THR B CA 1
ATOM 2834 C C . THR B 1 176 ? 40.317 59.893 59.967 1.00 112.19 174 THR B C 1
ATOM 2835 O O . THR B 1 176 ? 40.960 60.191 60.976 1.00 99.35 174 THR B O 1
ATOM 2839 N N . PHE B 1 177 ? 39.180 59.200 60.014 1.00 113.98 175 PHE B N 1
ATOM 2840 C CA . PHE B 1 177 ? 38.644 58.657 61.261 1.00 111.69 175 PHE B CA 1
ATOM 2841 C C . PHE B 1 177 ? 38.732 57.136 61.272 1.00 113.35 175 PHE B C 1
ATOM 2842 O O . PHE B 1 177 ? 38.613 56.497 60.227 1.00 113.84 175 PHE B O 1
ATOM 2850 N N . PRO B 1 178 ? 38.937 56.548 62.461 1.00 113.92 176 PRO B N 1
ATOM 2851 C CA . PRO B 1 178 ? 38.991 55.090 62.591 1.00 110.53 176 PRO B CA 1
ATOM 2852 C C . PRO B 1 178 ? 37.624 54.486 62.309 1.00 103.17 176 PRO B C 1
ATOM 2853 O O . PRO B 1 178 ? 36.614 55.180 62.479 1.00 89.95 176 PRO B O 1
ATOM 2857 N N . PRO B 1 179 ? 37.595 53.216 61.870 1.00 104.32 177 PRO B N 1
ATOM 2858 C CA . PRO B 1 179 ? 36.353 52.520 61.528 1.00 99.06 177 PRO B CA 1
ATOM 2859 C C . PRO B 1 179 ? 35.688 51.962 62.778 1.00 93.44 177 PRO B C 1
ATOM 2860 O O . PRO B 1 179 ? 36.354 51.613 63.759 1.00 85.71 177 PRO B O 1
ATOM 2864 N N . VAL B 1 180 ? 34.367 51.893 62.740 1.00 92.03 178 VAL B N 1
ATOM 2865 C CA . VAL B 1 180 ? 33.619 51.282 63.812 1.00 96.42 178 VAL B CA 1
ATOM 2866 C C . VAL B 1 180 ? 33.825 49.774 63.696 1.00 97.05 178 VAL B C 1
ATOM 2867 O O . VAL B 1 180 ? 33.906 49.228 62.582 1.00 96.75 178 VAL B O 1
ATOM 2871 N N . GLU B 1 181 ? 33.932 49.106 64.841 1.00 83.22 179 GLU B N 1
ATOM 2872 C CA . GLU B 1 181 ? 34.050 47.656 64.846 1.00 81.81 179 GLU B CA 1
ATOM 2873 C C . GLU B 1 181 ? 32.747 46.937 64.453 1.00 90.20 179 GLU B C 1
ATOM 2874 O O . GLU B 1 181 ? 31.643 47.503 64.514 1.00 84.40 179 GLU B O 1
ATOM 2880 N N . ARG B 1 182 ? 32.901 45.692 64.016 1.00 90.22 180 ARG B N 1
ATOM 2881 C CA . ARG B 1 182 ? 31.782 44.838 63.669 1.00 80.13 180 ARG B CA 1
ATOM 2882 C C . ARG B 1 182 ? 31.895 43.623 64.547 1.00 69.82 180 ARG B C 1
ATOM 2883 O O . ARG B 1 182 ? 32.985 43.300 65.012 1.00 66.95 180 ARG B O 1
ATOM 2891 N N . PRO B 1 183 ? 30.765 42.945 64.775 1.00 65.14 181 PRO B N 1
ATOM 2892 C CA . PRO B 1 183 ? 30.632 41.662 65.472 1.00 59.84 181 PRO B CA 1
ATOM 2893 C C . PRO B 1 183 ? 31.616 40.619 64.983 1.00 64.84 181 PRO B C 1
ATOM 2894 O O . PRO B 1 183 ? 31.824 40.471 63.779 1.00 74.50 181 PRO B O 1
ATOM 2898 N N . ARG B 1 184 ? 32.217 39.901 65.919 1.00 60.86 182 ARG B N 1
ATOM 2899 C CA . ARG B 1 184 ? 33.077 38.785 65.584 1.00 60.91 182 ARG B CA 1
ATOM 2900 C C . ARG B 1 184 ? 32.449 37.501 66.108 1.00 83.56 182 ARG B C 1
ATOM 2901 O O . ARG B 1 184 ? 31.456 37.547 66.855 1.00 81.38 182 ARG B O 1
ATOM 2909 N N . PRO B 1 185 ? 33.002 36.345 65.690 1.00 91.44 183 PRO B N 1
ATOM 2910 C CA . PRO B 1 185 ? 32.472 35.041 66.102 1.00 88.64 183 PRO B CA 1
ATOM 2911 C C . PRO B 1 185 ? 32.617 34.804 67.597 1.00 84.51 183 PRO B C 1
ATOM 2912 O O . PRO B 1 185 ? 33.507 35.375 68.225 1.00 77.92 183 PRO B O 1
ATOM 2916 N N . GLU B 1 186 ? 31.737 33.985 68.162 1.00 91.36 184 GLU B N 1
ATOM 2917 C CA . GLU B 1 186 ? 31.889 33.593 69.552 1.00 97.89 184 GLU B CA 1
ATOM 2918 C C . GLU B 1 186 ? 32.703 32.308 69.577 1.00 90.37 184 GLU B C 1
ATOM 2919 O O . GLU B 1 186 ? 32.357 31.352 68.889 1.00 84.77 184 GLU B O 1
ATOM 2925 N N . LEU B 1 187 ? 33.800 32.296 70.335 1.00 86.78 185 LEU B N 1
ATOM 2926 C CA . LEU B 1 187 ? 34.662 31.117 70.393 1.00 80.26 185 LEU B CA 1
ATOM 2927 C C . LEU B 1 187 ? 33.846 29.866 70.695 1.00 86.95 185 LEU B C 1
ATOM 2928 O O . LEU B 1 187 ? 34.131 28.789 70.170 1.00 82.48 185 LEU B O 1
ATOM 2933 N N . ALA B 1 188 ? 32.831 30.024 71.543 1.00 88.75 186 ALA B N 1
ATOM 2934 C CA . ALA B 1 188 ? 31.921 28.937 71.890 1.00 86.91 186 ALA B CA 1
ATOM 2935 C C . ALA B 1 188 ? 31.321 28.245 70.659 1.00 85.06 186 ALA B C 1
ATOM 2936 O O . ALA B 1 188 ? 31.139 27.030 70.658 1.00 90.98 186 ALA B O 1
ATOM 2938 N N . ASP B 1 189 ? 31.025 29.021 69.618 1.00 81.43 187 ASP B N 1
ATOM 2939 C CA . ASP B 1 189 ? 30.501 28.494 68.351 1.00 81.40 187 ASP B CA 1
ATOM 2940 C C . ASP B 1 189 ? 31.585 27.856 67.478 1.00 81.81 187 ASP B C 1
ATOM 2941 O O . ASP B 1 189 ? 31.369 26.809 66.890 1.00 83.96 187 ASP B O 1
ATOM 2946 N N . VAL B 1 190 ? 32.751 28.491 67.399 1.00 85.67 188 VAL B N 1
ATOM 2947 C CA . VAL B 1 190 ? 33.780 28.104 66.428 1.00 82.07 188 VAL B CA 1
ATOM 2948 C C . VAL B 1 190 ? 35.006 27.321 66.938 1.00 78.84 188 VAL B C 1
ATOM 2949 O O . VAL B 1 190 ? 35.803 26.858 66.123 1.00 73.32 188 VAL B O 1
ATOM 2953 N N . VAL B 1 191 ? 35.180 27.174 68.253 1.00 75.15 189 VAL B N 1
ATOM 2954 C CA . VAL B 1 191 ? 36.292 26.350 68.754 1.00 76.24 189 VAL B CA 1
ATOM 2955 C C . VAL B 1 191 ? 35.856 25.220 69.687 1.00 86.70 189 VAL B C 1
ATOM 2956 O O . VAL B 1 191 ? 35.094 25.437 70.627 1.00 88.09 189 VAL B O 1
ATOM 2960 N N . THR B 1 192 ? 36.309 24.003 69.387 1.00 97.70 190 THR B N 1
ATOM 2961 C CA . THR B 1 192 ? 36.087 22.865 70.282 1.00 101.55 190 THR B CA 1
ATOM 2962 C C . THR B 1 192 ? 37.428 22.448 70.883 1.00 88.41 190 THR B C 1
ATOM 2963 O O . THR B 1 192 ? 38.473 22.569 70.240 1.00 76.97 190 THR B O 1
ATOM 2967 N N . TRP B 1 193 ? 37.393 21.987 72.130 1.00 87.48 191 TRP B N 1
ATOM 2968 C CA . TRP B 1 193 ? 38.615 21.687 72.868 1.00 92.80 191 TRP B CA 1
ATOM 2969 C C . TRP B 1 193 ? 38.774 20.198 73.130 1.00 100.47 191 TRP B C 1
ATOM 2970 O O . TRP B 1 193 ? 37.835 19.536 73.581 1.00 100.78 191 TRP B O 1
ATOM 2981 N N . VAL B 1 194 ? 39.975 19.685 72.878 1.00 103.90 192 VAL B N 1
ATOM 2982 C CA . VAL B 1 194 ? 40.279 18.274 73.095 1.00 102.94 192 VAL B CA 1
ATOM 2983 C C . VAL B 1 194 ? 41.524 18.083 73.966 1.00 103.31 192 VAL B C 1
ATOM 2984 O O . VAL B 1 194 ? 42.629 18.446 73.575 1.00 101.83 192 VAL B O 1
ATOM 2988 N N . GLY B 1 195 ? 41.337 17.517 75.152 1.00 110.50 193 GLY B N 1
ATOM 2989 C CA . GLY B 1 195 ? 42.435 17.328 76.088 1.00 120.62 193 GLY B CA 1
ATOM 2990 C C . GLY B 1 195 ? 42.523 18.366 77.199 1.00 123.01 193 GLY B C 1
ATOM 2991 O O . GLY B 1 195 ? 41.984 19.472 77.092 1.00 124.26 193 GLY B O 1
ATOM 2992 N N . ASP B 1 196 ? 43.213 18.014 78.277 1.00 121.94 194 ASP B N 1
ATOM 2993 C CA . ASP B 1 196 ? 43.367 18.941 79.392 1.00 131.12 194 ASP B CA 1
ATOM 2994 C C . ASP B 1 196 ? 44.708 18.803 80.114 1.00 132.74 194 ASP B C 1
ATOM 2995 O O . ASP B 1 196 ? 45.495 17.893 79.836 1.00 127.21 194 ASP B O 1
ATOM 3000 N N . VAL B 1 197 ? 44.957 19.727 81.038 1.00 135.12 195 VAL B N 1
ATOM 3001 C CA . VAL B 1 197 ? 46.233 19.806 81.729 1.00 135.15 195 VAL B CA 1
ATOM 3002 C C . VAL B 1 197 ? 46.005 20.207 83.179 1.00 136.41 195 VAL B C 1
ATOM 3003 O O . VAL B 1 197 ? 46.401 19.496 84.103 1.00 140.39 195 VAL B O 1
#

Foldseek 3Di:
DDDDDPVVCVVDPFADDLLLFDDDFDDPVLLVVLLVQLLPFDAVPPDCQKDKDKDADCVLQVLLVLQLVVVCVVPVDDDPVVSVCSSCVRPSFGMKMWIKGQQDDDPPDDSVRSVSSLSSQVSSQVSQVVSQKHKDWADPCCQPPPSSCVVVDADPSMGTPTIIGIHHGPDDGDDDDDDDCVRPPDDDDD/DPDDDVVCVVQDDADDLQQFDDDFDDPVLLVQLLVQLQPFDDVVPPQQKDKDKDADPVLLVLLVVQLVVVCVVPVDDPPVVSVCSSCVRVSARMKMWMKGQFDDDPPDHSVRSLSSLSSVVSSQVSLVNSQKHKDWADDVCQPVVSSCVVVPADPSMGTSTIIGIHHHDDRDDDDDDDDCVVVDDDDDDD

Nearest PDB structures (foldseek):
  3k6h-assembly1_B  TM=1.005E+00  e=8.093E-36  Agrobacterium fabrum str. C58
  7tmg-assembly1_B  TM=8.734E-01  e=9.243E-17  Klebsiella pneumoniae subsp. pneumoniae HS11286
  2i7h-assembly1_A  TM=8.493E-01  e=2.514E-13  Bacillus cereus
  4dn2-assembly1_B  TM=7.424E-01  e=6.070E-10  Geobacter metallireducens GS-15
  1ywq-assembly1_A-2  TM=7.828E-01  e=4.390E-08  Bacillus cereus ATCC 14579

InterPro domains:
  IPR000415 Nitroreductase-like [G3DSA:3.40.109.10] (6-171)
  IPR000415 Nitroreductase-like [SSF55469] (7-189)
  IPR026021 Putative NAD(P)H nitroreductase YdjA-like [PIRSF000232] (6-189)
  IPR026021 Putative NAD(P)H nitroreductase YdjA-like [cd02135] (8-169)
  IPR029479 Nitroreductase [PF00881] (14-169)
  IPR052530 NAD(P)H nitroreductase [PTHR43821] (7-190)

Radius of gyration: 21.55 Å; Cα contacts (8 Å, |Δi|>4): 712; chains: 2; bounding box: 47×63×55 Å

Solvent-accessible surface area: 17473 Å² total

Secondary structure (DSSP, 8-state):
----BHHHHHTT-----STT-BS----HHHHHHHHHHHT-S--TTS---EEEEEEETHHHHHHHHHHHHHHHHHSSS--HHHHHHHHTTTTSSSEEEEEEE-----SSS-HHHH--HHHHHHHHHHHHHHTT-EEEEE--GGGT-HHHHHHHT--SS-EEEEEEEEEB------------HHHHEEEE--/---BHHHHHHH-----GGG-BS----HHHHHHHHHHHT----GGG---EEEEEE-HHHHHHHHHHHHHHHHHH-S---HHHHHHHTTTTSSSSEEEEEEE-----SSS-HHHH--HHHHHHHHHHHHHTTT-EEEEE--GGGT-HHHHHHHT--SS-EEEEEEEEEB-SSPPPP-----HHHHEEEE---

B-factor: mean 94.06, std 26.97, range [40.57, 242.33]